Protein 2Z26 (pdb70)

Structure (mmCIF, N/CA/C/O backbone):
data_2Z26
#
_entry.id   2Z26
#
_cell.length_a   51.493
_cell.length_b   78.885
_cell.length_c   180.091
_cell.angle_alpha   90.00
_cell.angle_beta   90.00
_cell.angle_gamma   90.00
#
_symmetry.space_group_name_H-M   'P 21 21 21'
#
loop_
_entity.id
_entity.type
_entity.pdbx_description
1 polymer Dihydroorotase
2 non-polymer 'ZINC ION'
3 non-polymer '(4S)-2,6-DIOXOHEXAHYDROPYRIMIDINE-4-CARBOXYLIC ACID'
4 non-polymer 'MALONATE ION'
5 non-polymer N-CARBAMOYL-L-ASPARTATE
6 water water
#
loop_
_atom_site.group_PDB
_atom_site.id
_atom_site.type_symbol
_atom_site.label_atom_id
_atom_site.label_alt_id
_atom_site.label_comp_id
_atom_site.label_asym_id
_atom_site.label_entity_id
_atom_site.label_seq_id
_atom_site.pdbx_PDB_ins_code
_atom_site.Cartn_x
_atom_site.Cartn_y
_atom_site.Cartn_z
_atom_site.occupancy
_atom_site.B_iso_or_equiv
_atom_site.auth_seq_id
_atom_site.auth_comp_id
_atom_site.auth_asym_id
_atom_site.auth_atom_id
_atom_site.pdbx_PDB_model_num
ATOM 1 N N . PRO A 1 3 ? 12.608 30.331 109.263 1.00 50.82 3 PRO A N 1
ATOM 2 C CA . PRO A 1 3 ? 12.858 31.522 108.452 1.00 48.99 3 PRO A CA 1
ATOM 3 C C . PRO A 1 3 ? 13.601 31.206 107.154 1.00 46.96 3 PRO A C 1
ATOM 4 O O . PRO A 1 3 ? 14.434 30.296 107.127 1.00 43.87 3 PRO A O 1
ATOM 8 N N . SER A 1 4 ? 13.297 31.953 106.095 1.00 45.24 4 SER A N 1
ATOM 9 C CA . SER A 1 4 ? 13.943 31.750 104.798 1.00 43.47 4 SER A CA 1
ATOM 10 C C . SER A 1 4 ? 15.439 32.013 104.894 1.00 39.65 4 SER A C 1
ATOM 11 O O . SER A 1 4 ? 15.874 32.945 105.574 1.00 41.22 4 SER A O 1
ATOM 14 N N . GLN A 1 5 ? 16.221 31.180 104.213 1.00 36.21 5 GLN A N 1
ATOM 15 C CA . GLN A 1 5 ? 17.678 31.259 104.281 1.00 33.70 5 GLN A CA 1
ATOM 16 C C . GLN A 1 5 ? 18.188 32.554 103.643 1.00 33.86 5 GLN A C 1
ATOM 17 O O . GLN A 1 5 ? 17.668 33.008 102.623 1.00 32.95 5 GLN A O 1
ATOM 23 N N . VAL A 1 6 ? 19.205 33.137 104.269 1.00 32.12 6 VAL A N 1
ATOM 24 C CA . VAL A 1 6 ? 19.755 34.416 103.840 1.00 31.76 6 VAL A CA 1
ATOM 25 C C . VAL A 1 6 ? 21.204 34.233 103.440 1.00 32.94 6 VAL A C 1
ATOM 26 O O . VAL A 1 6 ? 21.970 33.544 104.115 1.00 34.50 6 VAL A O 1
ATOM 30 N N . LEU A 1 7 ? 21.574 34.857 102.325 1.00 32.00 7 LEU A N 1
ATOM 31 C CA . LEU A 1 7 ? 22.932 34.831 101.860 1.00 34.31 7 LEU A CA 1
ATOM 32 C C . LEU A 1 7 ? 23.418 36.282 101.796 1.00 32.08 7 LEU A C 1
ATOM 33 O O . LEU A 1 7 ? 22.931 37.062 100.990 1.00 33.04 7 LEU A O 1
ATOM 38 N N . LYS A 1 8 ? 24.364 36.631 102.657 1.00 26.82 8 LYS A N 1
ATOM 39 C CA . LYS A 1 8 ? 24.919 37.973 102.722 1.00 26.00 8 LYS A CA 1
ATOM 40 C C . LYS A 1 8 ? 26.264 37.911 102.031 1.00 25.68 8 LYS A C 1
ATOM 41 O O . LYS A 1 8 ? 27.053 37.002 102.294 1.00 28.89 8 LYS A O 1
ATOM 47 N N . ILE A 1 9 ? 26.518 38.838 101.117 1.00 20.98 9 ILE A N 1
ATOM 48 C CA . ILE A 1 9 ? 27.801 38.921 100.455 1.00 21.59 9 ILE A CA 1
ATOM 49 C C . ILE A 1 9 ? 28.259 40.370 100.384 1.00 19.18 9 ILE A C 1
ATOM 50 O O . ILE A 1 9 ? 27.450 41.302 100.375 1.00 19.57 9 ILE A O 1
ATOM 55 N N . ARG A 1 10 ? 29.565 40.562 100.276 1.00 18.68 10 ARG A N 1
ATOM 56 C CA . ARG A 1 10 ? 30.089 41.860 99.863 1.00 18.79 10 ARG A CA 1
ATOM 57 C C . ARG A 1 10 ? 29.422 42.242 98.545 1.00 17.48 10 ARG A C 1
ATOM 58 O O . ARG A 1 10 ? 29.143 41.392 97.690 1.00 18.10 10 ARG A O 1
ATOM 66 N N . ARG A 1 11 ? 29.141 43.521 98.377 1.00 18.17 11 ARG A N 1
ATOM 67 C CA . ARG A 1 11 ? 28.438 43.969 97.196 1.00 17.33 11 ARG A CA 1
ATOM 68 C C . ARG A 1 11 ? 29.201 43.525 95.953 1.00 16.06 11 ARG A C 1
ATOM 69 O O . ARG A 1 11 ? 30.414 43.713 95.861 1.00 16.88 11 ARG A O 1
ATOM 77 N N . PRO A 1 12 ? 28.501 42.918 94.988 1.00 15.50 12 PRO A N 1
ATOM 78 C CA . PRO A 1 12 ? 29.155 42.379 93.811 1.00 14.92 12 PRO A CA 1
ATOM 79 C C . PRO A 1 12 ? 29.486 43.438 92.763 1.00 14.81 12 PRO A C 1
ATOM 80 O O . PRO A 1 12 ? 29.135 44.597 92.917 1.00 14.87 12 PRO A O 1
ATOM 84 N N . ASP A 1 13 ? 30.214 43.017 91.731 1.00 13.30 13 ASP A N 1
ATOM 85 C CA . ASP A 1 13 ? 30.459 43.837 90.552 1.00 13.25 13 ASP A CA 1
ATOM 86 C C . ASP A 1 13 ? 30.185 42.949 89.340 1.00 12.12 13 ASP A C 1
ATOM 87 O O . ASP A 1 13 ? 30.215 41.728 89.454 1.00 13.26 13 ASP A O 1
ATOM 92 N N . ASP A 1 14 ? 29.922 43.572 88.190 1.00 12.41 14 ASP A N 1
ATOM 93 C CA . ASP A 1 14 ? 29.644 42.852 86.954 1.00 11.82 14 ASP A CA 1
ATOM 94 C C . ASP A 1 14 ? 30.756 43.126 85.963 1.00 11.70 14 ASP A C 1
ATOM 95 O O . ASP A 1 14 ? 30.846 44.226 85.413 1.00 12.27 14 ASP A O 1
ATOM 100 N N . TRP A 1 15 ? 31.615 42.134 85.734 1.00 11.45 15 TRP A N 1
ATOM 101 C CA . TRP A 1 15 ? 32.804 42.326 84.922 1.00 12.10 15 TRP A CA 1
ATOM 102 C C . TRP A 1 15 ? 32.564 42.145 83.424 1.00 11.02 15 TRP A C 1
ATOM 103 O O . TRP A 1 15 ? 33.513 42.115 82.658 1.00 12.09 15 TRP A O 1
ATOM 114 N N . HIS A 1 16 ? 31.302 42.112 82.992 1.00 11.22 16 HIS A N 1
ATOM 115 C CA . HIS A 1 16 ? 31.006 42.105 81.550 1.00 10.64 16 HIS A CA 1
ATOM 116 C C . HIS A 1 16 ? 29.552 42.525 81.310 1.00 10.70 16 HIS A C 1
ATOM 117 O O . HIS A 1 16 ? 28.645 41.712 81.458 1.00 11.37 16 HIS A O 1
ATOM 124 N N . LEU A 1 17 ? 29.325 43.770 80.867 1.00 10.51 17 LEU A N 1
ATOM 125 C CA . LEU A 1 17 ? 27.977 44.283 80.757 1.00 10.88 17 LEU A CA 1
ATOM 126 C C . LEU A 1 17 ? 27.776 45.109 79.507 1.00 10.37 17 LEU A C 1
ATOM 127 O O . LEU A 1 17 ? 28.653 45.885 79.121 1.00 11.44 17 LEU A O 1
ATOM 132 N N . HIS A 1 18 ? 26.600 44.983 78.912 1.00 10.23 18 HIS A N 1
ATOM 133 C CA . HIS A 1 18 ? 26.159 45.861 77.833 1.00 10.42 18 HIS A CA 1
ATOM 134 C C . HIS A 1 18 ? 25.033 46.746 78.322 1.00 10.54 18 HIS A C 1
ATOM 135 O O . HIS A 1 18 ? 23.986 46.266 78.711 1.00 11.78 18 HIS A O 1
ATOM 142 N N . LEU A 1 19 ? 25.265 48.061 78.290 1.00 11.59 19 LEU A N 1
ATOM 143 C CA . LEU A 1 19 ? 24.279 49.028 78.718 1.00 11.57 19 LEU A CA 1
ATOM 144 C C . LEU A 1 19 ? 23.568 49.755 77.575 1.00 12.64 19 LEU A C 1
ATOM 145 O O . LEU A 1 19 ? 22.621 50.506 77.808 1.00 14.20 19 LEU A O 1
ATOM 150 N N . ARG A 1 20 ? 24.015 49.558 76.336 1.00 11.54 20 ARG A N 1
ATOM 151 C CA . ARG A 1 20 ? 23.424 50.203 75.193 1.00 11.72 20 ARG A CA 1
ATOM 152 C C . ARG A 1 20 ? 23.503 51.731 75.325 1.00 13.59 20 ARG A C 1
ATOM 153 O O . ARG A 1 20 ? 24.418 52.257 75.972 1.00 14.52 20 ARG A O 1
ATOM 161 N N . ASP A 1 21 ? 22.577 52.451 74.722 1.00 13.61 21 ASP A N 1
ATOM 162 C CA . ASP A 1 21 ? 22.661 53.915 74.758 1.00 14.67 21 ASP A CA 1
ATOM 163 C C . ASP A 1 21 ? 21.240 54.467 74.659 1.00 14.78 21 ASP A C 1
ATOM 164 O O . ASP A 1 21 ? 20.268 53.716 74.554 1.00 15.56 21 ASP A O 1
ATOM 169 N N . GLY A 1 22 ? 21.113 55.786 74.734 1.00 15.32 22 GLY A N 1
ATOM 170 C CA . GLY A 1 22 ? 19.804 56.413 74.553 1.00 16.25 22 GLY A CA 1
ATOM 171 C C . GLY A 1 22 ? 18.752 55.926 75.528 1.00 15.96 22 GLY A C 1
ATOM 172 O O . GLY A 1 22 ? 19.012 55.775 76.723 1.00 16.62 22 GLY A O 1
ATOM 173 N N . ASP A 1 23 ? 17.537 55.714 75.029 1.00 17.49 23 ASP A N 1
ATOM 174 C CA . ASP A 1 23 ? 16.417 55.329 75.884 1.00 18.64 23 ASP A CA 1
ATOM 175 C C . ASP A 1 23 ? 16.612 53.935 76.478 1.00 16.10 23 ASP A C 1
ATOM 176 O O . ASP A 1 23 ? 16.237 53.684 77.616 1.00 16.49 23 ASP A O 1
ATOM 181 N N . MET A 1 24 ? 17.197 53.011 75.724 1.00 15.58 24 MET A N 1
ATOM 182 C CA A MET A 1 24 ? 17.404 51.677 76.265 0.50 14.60 24 MET A CA 1
ATOM 183 C CA B MET A 1 24 ? 17.440 51.657 76.231 0.50 13.86 24 MET A CA 1
ATOM 184 C C . MET A 1 24 ? 18.358 51.707 77.455 1.00 14.06 24 MET A C 1
ATOM 185 O O . MET A 1 24 ? 18.118 51.035 78.451 1.00 14.06 24 MET A O 1
ATOM 194 N N . LEU A 1 25 ? 19.425 52.496 77.364 1.00 14.68 25 LEU A N 1
ATOM 195 C CA . LEU A 1 25 ? 20.324 52.707 78.504 1.00 13.30 25 LEU A CA 1
ATOM 196 C C . LEU A 1 25 ? 19.555 53.190 79.727 1.00 13.92 25 LEU A C 1
ATOM 197 O O . LEU A 1 25 ? 19.761 52.686 80.838 1.00 14.40 25 LEU A O 1
ATOM 202 N N . LYS A 1 26 ? 18.663 54.156 79.536 1.00 14.56 26 LYS A N 1
ATOM 203 C CA . LYS A 1 26 ? 17.905 54.679 80.671 1.00 14.87 26 LYS A CA 1
ATOM 204 C C . LYS A 1 26 ? 17.066 53.574 81.332 1.00 14.27 26 LYS A C 1
ATOM 205 O O . LYS A 1 26 ? 16.932 53.518 82.558 1.00 16.24 26 LYS A O 1
ATOM 211 N N . THR A 1 27 ? 16.500 52.694 80.520 1.00 15.03 27 THR A N 1
ATOM 212 C CA . THR A 1 27 ? 15.709 51.583 81.041 1.00 16.07 27 THR A CA 1
ATOM 213 C C . THR A 1 27 ? 16.565 50.545 81.775 1.00 13.31 27 THR A C 1
ATOM 214 O O . THR A 1 27 ? 16.163 50.048 82.842 1.00 14.93 27 THR A O 1
ATOM 218 N N . VAL A 1 28 ? 17.729 50.200 81.232 1.00 13.32 28 VAL A N 1
ATOM 219 C CA . VAL A 1 28 ? 18.446 49.039 81.759 1.00 13.50 28 VAL A CA 1
ATOM 220 C C . VAL A 1 28 ? 19.446 49.359 82.855 1.00 13.53 28 VAL A C 1
ATOM 221 O O . VAL A 1 28 ? 19.705 48.493 83.685 1.00 13.93 28 VAL A O 1
ATOM 225 N N . VAL A 1 29 ? 19.967 50.585 82.902 1.00 13.79 29 VAL A N 1
ATOM 226 C CA . VAL A 1 29 ? 20.976 50.887 83.930 1.00 15.26 29 VAL A CA 1
ATOM 227 C C . VAL A 1 29 ? 20.514 50.566 85.362 1.00 14.21 29 VAL A C 1
ATOM 228 O O . VAL A 1 29 ? 21.278 50.000 86.144 1.00 14.30 29 VAL A O 1
ATOM 232 N N . PRO A 1 30 ? 19.268 50.929 85.736 1.00 14.21 30 PRO A N 1
ATOM 233 C CA . PRO A 1 30 ? 18.840 50.690 87.131 1.00 15.11 30 PRO A CA 1
ATOM 234 C C . PRO A 1 30 ? 18.932 49.250 87.606 1.00 15.19 30 PRO A C 1
ATOM 235 O O . PRO A 1 30 ? 19.160 49.004 88.799 1.00 16.03 30 PRO A O 1
ATOM 239 N N . TYR A 1 31 ? 18.779 48.301 86.686 1.00 14.92 31 TYR A N 1
ATOM 240 C CA . TYR A 1 31 ? 18.851 46.890 87.042 1.00 15.51 31 TYR A CA 1
ATOM 241 C C . TYR A 1 31 ? 20.269 46.511 87.484 1.00 16.02 31 TYR A C 1
ATOM 242 O O . TYR A 1 31 ? 20.464 45.601 88.277 1.00 18.71 31 TYR A O 1
ATOM 251 N N . THR A 1 32 ? 21.257 47.186 86.924 1.00 13.40 32 THR A N 1
ATOM 252 C CA . THR A 1 32 ? 22.638 47.014 87.326 1.00 13.76 32 THR A CA 1
ATOM 253 C C . THR A 1 32 ? 22.972 47.866 88.552 1.00 13.64 32 THR A C 1
ATOM 254 O O . THR A 1 32 ? 23.551 47.361 89.531 1.00 14.84 32 THR A O 1
ATOM 258 N N . SER A 1 33 ? 22.619 49.144 88.507 1.00 13.78 33 SER A N 1
ATOM 259 C CA . SER A 1 33 ? 23.119 50.068 89.524 1.00 14.92 33 SER A CA 1
ATOM 260 C C . SER A 1 33 ? 22.530 49.816 90.903 1.00 15.62 33 SER A C 1
ATOM 261 O O . SER A 1 33 ? 23.137 50.177 91.903 1.00 17.41 33 SER A O 1
ATOM 264 N N . GLU A 1 34 ? 21.359 49.182 90.962 1.00 16.63 34 GLU A N 1
ATOM 265 C CA . GLU A 1 34 ? 20.755 48.894 92.266 1.00 18.45 34 GLU A CA 1
ATOM 266 C C . GLU A 1 34 ? 21.534 47.825 93.048 1.00 19.81 34 GLU A C 1
ATOM 267 O O . GLU A 1 34 ? 21.455 47.757 94.282 1.00 25.97 34 GLU A O 1
ATOM 273 N N . ILE A 1 35 ? 22.301 47.000 92.335 1.00 17.51 35 ILE A N 1
ATOM 274 C CA . ILE A 1 35 ? 22.901 45.802 92.891 1.00 18.03 35 ILE A CA 1
ATOM 275 C C . ILE A 1 35 ? 24.435 45.840 92.902 1.00 16.14 35 ILE A C 1
ATOM 276 O O . ILE A 1 35 ? 25.074 45.461 93.895 1.00 18.79 35 ILE A O 1
ATOM 281 N N . TYR A 1 36 ? 25.028 46.239 91.777 1.00 14.56 36 TYR A N 1
ATOM 282 C CA . TYR A 1 36 ? 26.454 46.104 91.570 1.00 14.55 36 TYR A CA 1
ATOM 283 C C . TYR A 1 36 ? 27.168 47.418 91.855 1.00 13.71 36 TYR A C 1
ATOM 284 O O . TYR A 1 36 ? 26.679 48.496 91.500 1.00 16.95 36 TYR A O 1
ATOM 293 N N . GLY A 1 37 ? 28.346 47.339 92.467 1.00 14.02 37 GLY A N 1
ATOM 294 C CA . GLY A 1 37 ? 29.119 48.551 92.751 1.00 14.19 37 GLY A CA 1
ATOM 295 C C . GLY A 1 37 ? 29.784 49.134 91.510 1.00 13.91 37 GLY A C 1
ATOM 296 O O . GLY A 1 37 ? 29.821 50.369 91.330 1.00 14.52 37 GLY A O 1
ATOM 297 N N . ARG A 1 38 ? 30.310 48.246 90.667 1.00 13.19 38 ARG A N 1
ATOM 298 C CA . ARG A 1 38 ? 31.003 48.629 89.441 1.00 13.22 38 ARG A CA 1
ATOM 299 C C . ARG A 1 38 ? 30.595 47.652 88.360 1.00 12.07 38 ARG A C 1
ATOM 300 O O . ARG A 1 38 ? 30.155 46.539 88.654 1.00 13.16 38 ARG A O 1
ATOM 308 N N . ALA A 1 39 ? 30.746 48.055 87.101 1.00 12.21 39 ALA A N 1
ATOM 309 C CA . ALA A 1 39 ? 30.615 47.122 85.990 1.00 11.57 39 ALA A CA 1
ATOM 310 C C . ALA A 1 39 ? 31.571 47.523 84.888 1.00 11.61 39 ALA A C 1
ATOM 311 O O . ALA A 1 39 ? 31.762 48.720 84.631 1.00 12.59 39 ALA A O 1
ATOM 313 N N . ILE A 1 40 ? 32.081 46.512 84.182 1.00 11.32 40 ILE A N 1
ATOM 314 C CA . ILE A 1 40 ? 32.818 46.706 82.941 1.00 11.22 40 ILE A CA 1
ATOM 315 C C . ILE A 1 40 ? 31.803 46.913 81.839 1.00 11.38 40 ILE A C 1
ATOM 316 O O . ILE A 1 40 ? 31.019 46.023 81.537 1.00 12.02 40 ILE A O 1
ATOM 321 N N . VAL A 1 41 ? 31.801 48.119 81.269 1.00 11.13 41 VAL A N 1
ATOM 322 C CA . VAL A 1 41 ? 30.828 48.522 80.284 1.00 11.16 41 VAL A CA 1
ATOM 323 C C . VAL A 1 41 ? 31.434 48.350 78.895 1.00 11.41 41 VAL A C 1
ATOM 324 O O . VAL A 1 41 ? 32.403 49.022 78.522 1.00 11.98 41 VAL A O 1
ATOM 328 N N . MET A 1 42 ? 30.882 47.422 78.128 1.00 10.69 42 MET A N 1
ATOM 329 C CA . MET A 1 42 ? 31.441 47.071 76.836 1.00 10.97 42 MET A CA 1
ATOM 330 C C . MET A 1 42 ? 31.228 48.181 75.813 1.00 11.44 42 MET A C 1
ATOM 331 O O . MET A 1 42 ? 30.363 49.030 75.977 1.00 11.95 42 MET A O 1
ATOM 336 N N . PRO A 1 43 ? 32.051 48.194 74.759 1.00 10.76 43 PRO A N 1
ATOM 337 C CA . PRO A 1 43 ? 32.128 49.355 73.884 1.00 10.98 43 PRO A CA 1
ATOM 338 C C . PRO A 1 43 ? 31.453 49.231 72.529 1.00 11.69 43 PRO A C 1
ATOM 339 O O . PRO A 1 43 ? 31.642 50.107 71.662 1.00 12.41 43 PRO A O 1
ATOM 343 N N . ASN A 1 44 ? 30.641 48.194 72.355 1.00 11.49 44 ASN A N 1
ATOM 344 C CA . ASN A 1 44 ? 30.040 47.870 71.070 1.00 12.53 44 ASN A CA 1
ATOM 345 C C . ASN A 1 44 ? 28.760 48.649 70.769 1.00 12.58 44 ASN A C 1
ATOM 346 O O . ASN A 1 44 ? 27.743 48.073 70.403 1.00 13.21 44 ASN A O 1
ATOM 351 N N . LEU A 1 45 ? 28.839 49.960 70.909 1.00 12.60 45 LEU A N 1
ATOM 352 C CA . LEU A 1 45 ? 27.805 50.877 70.446 1.00 13.61 45 LEU A CA 1
ATOM 353 C C . LEU A 1 45 ? 27.885 51.022 68.935 1.00 13.49 45 LEU A C 1
ATOM 354 O O . LEU A 1 45 ? 28.824 50.525 68.299 1.00 14.05 45 LEU A O 1
ATOM 359 N N . ALA A 1 46 ? 26.891 51.692 68.374 1.00 15.08 46 ALA A N 1
ATOM 360 C CA . ALA A 1 46 ? 26.835 51.980 66.939 1.00 15.75 46 ALA A CA 1
ATOM 361 C C . ALA A 1 46 ? 26.832 53.504 66.748 1.00 17.40 46 ALA A C 1
ATOM 362 O O . ALA A 1 46 ? 25.782 54.132 66.862 1.00 20.47 46 ALA A O 1
ATOM 364 N N . PRO A 1 47 ? 28.001 54.121 66.480 1.00 18.12 47 PRO A N 1
ATOM 365 C CA . PRO A 1 47 ? 29.318 53.530 66.280 1.00 16.91 47 PRO A CA 1
ATOM 366 C C . PRO A 1 47 ? 30.061 53.208 67.588 1.00 15.85 47 PRO A C 1
ATOM 367 O O . PRO A 1 47 ? 29.697 53.697 68.650 1.00 16.44 47 PRO A O 1
ATOM 371 N N . PRO A 1 48 ? 31.068 52.348 67.499 1.00 14.80 48 PRO A N 1
ATOM 372 C CA . PRO A 1 48 ? 31.693 51.884 68.723 1.00 13.66 48 PRO A CA 1
ATOM 373 C C . PRO A 1 48 ? 32.516 52.933 69.447 1.00 14.14 48 PRO A C 1
ATOM 374 O O . PRO A 1 48 ? 32.920 53.942 68.862 1.00 14.96 48 PRO A O 1
ATOM 378 N N . VAL A 1 49 ? 32.759 52.677 70.724 1.00 13.76 49 VAL A N 1
ATOM 379 C CA . VAL A 1 49 ? 33.584 53.553 71.546 1.00 14.15 49 VAL A CA 1
ATOM 380 C C . VAL A 1 49 ? 35.054 53.246 71.285 1.00 14.09 49 VAL A C 1
ATOM 381 O O . VAL A 1 49 ? 35.563 52.218 71.725 1.00 13.95 49 VAL A O 1
ATOM 385 N N . THR A 1 50 ? 35.725 54.124 70.533 1.00 14.91 50 THR A N 1
ATOM 386 C CA . THR A 1 50 ? 37.099 53.887 70.086 1.00 15.86 50 THR A CA 1
ATOM 387 C C . THR A 1 50 ? 38.009 55.086 70.382 1.00 16.91 50 THR A C 1
ATOM 388 O O . THR A 1 50 ? 39.148 55.129 69.911 1.00 19.12 50 THR A O 1
ATOM 392 N N . THR A 1 51 ? 37.515 56.040 71.167 1.00 16.91 51 THR A N 1
ATOM 393 C CA . THR A 1 51 ? 38.264 57.243 71.514 1.00 18.36 51 THR A CA 1
ATOM 394 C C . THR A 1 51 ? 38.006 57.627 72.967 1.00 17.52 51 THR A C 1
ATOM 395 O O . THR A 1 51 ? 36.953 57.295 73.544 1.00 17.65 51 THR A O 1
ATOM 399 N N . VAL A 1 52 ? 38.960 58.345 73.554 1.00 18.92 52 VAL A N 1
ATOM 400 C CA . VAL A 1 52 ? 38.795 58.823 74.922 1.00 17.93 52 VAL A CA 1
ATOM 401 C C . VAL A 1 52 ? 37.564 59.726 75.040 1.00 19.19 52 VAL A C 1
ATOM 402 O O . VAL A 1 52 ? 36.773 59.575 75.963 1.00 18.85 52 VAL A O 1
ATOM 406 N N . GLU A 1 53 ? 37.396 60.651 74.093 1.00 19.97 53 GLU A N 1
ATOM 407 C CA . GLU A 1 53 ? 36.270 61.587 74.146 1.00 20.16 53 GLU A CA 1
ATOM 408 C C . GLU A 1 53 ? 34.932 60.860 74.126 1.00 19.25 53 GLU A C 1
ATOM 409 O O . GLU A 1 53 ? 34.033 61.210 74.872 1.00 20.16 53 GLU A O 1
ATOM 415 N N . ALA A 1 54 ? 34.808 59.836 73.285 1.00 18.82 54 ALA A N 1
ATOM 416 C CA . ALA A 1 54 ? 33.549 59.082 73.223 1.00 18.45 54 ALA A CA 1
ATOM 417 C C . ALA A 1 54 ? 33.277 58.330 74.527 1.00 15.86 54 ALA A C 1
ATOM 418 O O . ALA A 1 54 ? 32.131 58.235 74.959 1.00 16.80 54 ALA A O 1
ATOM 420 N N . ALA A 1 55 ? 34.328 57.801 75.142 1.00 16.36 55 ALA A N 1
ATOM 421 C CA . ALA A 1 55 ? 34.191 57.069 76.404 1.00 15.96 55 ALA A CA 1
ATOM 422 C C . ALA A 1 55 ? 33.793 57.974 77.547 1.00 16.72 55 ALA A C 1
ATOM 423 O O . ALA A 1 55 ? 32.970 57.608 78.376 1.00 15.92 55 ALA A O 1
ATOM 425 N N . VAL A 1 56 ? 34.365 59.172 77.586 1.00 17.28 56 VAL A N 1
ATOM 426 C CA . VAL A 1 56 ? 34.010 60.145 78.603 1.00 18.48 56 VAL A CA 1
ATOM 427 C C . VAL A 1 56 ? 32.549 60.543 78.470 1.00 17.98 56 VAL A C 1
ATOM 428 O O . VAL A 1 56 ? 31.832 60.602 79.456 1.00 18.34 56 VAL A O 1
ATOM 432 N N . ALA A 1 57 ? 32.111 60.824 77.250 1.00 17.66 57 ALA A N 1
ATOM 433 C CA . ALA A 1 57 ? 30.713 61.219 77.027 1.00 17.24 57 ALA A CA 1
ATOM 434 C C . ALA A 1 57 ? 29.751 60.074 77.371 1.00 16.65 57 ALA A C 1
ATOM 435 O O . ALA A 1 57 ? 28.716 60.306 77.974 1.00 18.27 57 ALA A O 1
ATOM 437 N N . TYR A 1 58 ? 30.090 58.850 76.972 1.00 15.51 58 TYR A N 1
ATOM 438 C CA . TYR A 1 58 ? 29.242 57.696 77.265 1.00 15.40 58 TYR A CA 1
ATOM 439 C C . TYR A 1 58 ? 29.164 57.460 78.771 1.00 15.03 58 TYR A C 1
ATOM 440 O O . TYR A 1 58 ? 28.091 57.219 79.315 1.00 15.61 58 TYR A O 1
ATOM 449 N N . ARG A 1 59 ? 30.305 57.536 79.446 1.00 15.56 59 ARG A N 1
ATOM 450 C CA . ARG A 1 59 ? 30.324 57.425 80.901 1.00 15.73 59 ARG A CA 1
ATOM 451 C C . ARG A 1 59 ? 29.363 58.405 81.551 1.00 16.88 59 ARG A C 1
ATOM 452 O O . ARG A 1 59 ? 28.621 58.039 82.462 1.00 16.87 59 ARG A O 1
ATOM 460 N N . GLN A 1 60 ? 29.341 59.638 81.064 1.00 16.77 60 GLN A N 1
ATOM 461 C CA . GLN A 1 60 ? 28.418 60.621 81.633 1.00 17.95 60 GLN A CA 1
ATOM 462 C C . GLN A 1 60 ? 26.953 60.306 81.330 1.00 17.60 60 GLN A C 1
ATOM 463 O O . GLN A 1 60 ? 26.104 60.476 82.195 1.00 18.31 60 GLN A O 1
ATOM 469 N N . ARG A 1 61 ? 26.643 59.815 80.126 1.00 16.89 61 ARG A N 1
ATOM 470 C CA . ARG A 1 61 ? 25.273 59.378 79.862 1.00 17.07 61 ARG A CA 1
ATOM 471 C C . ARG A 1 61 ? 24.853 58.259 80.804 1.00 15.24 61 ARG A C 1
ATOM 472 O O . ARG A 1 61 ? 23.700 58.226 81.247 1.00 15.71 61 ARG A O 1
ATOM 480 N N . ILE A 1 62 ? 25.768 57.337 81.098 1.00 14.86 62 ILE A N 1
ATOM 481 C CA . ILE A 1 62 ? 25.448 56.263 82.031 1.00 15.06 62 ILE A CA 1
ATOM 482 C C . ILE A 1 62 ? 25.180 56.856 83.418 1.00 15.80 62 ILE A C 1
ATOM 483 O O . ILE A 1 62 ? 24.165 56.552 84.050 1.00 16.15 62 ILE A O 1
ATOM 488 N N . LEU A 1 63 ? 26.068 57.724 83.893 1.00 16.81 63 LEU A N 1
ATOM 489 C CA . LEU A 1 63 ? 25.879 58.334 85.215 1.00 17.48 63 LEU A CA 1
ATOM 490 C C . LEU A 1 63 ? 24.574 59.128 85.316 1.00 18.28 63 LEU A C 1
ATOM 491 O O . LEU A 1 63 ? 23.898 59.076 86.346 1.00 18.80 63 LEU A O 1
ATOM 496 N N . ASP A 1 64 ? 24.194 59.811 84.233 1.00 18.81 64 ASP A N 1
ATOM 497 C CA . ASP A 1 64 ? 22.908 60.527 84.182 1.00 19.42 64 ASP A CA 1
ATOM 498 C C . ASP A 1 64 ? 21.720 59.617 84.437 1.00 18.95 64 ASP A C 1
ATOM 499 O O . ASP A 1 64 ? 20.685 60.058 84.951 1.00 21.93 64 ASP A O 1
ATOM 504 N N . ALA A 1 65 ? 21.828 58.362 83.999 1.00 17.94 65 ALA A N 1
ATOM 505 C CA . ALA A 1 65 ? 20.723 57.411 84.087 1.00 18.78 65 ALA A CA 1
ATOM 506 C C . ALA A 1 65 ? 20.699 56.614 85.390 1.00 16.72 65 ALA A C 1
ATOM 507 O O . ALA A 1 65 ? 19.799 55.805 85.599 1.00 18.91 65 ALA A O 1
ATOM 509 N N . VAL A 1 66 ? 21.679 56.814 86.269 1.00 15.83 66 VAL A N 1
ATOM 510 C CA . VAL A 1 66 ? 21.708 56.062 87.530 1.00 16.26 66 VAL A CA 1
ATOM 511 C C . VAL A 1 66 ? 20.715 56.718 88.520 1.00 17.94 66 VAL A C 1
ATOM 512 O O . VAL A 1 66 ? 20.797 57.921 88.780 1.00 18.33 66 VAL A O 1
ATOM 516 N N . PRO A 1 67 ? 19.756 55.941 89.054 1.00 16.99 67 PRO A N 1
ATOM 517 C CA . PRO A 1 67 ? 18.821 56.483 90.040 1.00 18.49 67 PRO A CA 1
ATOM 518 C C . PRO A 1 67 ? 19.499 57.098 91.235 1.00 18.66 67 PRO A C 1
ATOM 519 O O . PRO A 1 67 ? 20.543 56.636 91.670 1.00 18.78 67 PRO A O 1
ATOM 523 N N . ALA A 1 68 ? 18.864 58.126 91.789 1.00 19.60 68 ALA A N 1
ATOM 524 C CA . ALA A 1 68 ? 19.389 58.812 92.961 1.00 20.97 68 ALA A CA 1
ATOM 525 C C . ALA A 1 68 ? 19.652 57.823 94.076 1.00 21.07 68 ALA A C 1
ATOM 526 O O . ALA A 1 68 ? 18.782 57.042 94.434 1.00 24.41 68 ALA A O 1
ATOM 528 N N . GLY A 1 69 ? 20.867 57.848 94.612 1.00 23.12 69 GLY A N 1
ATOM 529 C CA . GLY A 1 69 ? 21.202 57.046 95.777 1.00 25.08 69 GLY A CA 1
ATOM 530 C C . GLY A 1 69 ? 21.971 55.786 95.466 1.00 23.54 69 GLY A C 1
ATOM 531 O O . GLY A 1 69 ? 22.582 55.223 96.353 1.00 27.59 69 GLY A O 1
ATOM 532 N N . HIS A 1 70 ? 21.952 55.346 94.215 1.00 20.32 70 HIS A N 1
ATOM 533 C CA . HIS A 1 70 ? 22.701 54.144 93.845 1.00 19.42 70 HIS A CA 1
ATOM 534 C C . HIS A 1 70 ? 24.175 54.503 93.740 1.00 20.96 70 HIS A C 1
ATOM 535 O O . HIS A 1 70 ? 24.538 55.474 93.077 1.00 24.92 70 HIS A O 1
ATOM 542 N N . ASP A 1 71 ? 25.026 53.710 94.369 1.00 22.20 71 ASP A N 1
ATOM 543 C CA . ASP A 1 71 ? 26.462 53.942 94.298 1.00 24.57 71 ASP A CA 1
ATOM 544 C C . ASP A 1 71 ? 27.004 53.003 93.236 1.00 24.60 71 ASP A C 1
ATOM 545 O O . ASP A 1 71 ? 27.330 51.847 93.520 1.00 25.90 71 ASP A O 1
ATOM 550 N N . PHE A 1 72 ? 27.052 53.505 92.012 1.00 18.80 72 PHE A N 1
ATOM 551 C CA . PHE A 1 72 ? 27.443 52.692 90.852 1.00 16.70 72 PHE A CA 1
ATOM 552 C C . PHE A 1 72 ? 28.487 53.428 90.025 1.00 16.06 72 PHE A C 1
ATOM 553 O O . PHE A 1 72 ? 28.288 54.597 89.675 1.00 19.44 72 PHE A O 1
ATOM 561 N N . THR A 1 73 ? 29.580 52.737 89.689 1.00 15.32 73 THR A N 1
ATOM 562 C CA . THR A 1 73 ? 30.631 53.314 88.865 1.00 16.25 73 THR A CA 1
ATOM 563 C C . THR A 1 73 ? 30.840 52.473 87.609 1.00 14.43 73 THR A C 1
ATOM 564 O O . THR A 1 73 ? 31.228 51.303 87.721 1.00 14.82 73 THR A O 1
ATOM 568 N N . PRO A 1 74 ? 30.579 53.047 86.419 1.00 14.42 74 PRO A N 1
ATOM 569 C CA . PRO A 1 74 ? 30.883 52.318 85.192 1.00 13.59 74 PRO A CA 1
ATOM 570 C C . PRO A 1 74 ? 32.386 52.373 84.897 1.00 14.32 74 PRO A C 1
ATOM 571 O O . PRO A 1 74 ? 32.993 53.436 84.985 1.00 16.46 74 PRO A O 1
ATOM 575 N N . LEU A 1 75 ? 32.961 51.224 84.571 1.00 12.84 75 LEU A N 1
ATOM 576 C CA . LEU A 1 75 ? 34.356 51.106 84.180 1.00 12.78 75 LEU A CA 1
ATOM 577 C C . LEU A 1 75 ? 34.368 50.924 82.652 1.00 12.44 75 LEU A C 1
ATOM 578 O O . LEU A 1 75 ? 33.806 49.976 82.113 1.00 14.17 75 LEU A O 1
ATOM 583 N N . MET A 1 76 ? 34.935 51.890 81.953 1.00 12.52 76 MET A N 1
ATOM 584 C CA . MET A 1 76 ? 34.800 51.973 80.490 1.00 12.81 76 MET A CA 1
ATOM 585 C C . MET A 1 76 ? 35.851 51.147 79.780 1.00 12.61 76 MET A C 1
ATOM 586 O O . MET A 1 76 ? 36.919 50.845 80.317 1.00 13.47 76 MET A O 1
ATOM 591 N N . THR A 1 77 ? 35.514 50.778 78.549 1.00 12.45 77 THR A N 1
ATOM 592 C CA . THR A 1 77 ? 36.395 50.023 77.705 1.00 12.63 77 THR A CA 1
ATOM 593 C C . THR A 1 77 ? 36.511 50.657 76.331 1.00 13.20 77 THR A C 1
ATOM 594 O O . THR A 1 77 ? 35.638 51.405 75.900 1.00 13.40 77 THR A O 1
ATOM 598 N N . CYS A 1 78 ? 37.610 50.344 75.659 1.00 12.59 78 CYS A N 1
ATOM 599 C CA . CYS A 1 78 ? 37.835 50.733 74.270 1.00 12.90 78 CYS A CA 1
ATOM 600 C C . CYS A 1 78 ? 37.634 49.531 73.363 1.00 12.12 78 CYS A C 1
ATOM 601 O O . CYS A 1 78 ? 38.135 48.455 73.667 1.00 13.75 78 CYS A O 1
ATOM 604 N N . TYR A 1 79 ? 36.929 49.736 72.246 1.00 12.34 79 TYR A N 1
ATOM 605 C CA . TYR A 1 79 ? 36.770 48.713 71.222 1.00 12.72 79 TYR A CA 1
ATOM 606 C C . TYR A 1 79 ? 38.034 48.702 70.387 1.00 12.66 79 TYR A C 1
ATOM 607 O O . TYR A 1 79 ? 38.367 49.711 69.781 1.00 13.97 79 TYR A O 1
ATOM 616 N N . LEU A 1 80 ? 38.735 47.573 70.320 1.00 12.83 80 LEU A N 1
ATOM 617 C CA . LEU A 1 80 ? 39.931 47.513 69.484 1.00 13.07 80 LEU A CA 1
ATOM 618 C C . LEU A 1 80 ? 39.555 47.450 67.999 1.00 14.10 80 LEU A C 1
ATOM 619 O O . LEU A 1 80 ? 38.668 46.686 67.597 1.00 13.77 80 LEU A O 1
ATOM 624 N N . THR A 1 81 ? 40.229 48.269 67.182 1.00 14.02 81 THR A N 1
ATOM 625 C CA . THR A 1 81 ? 39.999 48.299 65.737 1.00 14.11 81 THR A CA 1
ATOM 626 C C . THR A 1 81 ? 41.350 48.398 65.036 1.00 15.46 81 THR A C 1
ATOM 627 O O . THR A 1 81 ? 42.357 48.778 65.651 1.00 15.68 81 THR A O 1
ATOM 631 N N . ASP A 1 82 ? 41.392 48.115 63.738 1.00 15.06 82 ASP A N 1
ATOM 632 C CA . ASP A 1 82 ? 42.650 48.253 62.998 1.00 15.87 82 ASP A CA 1
ATOM 633 C C . ASP A 1 82 ? 43.203 49.682 63.047 1.00 16.61 82 ASP A C 1
ATOM 634 O O . ASP A 1 82 ? 44.418 49.863 63.062 1.00 18.88 82 ASP A O 1
ATOM 639 N N . SER A 1 83 ? 42.325 50.683 63.002 1.00 16.72 83 SER A N 1
ATOM 640 C CA . SER A 1 83 ? 42.740 52.089 62.889 1.00 18.60 83 SER A CA 1
ATOM 641 C C . SER A 1 83 ? 43.040 52.761 64.224 1.00 18.52 83 SER A C 1
ATOM 642 O O . SER A 1 83 ? 43.550 53.875 64.247 1.00 20.92 83 SER A O 1
ATOM 645 N N . LEU A 1 84 ? 42.729 52.102 65.339 1.00 18.09 84 LEU A N 1
ATOM 646 C CA . LEU A 1 84 ? 42.965 52.683 66.646 1.00 17.69 84 LEU A CA 1
ATOM 647 C C . LEU A 1 84 ? 44.443 53.017 66.843 1.00 18.64 84 LEU A C 1
ATOM 648 O O . LEU A 1 84 ? 45.312 52.167 66.672 1.00 18.98 84 LEU A O 1
ATOM 653 N N . ASP A 1 85 ? 44.702 54.245 67.280 1.00 19.73 85 ASP A N 1
ATOM 654 C CA . ASP A 1 85 ? 46.050 54.717 67.558 1.00 21.10 85 ASP A CA 1
ATOM 655 C C . ASP A 1 85 ? 46.469 54.214 68.952 1.00 20.30 85 ASP A C 1
ATOM 656 O O . ASP A 1 85 ? 45.793 54.497 69.941 1.00 20.50 85 ASP A O 1
ATOM 661 N N . PRO A 1 86 ? 47.582 53.464 69.043 1.00 20.07 86 PRO A N 1
ATOM 662 C CA . PRO A 1 86 ? 48.034 53.029 70.366 1.00 20.85 86 PRO A CA 1
ATOM 663 C C . PRO A 1 86 ? 48.187 54.183 71.375 1.00 20.10 86 PRO A C 1
ATOM 664 O O . PRO A 1 86 ? 47.961 53.994 72.573 1.00 21.47 86 PRO A O 1
ATOM 668 N N . ASN A 1 87 ? 48.569 55.365 70.894 1.00 22.02 87 ASN A N 1
ATOM 669 C CA . ASN A 1 87 ? 48.660 56.537 71.775 1.00 22.47 87 ASN A CA 1
ATOM 670 C C . ASN A 1 87 ? 47.324 56.962 72.365 1.00 22.62 87 ASN A C 1
ATOM 671 O O . ASN A 1 87 ? 47.273 57.460 73.489 1.00 22.78 87 ASN A O 1
ATOM 676 N N . GLU A 1 88 ? 46.249 56.788 71.600 1.00 22.45 88 GLU A N 1
ATOM 677 C CA . GLU A 1 88 ? 44.910 57.120 72.057 1.00 21.35 88 GLU A CA 1
ATOM 678 C C . GLU A 1 88 ? 44.504 56.155 73.188 1.00 19.63 88 GLU A C 1
ATOM 679 O O . GLU A 1 88 ? 43.969 56.578 74.224 1.00 20.23 88 GLU A O 1
ATOM 685 N N . LEU A 1 89 ? 44.757 54.861 72.978 1.00 18.20 89 LEU A N 1
ATOM 686 C CA . LEU A 1 89 ? 44.442 53.838 73.972 1.00 16.91 89 LEU A CA 1
ATOM 687 C C . LEU A 1 89 ? 45.240 54.095 75.263 1.00 18.59 89 LEU A C 1
ATOM 688 O O . LEU A 1 89 ? 44.690 54.074 76.371 1.00 18.48 89 LEU A O 1
ATOM 693 N N . GLU A 1 90 ? 46.535 54.373 75.125 1.00 19.12 90 GLU A N 1
ATOM 694 C CA . GLU A 1 90 ? 47.380 54.585 76.291 1.00 18.72 90 GLU A CA 1
ATOM 695 C C . GLU A 1 90 ? 46.943 55.826 77.063 1.00 19.56 90 GLU A C 1
ATOM 696 O O . GLU A 1 90 ? 46.887 55.802 78.292 1.00 21.33 90 GLU A O 1
ATOM 702 N N . ARG A 1 91 ? 46.637 56.908 76.357 1.00 19.78 91 ARG A N 1
ATOM 703 C CA . ARG A 1 91 ? 46.162 58.122 77.025 1.00 19.69 91 ARG A CA 1
ATOM 704 C C . ARG A 1 91 ? 44.907 57.837 77.825 1.00 19.82 91 ARG A C 1
ATOM 705 O O . ARG A 1 91 ? 44.790 58.241 78.989 1.00 19.66 91 ARG A O 1
ATOM 713 N N . GLY A 1 92 ? 43.964 57.128 77.216 1.00 18.27 92 GLY A N 1
ATOM 714 C CA . GLY A 1 92 ? 42.753 56.800 77.942 1.00 18.24 92 GLY A CA 1
ATOM 715 C C . GLY A 1 92 ? 42.988 55.947 79.182 1.00 16.48 92 GLY A C 1
ATOM 716 O O . GLY A 1 92 ? 42.307 56.104 80.193 1.00 17.31 92 GLY A O 1
ATOM 717 N N . PHE A 1 93 ? 43.911 55.002 79.086 1.00 16.19 93 PHE A N 1
ATOM 718 C CA . PHE A 1 93 ? 44.282 54.171 80.233 1.00 16.30 93 PHE A CA 1
ATOM 719 C C . PHE A 1 93 ? 44.926 55.036 81.309 1.00 19.22 93 PHE A C 1
ATOM 720 O O . PHE A 1 93 ? 44.565 54.952 82.483 1.00 18.47 93 PHE A O 1
ATOM 728 N N . ASN A 1 94 ? 45.861 55.892 80.900 1.00 18.32 94 ASN A N 1
ATOM 729 C CA . ASN A 1 94 ? 46.595 56.740 81.867 1.00 20.80 94 ASN A CA 1
ATOM 730 C C . ASN A 1 94 ? 45.662 57.702 82.592 1.00 21.94 94 ASN A C 1
ATOM 731 O O . ASN A 1 94 ? 45.860 57.994 83.786 1.00 21.91 94 ASN A O 1
ATOM 736 N N . GLU A 1 95 ? 44.640 58.187 81.899 1.00 19.27 95 GLU A N 1
ATOM 737 C CA . GLU A 1 95 ? 43.680 59.121 82.471 1.00 19.37 95 GLU A CA 1
ATOM 738 C C . GLU A 1 95 ? 42.558 58.467 83.268 1.00 19.49 95 GLU A C 1
ATOM 739 O O . GLU A 1 95 ? 41.677 59.160 83.768 1.00 22.51 95 GLU A O 1
ATOM 745 N N . GLY A 1 96 ? 42.562 57.139 83.355 1.00 18.65 96 GLY A N 1
ATOM 746 C CA . GLY A 1 96 ? 41.549 56.423 84.117 1.00 19.29 96 GLY A CA 1
ATOM 747 C C . GLY A 1 96 ? 40.227 56.321 83.398 1.00 19.25 96 GLY A C 1
ATOM 748 O O . GLY A 1 96 ? 39.209 55.974 84.004 1.00 24.06 96 GLY A O 1
ATOM 749 N N . VAL A 1 97 ? 40.223 56.651 82.115 1.00 17.18 97 VAL A N 1
ATOM 750 C CA . VAL A 1 97 ? 39.009 56.574 81.320 1.00 17.19 97 VAL A CA 1
ATOM 751 C C . VAL A 1 97 ? 38.755 55.121 80.885 1.00 16.01 97 VAL A C 1
ATOM 752 O O . VAL A 1 97 ? 37.667 54.575 81.106 1.00 16.87 97 VAL A O 1
ATOM 756 N N . PHE A 1 98 ? 39.758 54.509 80.263 1.00 15.43 98 PHE A N 1
ATOM 757 C CA . PHE A 1 98 ? 39.662 53.098 79.866 1.00 14.97 98 PHE A CA 1
ATOM 758 C C . PHE A 1 98 ? 40.249 52.204 80.965 1.00 14.43 98 PHE A C 1
ATOM 759 O O . PHE A 1 98 ? 41.443 52.278 81.242 1.00 18.05 98 PHE A O 1
ATOM 767 N N . THR A 1 99 ? 39.420 51.315 81.516 1.00 13.37 99 THR A N 1
ATOM 768 C CA . THR A 1 99 ? 39.873 50.288 82.445 1.00 13.96 99 THR A CA 1
ATOM 769 C C . THR A 1 99 ? 40.481 49.104 81.681 1.00 14.21 99 THR A C 1
ATOM 770 O O . THR A 1 99 ? 41.393 48.442 82.171 1.00 15.22 99 THR A O 1
ATOM 774 N N . ALA A 1 100 ? 39.995 48.850 80.464 1.00 13.14 100 ALA A N 1
ATOM 775 C CA . ALA A 1 100 ? 40.455 47.709 79.678 1.00 12.68 100 ALA A CA 1
ATOM 776 C C . ALA A 1 100 ? 40.116 47.969 78.227 1.00 12.34 100 ALA A C 1
ATOM 777 O O . ALA A 1 100 ? 39.419 48.939 77.917 1.00 13.17 100 ALA A O 1
ATOM 779 N N . ALA A 1 101 ? 40.598 47.106 77.338 1.00 12.47 101 ALA A N 1
ATOM 780 C CA . ALA A 1 101 ? 40.195 47.164 75.936 1.00 12.82 101 ALA A CA 1
ATOM 781 C C . ALA A 1 101 ? 39.630 45.820 75.555 1.00 12.61 101 ALA A C 1
ATOM 782 O O . ALA A 1 101 ? 40.046 44.796 76.098 1.00 13.20 101 ALA A O 1
ATOM 796 N N . LEU A 1 103 ? 38.595 43.025 72.588 1.00 12.39 103 LEU A N 1
ATOM 797 C CA . LEU A 1 103 ? 38.849 42.465 71.261 1.00 12.86 103 LEU A CA 1
ATOM 798 C C . LEU A 1 103 ? 37.711 41.548 70.847 1.00 12.86 103 LEU A C 1
ATOM 799 O O . LEU A 1 103 ? 37.499 40.505 71.461 1.00 13.06 103 LEU A O 1
ATOM 804 N N . TYR A 1 104 ? 36.959 41.979 69.835 1.00 13.02 104 TYR A N 1
ATOM 805 C CA . TYR A 1 104 ? 35.921 41.158 69.217 1.00 12.79 104 TYR A CA 1
ATOM 806 C C . TYR A 1 104 ? 36.536 40.303 68.092 1.00 14.10 104 TYR A C 1
ATOM 807 O O . TYR A 1 104 ? 37.650 40.555 67.648 1.00 15.38 104 TYR A O 1
ATOM 816 N N . PRO A 1 105 ? 35.828 39.244 67.646 1.00 13.98 105 PRO A N 1
ATOM 817 C CA . PRO A 1 105 ? 36.375 38.373 66.597 1.00 15.60 105 PRO A CA 1
ATOM 818 C C . PRO A 1 105 ? 36.871 39.144 65.367 1.00 15.86 105 PRO A C 1
ATOM 819 O O . PRO A 1 105 ? 36.276 40.145 64.957 1.00 15.69 105 PRO A O 1
ATOM 823 N N . ALA A 1 106 ? 37.967 38.660 64.791 1.00 15.37 106 ALA A N 1
ATOM 824 C CA . ALA A 1 106 ? 38.549 39.273 63.629 1.00 16.19 106 ALA A CA 1
ATOM 825 C C . ALA A 1 106 ? 37.767 38.865 62.393 1.00 16.67 106 ALA A C 1
ATOM 826 O O . ALA A 1 106 ? 37.206 37.779 62.328 1.00 18.52 106 ALA A O 1
ATOM 828 N N . ASN A 1 107 ? 37.769 39.742 61.401 1.00 17.09 107 ASN A N 1
ATOM 829 C CA . ASN A 1 107 ? 37.154 39.459 60.126 1.00 18.48 107 ASN A CA 1
ATOM 830 C C . ASN A 1 107 ? 37.840 40.315 59.068 1.00 17.62 107 ASN A C 1
ATOM 831 O O . ASN A 1 107 ? 37.883 41.528 59.187 1.00 17.74 107 ASN A O 1
ATOM 836 N N . ALA A 1 108 ? 38.301 39.682 57.987 1.00 19.88 108 ALA A N 1
ATOM 837 C CA . ALA A 1 108 ? 39.056 40.379 56.951 1.00 20.57 108 ALA A CA 1
ATOM 838 C C . ALA A 1 108 ? 38.263 41.512 56.299 1.00 21.13 108 ALA A C 1
ATOM 839 O O . ALA A 1 108 ? 38.861 42.458 55.764 1.00 22.26 108 ALA A O 1
ATOM 841 N N . THR A 1 109 ? 36.932 41.421 56.344 1.00 20.88 109 THR A N 1
ATOM 842 C CA . THR A 1 109 ? 36.063 42.427 55.742 1.00 21.81 109 THR A CA 1
ATOM 843 C C . THR A 1 109 ? 35.679 43.553 56.694 1.00 20.68 109 THR A C 1
ATOM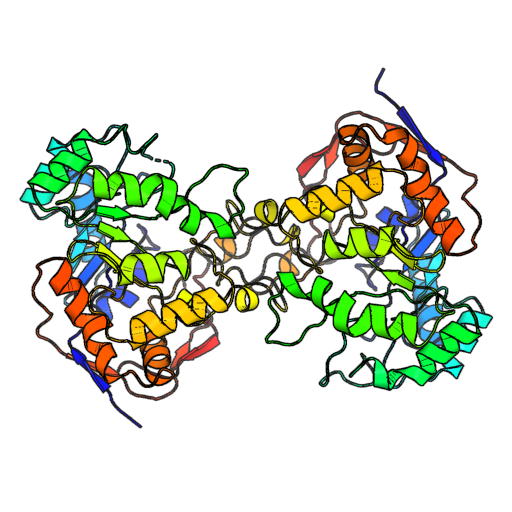 844 O O . THR A 1 109 ? 34.932 44.441 56.305 1.00 22.48 109 THR A O 1
ATOM 848 N N . ALA A 1 110 ? 36.190 43.547 57.928 1.00 19.36 110 ALA A N 1
ATOM 849 C CA . ALA A 1 110 ? 35.843 44.595 58.876 1.00 17.37 110 ALA A CA 1
ATOM 850 C C . ALA A 1 110 ? 36.285 45.964 58.388 1.00 17.64 110 ALA A C 1
ATOM 851 O O . ALA A 1 110 ? 37.390 46.118 57.882 1.00 18.88 110 ALA A O 1
ATOM 853 N N . ASN A 1 111 ? 35.443 46.977 58.585 1.00 16.69 111 ASN A N 1
ATOM 854 C CA . ASN A 1 111 ? 35.855 48.348 58.384 1.00 16.52 111 ASN A CA 1
ATOM 855 C C . ASN A 1 111 ? 36.869 48.687 59.462 1.00 14.86 111 ASN A C 1
ATOM 856 O O . ASN A 1 111 ? 36.662 48.383 60.644 1.00 15.98 111 ASN A O 1
ATOM 861 N N . SER A 1 112 ? 37.956 49.347 59.077 1.00 14.95 112 SER A N 1
ATOM 862 C CA . SER A 1 112 ? 39.026 49.640 60.031 1.00 16.67 112 SER A CA 1
ATOM 863 C C . SER A 1 112 ? 38.574 50.540 61.176 1.00 17.76 112 SER A C 1
ATOM 864 O O . SER A 1 112 ? 39.247 50.584 62.209 1.00 21.57 112 SER A O 1
ATOM 867 N N . SER A 1 113 ? 37.457 51.248 60.979 1.00 17.82 113 SER A N 1
ATOM 868 C CA . SER A 1 113 ? 36.846 52.117 62.000 1.00 19.72 113 SER A CA 1
ATOM 869 C C . SER A 1 113 ? 35.998 51.352 63.019 1.00 18.54 113 SER A C 1
ATOM 870 O O . SER A 1 113 ? 35.651 51.895 64.062 1.00 20.91 113 SER A O 1
ATOM 873 N N . HIS A 1 114 ? 35.657 50.108 62.706 1.00 16.78 114 HIS A N 1
ATOM 874 C CA . HIS A 1 114 ? 34.657 49.351 63.458 1.00 16.49 114 HIS A CA 1
ATOM 875 C C . HIS A 1 114 ? 35.169 48.018 63.994 1.00 15.94 114 HIS A C 1
ATOM 876 O O . HIS A 1 114 ? 34.516 47.410 64.813 1.00 16.92 114 HIS A O 1
ATOM 883 N N . GLY A 1 115 ? 36.316 47.540 63.529 1.00 15.31 115 GLY A N 1
ATOM 884 C CA . GLY A 1 115 ? 36.777 46.232 63.955 1.00 15.07 115 GLY A CA 1
ATOM 885 C C . GLY A 1 115 ? 38.177 45.884 63.494 1.00 14.21 115 GLY A C 1
ATOM 886 O O . GLY A 1 115 ? 38.881 46.713 62.920 1.00 15.24 115 GLY A O 1
ATOM 887 N N . VAL A 1 116 ? 38.559 44.643 63.772 1.00 14.69 116 VAL A N 1
ATOM 888 C CA . VAL A 1 116 ? 39.893 44.121 63.510 1.00 15.00 116 VAL A CA 1
ATOM 889 C C . VAL A 1 116 ? 39.860 43.125 62.366 1.00 16.50 116 VAL A C 1
ATOM 890 O O . VAL A 1 116 ? 39.037 42.223 62.350 1.00 16.57 116 VAL A O 1
ATOM 894 N N . THR A 1 117 ? 40.800 43.267 61.431 1.00 15.29 117 THR A N 1
ATOM 895 C CA . THR A 1 117 ? 40.833 42.371 60.271 1.00 16.29 117 THR A CA 1
ATOM 896 C C . THR A 1 117 ? 41.532 41.052 60.591 1.00 17.83 117 THR A C 1
ATOM 897 O O . THR A 1 117 ? 41.128 39.987 60.117 1.00 20.22 117 THR A O 1
ATOM 901 N N . SER A 1 118 ? 42.608 41.154 61.355 1.00 17.96 118 SER A N 1
ATOM 902 C CA . SER A 1 118 ? 43.355 40.014 61.848 1.00 18.65 118 SER A CA 1
ATOM 903 C C . SER A 1 118 ? 44.089 40.463 63.120 1.00 17.39 118 SER A C 1
ATOM 904 O O . SER A 1 118 ? 44.473 41.631 63.272 1.00 19.03 118 SER A O 1
ATOM 907 N N . VAL A 1 119 ? 44.325 39.540 64.032 1.00 19.49 119 VAL A N 1
ATOM 908 C CA . VAL A 1 119 ? 45.017 39.915 65.249 1.00 20.25 119 VAL A CA 1
ATOM 909 C C . VAL A 1 119 ? 46.461 40.364 64.969 1.00 20.94 119 VAL A C 1
ATOM 910 O O . VAL A 1 119 ? 46.971 41.294 65.593 1.00 21.30 119 VAL A O 1
ATOM 914 N N . ASP A 1 120 ? 47.132 39.746 64.003 1.00 20.28 120 ASP A N 1
ATOM 915 C CA . ASP A 1 120 ? 48.472 40.197 63.678 1.00 20.00 120 ASP A CA 1
ATOM 916 C C . ASP A 1 120 ? 48.491 41.691 63.330 1.00 20.14 120 ASP A C 1
ATOM 917 O O . ASP A 1 120 ? 49.440 42.389 63.666 1.00 22.24 120 ASP A O 1
ATOM 922 N N . ALA A 1 121 ? 47.429 42.183 62.686 1.00 19.85 121 ALA A N 1
ATOM 923 C CA . ALA A 1 121 ? 47.378 43.552 62.225 1.00 19.85 121 ALA A CA 1
ATOM 924 C C . ALA A 1 121 ? 47.309 44.585 63.346 1.00 20.45 121 ALA A C 1
ATOM 925 O O . ALA A 1 121 ? 47.597 45.757 63.119 1.00 21.40 121 ALA A O 1
ATOM 927 N N . ILE A 1 122 ? 46.914 44.164 64.548 1.00 20.14 122 ILE A N 1
ATOM 928 C CA . ILE A 1 122 ? 46.832 45.088 65.680 1.00 18.77 122 ILE A CA 1
ATOM 929 C C . ILE A 1 122 ? 47.877 44.831 66.757 1.00 18.16 122 ILE A C 1
ATOM 930 O O . ILE A 1 122 ? 47.739 45.208 67.916 1.00 18.97 122 ILE A O 1
ATOM 935 N N . MET A 1 123 ? 48.964 44.197 66.364 1.00 20.29 123 MET A N 1
ATOM 936 C CA . MET A 1 123 ? 50.041 43.949 67.311 1.00 21.13 123 MET A CA 1
ATOM 937 C C . MET A 1 123 ? 50.618 45.222 67.921 1.00 19.32 123 MET A C 1
ATOM 938 O O . MET A 1 123 ? 50.931 45.235 69.116 1.00 23.80 123 MET A O 1
ATOM 943 N N . PRO A 1 124 ? 50.701 46.322 67.152 1.00 22.56 124 PRO A N 1
ATOM 944 C CA . PRO A 1 124 ? 51.167 47.538 67.818 1.00 22.28 124 PRO A CA 1
ATOM 945 C C . PRO A 1 124 ? 50.311 47.942 69.038 1.00 21.86 124 PRO A C 1
ATOM 946 O O . PRO A 1 124 ? 50.855 48.273 70.098 1.00 22.26 124 PRO A O 1
ATOM 950 N N . VAL A 1 125 ? 48.990 47.881 68.930 1.00 19.85 125 VAL A N 1
ATOM 951 C CA . VAL A 1 125 ? 48.171 48.249 70.092 1.00 19.12 125 VAL A CA 1
ATOM 952 C C . VAL A 1 125 ? 48.283 47.209 71.215 1.00 17.62 125 VAL A C 1
ATOM 953 O O . VAL A 1 125 ? 48.331 47.555 72.391 1.00 17.93 125 VAL A O 1
ATOM 957 N N . LEU A 1 126 ? 48.353 45.931 70.856 1.00 17.53 126 LEU A N 1
ATOM 958 C CA . LEU A 1 126 ? 48.459 44.870 71.841 1.00 16.29 126 LEU A CA 1
ATOM 959 C C . LEU A 1 126 ? 49.791 44.958 72.611 1.00 16.89 126 LEU A C 1
ATOM 960 O O . LEU A 1 126 ? 49.833 44.768 73.839 1.00 18.00 126 LEU A O 1
ATOM 965 N N . GLU A 1 127 ? 50.873 45.230 71.895 1.00 19.43 127 GLU A N 1
ATOM 966 C CA . GLU A 1 127 ? 52.164 45.453 72.532 1.00 18.61 127 GLU A CA 1
ATOM 967 C C . GLU A 1 127 ? 52.101 46.622 73.517 1.00 17.88 127 GLU A C 1
ATOM 968 O O . GLU A 1 127 ? 52.721 46.585 74.608 1.00 21.61 127 GLU A O 1
ATOM 974 N N . ARG A 1 128 ? 51.386 47.674 73.134 1.00 18.96 128 ARG A N 1
ATOM 975 C CA . ARG A 1 128 ? 51.228 48.826 74.014 1.00 17.70 128 ARG A CA 1
ATOM 976 C C . ARG A 1 128 ? 50.477 48.450 75.291 1.00 17.45 128 ARG A C 1
ATOM 977 O O . ARG A 1 128 ? 50.876 48.849 76.386 1.00 18.91 128 ARG A O 1
ATOM 985 N N . MET A 1 129 ? 49.395 47.687 75.151 1.00 16.85 129 MET A N 1
ATOM 986 C CA . MET A 1 129 ? 48.666 47.206 76.330 1.00 16.66 129 MET A CA 1
ATOM 987 C C . MET A 1 129 ? 49.559 46.383 77.248 1.00 15.95 129 MET A C 1
ATOM 988 O O . MET A 1 129 ? 49.540 46.537 78.471 1.00 17.03 129 MET A O 1
ATOM 993 N N . GLU A 1 130 ? 50.348 45.494 76.663 1.00 17.12 130 GLU A N 1
ATOM 994 C CA . GLU A 1 130 ? 51.277 44.704 77.439 1.00 16.71 130 GLU A CA 1
ATOM 995 C C . GLU A 1 130 ? 52.260 45.593 78.211 1.00 19.34 130 GLU A C 1
ATOM 996 O O . GLU A 1 130 ? 52.496 45.388 79.399 1.00 20.01 130 GLU A O 1
ATOM 1002 N N . LYS A 1 131 ? 52.831 46.568 77.516 1.00 19.11 131 LYS A N 1
ATOM 1003 C CA . LYS A 1 131 ? 53.838 47.447 78.109 1.00 20.17 131 LYS A CA 1
ATOM 1004 C C . LYS A 1 131 ? 53.292 48.195 79.328 1.00 20.79 131 LYS A C 1
ATOM 1005 O O . LYS A 1 131 ? 53.983 48.314 80.357 1.00 23.35 131 LYS A O 1
ATOM 1011 N N . ILE A 1 132 ? 52.048 48.676 79.215 1.00 20.79 132 ILE A N 1
ATOM 1012 C CA . ILE A 1 132 ? 51.462 49.551 80.229 1.00 18.92 132 ILE A CA 1
ATOM 1013 C C . ILE A 1 132 ? 50.626 48.842 81.300 1.00 19.58 132 ILE A C 1
ATOM 1014 O O . ILE A 1 132 ? 50.237 49.455 82.294 1.00 20.93 132 ILE A O 1
ATOM 1019 N N . GLY A 1 133 ? 50.438 47.538 81.145 1.00 18.01 133 GLY A N 1
ATOM 1020 C CA . GLY A 1 133 ? 49.681 46.756 82.106 1.00 18.28 133 GLY A CA 1
ATOM 1021 C C . GLY A 1 133 ? 48.170 46.852 81.983 1.00 16.09 133 GLY A C 1
ATOM 1022 O O . GLY A 1 133 ? 47.461 46.650 82.963 1.00 19.03 133 GLY A O 1
ATOM 1023 N N . MET A 1 134 ? 47.679 47.137 80.782 1.00 15.50 134 MET A N 1
ATOM 1024 C CA . MET A 1 134 ? 46.240 47.267 80.548 1.00 14.82 134 MET A CA 1
ATOM 1025 C C . MET A 1 134 ? 45.676 45.902 80.157 1.00 14.39 134 MET A C 1
ATOM 1026 O O . MET A 1 134 ? 46.184 45.280 79.234 1.00 15.56 134 MET A O 1
ATOM 1031 N N . PRO A 1 135 ? 44.636 45.429 80.870 1.00 13.76 135 PRO A N 1
ATOM 1032 C CA . PRO A 1 135 ? 44.090 44.128 80.553 1.00 14.28 135 PRO A CA 1
ATOM 1033 C C . PRO A 1 135 ? 43.332 44.095 79.242 1.00 12.95 135 PRO A C 1
ATOM 1034 O O . PRO A 1 135 ? 42.637 45.057 78.883 1.00 13.91 135 PRO A O 1
ATOM 1038 N N . LEU A 1 136 ? 43.481 42.972 78.558 1.00 13.13 136 LEU A N 1
ATOM 1039 C CA . LEU A 1 136 ? 42.761 42.704 77.316 1.00 13.11 136 LEU A CA 1
ATOM 1040 C C . LEU A 1 136 ? 41.597 41.760 77.601 1.00 12.85 136 LEU A C 1
ATOM 1041 O O . LEU A 1 136 ? 41.801 40.680 78.141 1.00 13.11 136 LEU A O 1
ATOM 1046 N N . LEU A 1 137 ? 40.391 42.166 77.208 1.00 11.81 137 LEU A N 1
ATOM 1047 C CA . LEU A 1 137 ? 39.188 41.348 77.345 1.00 11.95 137 LEU A CA 1
ATOM 1048 C C . LEU A 1 137 ? 38.920 40.783 75.960 1.00 11.27 137 LEU A C 1
ATOM 1049 O O . LEU A 1 137 ? 38.872 41.510 74.981 1.00 12.25 137 LEU A O 1
ATOM 1054 N N . VAL A 1 138 ? 38.769 39.462 75.873 1.00 11.87 138 VAL A N 1
ATOM 1055 C CA A VAL A 1 138 ? 38.659 38.761 74.612 0.50 11.54 138 VAL A CA 1
ATOM 1056 C CA B VAL A 1 138 ? 38.584 38.843 74.562 0.50 12.90 138 VAL A CA 1
ATOM 1057 C C . VAL A 1 138 ? 37.288 38.069 74.451 1.00 12.48 138 VAL A C 1
ATOM 1058 O O . VAL A 1 138 ? 36.937 37.256 75.306 1.00 13.18 138 VAL A O 1
ATOM 1065 N N . HIS A 1 139 ? 36.574 38.364 73.363 1.00 12.39 139 HIS A N 1
ATOM 1066 C CA . HIS A 1 139 ? 35.477 37.521 72.909 1.00 13.13 139 HIS A CA 1
ATOM 1067 C C . HIS A 1 139 ? 36.154 36.510 71.967 1.00 12.93 139 HIS A C 1
ATOM 1068 O O . HIS A 1 139 ? 36.423 36.788 70.802 1.00 13.67 139 HIS A O 1
ATOM 1075 N N . GLY A 1 140 ? 36.453 35.341 72.511 1.00 13.81 140 GLY A N 1
ATOM 1076 C CA . GLY A 1 140 ? 37.333 34.395 71.868 1.00 14.14 140 GLY A CA 1
ATOM 1077 C C . GLY A 1 140 ? 36.615 33.423 70.961 1.00 13.48 140 GLY A C 1
ATOM 1078 O O . GLY A 1 140 ? 36.391 32.270 71.332 1.00 14.10 140 GLY A O 1
ATOM 1079 N N . GLU A 1 141 ? 36.276 33.892 69.763 1.00 12.84 141 GLU A N 1
ATOM 1080 C CA . GLU A 1 141 ? 35.745 33.027 68.694 1.00 13.83 141 GLU A CA 1
ATOM 1081 C C . GLU A 1 141 ? 36.424 33.402 67.387 1.00 14.52 141 GLU A C 1
ATOM 1082 O O . GLU A 1 141 ? 36.726 34.577 67.163 1.00 15.89 141 GLU A O 1
ATOM 1088 N N . VAL A 1 142 ? 36.641 32.409 66.527 1.00 14.95 142 VAL A N 1
ATOM 1089 C CA . VAL A 1 142 ? 37.055 32.630 65.139 1.00 16.09 142 VAL A CA 1
ATOM 1090 C C . VAL A 1 142 ? 35.818 32.485 64.295 1.00 17.91 142 VAL A C 1
ATOM 1091 O O . VAL A 1 142 ? 35.097 31.506 64.447 1.00 25.55 142 VAL A O 1
ATOM 1095 N N . THR A 1 143 ? 35.592 33.419 63.383 1.00 16.76 143 THR A N 1
ATOM 1096 C CA . THR A 1 143 ? 34.301 33.491 62.699 1.00 18.56 143 THR A CA 1
ATOM 1097 C C . THR A 1 143 ? 34.384 33.160 61.198 1.00 20.08 143 THR A C 1
ATOM 1098 O O . THR A 1 143 ? 33.525 33.532 60.400 1.00 21.51 143 THR A O 1
ATOM 1102 N N . HIS A 1 144 ? 35.374 32.371 60.815 1.00 20.10 144 HIS A N 1
ATOM 1103 C CA . HIS A 1 144 ? 35.456 31.932 59.416 1.00 21.17 144 HIS A CA 1
ATOM 1104 C C . HIS A 1 144 ? 34.264 31.088 59.034 1.00 20.03 144 HIS A C 1
ATOM 1105 O O . HIS A 1 144 ? 33.816 30.246 59.806 1.00 20.09 144 HIS A O 1
ATOM 1112 N N . ALA A 1 145 ? 33.793 31.282 57.809 1.00 21.73 145 ALA A N 1
ATOM 1113 C CA . ALA A 1 145 ? 32.539 30.677 57.363 1.00 22.14 145 ALA A CA 1
ATOM 1114 C C . ALA A 1 145 ? 32.565 29.153 57.414 1.00 23.25 145 ALA A C 1
ATOM 1115 O O . ALA A 1 145 ? 31.524 28.525 57.600 1.00 25.81 145 ALA A O 1
ATOM 1117 N N . ASP A 1 146 ? 33.740 28.555 57.231 1.00 22.31 146 ASP A N 1
ATOM 1118 C CA . ASP A 1 146 ? 33.883 27.093 57.224 1.00 25.20 146 ASP A CA 1
ATOM 1119 C C . ASP A 1 146 ? 34.104 26.460 58.599 1.00 23.34 146 ASP A C 1
ATOM 1120 O O . ASP A 1 146 ? 34.363 25.268 58.709 1.00 26.89 146 ASP A O 1
ATOM 1125 N N . ILE A 1 147 ? 33.999 27.245 59.663 1.00 18.69 147 ILE A N 1
ATOM 1126 C CA . ILE A 1 147 ? 34.067 26.684 60.999 1.00 18.88 147 ILE A CA 1
ATOM 1127 C C . ILE A 1 147 ? 32.665 26.594 61.589 1.00 15.74 147 ILE A C 1
ATOM 1128 O O . ILE A 1 147 ? 31.940 27.597 61.644 1.00 16.18 147 ILE A O 1
ATOM 1133 N N . ASP A 1 148 ? 32.292 25.403 62.046 1.00 15.61 148 ASP A N 1
ATOM 1134 C CA . ASP A 1 148 ? 30.993 25.187 62.649 1.00 14.86 148 ASP A CA 1
ATOM 1135 C C . ASP A 1 148 ? 30.869 26.078 63.887 1.00 15.12 148 ASP A C 1
ATOM 1136 O O . ASP A 1 148 ? 31.823 26.230 64.662 1.00 15.24 148 ASP A O 1
ATOM 1141 N N . ILE A 1 149 ? 29.688 26.654 64.079 1.00 14.16 149 ILE A N 1
ATOM 1142 C CA . ILE A 1 149 ? 29.507 27.636 65.143 1.00 13.87 149 ILE A CA 1
ATOM 1143 C C . ILE A 1 149 ? 29.857 27.078 66.521 1.00 13.94 149 ILE A C 1
ATOM 1144 O O . ILE A 1 149 ? 30.406 27.792 67.368 1.00 14.84 149 ILE A O 1
ATOM 1149 N N . PHE A 1 150 ? 29.575 25.802 66.756 1.00 13.57 150 PHE A N 1
ATOM 1150 C CA . PHE A 1 150 ? 29.870 25.190 68.052 1.00 14.02 150 PHE A CA 1
ATOM 1151 C C . PHE A 1 150 ? 31.365 24.976 68.306 1.00 14.28 150 PHE A C 1
ATOM 1152 O O . PHE A 1 150 ? 31.755 24.765 69.445 1.00 15.55 150 PHE A O 1
ATOM 1160 N N . ASP A 1 151 ? 32.175 25.052 67.241 1.00 14.27 151 ASP A N 1
ATOM 1161 C CA . ASP A 1 151 ? 33.620 24.865 67.317 1.00 15.07 151 ASP A CA 1
ATOM 1162 C C . ASP A 1 151 ? 34.421 26.168 67.416 1.00 15.22 151 ASP A C 1
ATOM 1163 O O . ASP A 1 151 ? 35.646 26.133 67.540 1.00 15.93 151 ASP A O 1
ATOM 1168 N N . ARG A 1 152 ? 33.749 27.312 67.331 1.00 14.25 152 ARG A N 1
ATOM 1169 C CA . ARG A 1 152 ? 34.465 28.564 67.100 1.00 14.30 152 ARG A CA 1
ATOM 1170 C C . ARG A 1 152 ? 35.283 29.018 68.306 1.00 14.28 152 ARG A C 1
ATOM 1171 O O . ARG A 1 152 ? 36.330 29.643 68.144 1.00 14.79 152 ARG A O 1
ATOM 1179 N N . GLU A 1 153 ? 34.821 28.698 69.518 1.00 13.12 153 GLU A N 1
ATOM 1180 C CA . GLU A 1 153 ? 35.560 29.021 70.732 1.00 13.76 153 GLU A CA 1
ATOM 1181 C C . GLU A 1 153 ? 36.821 28.164 70.847 1.00 15.42 153 GLU A C 1
ATOM 1182 O O . GLU A 1 153 ? 37.916 28.673 71.077 1.00 15.34 153 GLU A O 1
ATOM 1188 N N . ALA A 1 154 ? 36.678 26.852 70.673 1.00 15.49 154 ALA A N 1
ATOM 1189 C CA . ALA A 1 154 ? 37.839 25.956 70.757 1.00 16.35 154 ALA A CA 1
ATOM 1190 C C . ALA A 1 154 ? 38.882 26.322 69.701 1.00 17.49 154 ALA A C 1
ATOM 1191 O O . ALA A 1 154 ? 40.082 26.303 69.987 1.00 18.13 154 ALA A O 1
ATOM 1193 N N . ARG A 1 155 ? 38.441 26.670 68.507 1.00 16.12 155 ARG A N 1
ATOM 1194 C CA . ARG A 1 155 ? 39.357 27.052 67.469 1.00 16.66 155 ARG A CA 1
ATOM 1195 C C . ARG A 1 155 ? 40.128 28.317 67.812 1.00 15.96 155 ARG A C 1
ATOM 1196 O O . ARG A 1 155 ? 41.285 28.433 67.490 1.00 18.86 155 ARG A O 1
ATOM 1204 N N . PHE A 1 156 ? 39.471 29.264 68.468 1.00 15.38 156 PHE A N 1
ATOM 1205 C CA . PHE A 1 156 ? 40.143 30.484 68.886 1.00 15.27 156 PHE A CA 1
ATOM 1206 C C . PHE A 1 156 ? 41.283 30.215 69.860 1.00 15.04 156 PHE A C 1
ATOM 1207 O O . PHE A 1 156 ? 42.330 30.872 69.824 1.00 15.69 156 PHE A O 1
ATOM 1215 N N . ILE A 1 157 ? 41.083 29.256 70.757 1.00 15.41 157 ILE A N 1
ATOM 1216 C CA . ILE A 1 157 ? 42.119 28.945 71.742 1.00 16.68 157 ILE A CA 1
ATOM 1217 C C . ILE A 1 157 ? 43.405 28.560 71.017 1.00 18.37 157 ILE A C 1
ATOM 1218 O O . ILE A 1 157 ? 44.489 29.074 71.321 1.00 19.14 157 ILE A O 1
ATOM 1223 N N . GLU A 1 158 ? 43.274 27.674 70.037 1.00 20.56 158 GLU A N 1
ATOM 1224 C CA . GLU A 1 158 ? 44.419 27.156 69.299 1.00 21.27 158 GLU A CA 1
ATOM 1225 C C . GLU A 1 158 ? 45.069 28.168 68.352 1.00 21.83 158 GLU A C 1
ATOM 1226 O O . GLU A 1 158 ? 46.301 28.262 68.252 1.00 23.48 158 GLU A O 1
ATOM 1232 N N . SER A 1 159 ? 44.245 28.903 67.623 1.00 18.79 159 SER A N 1
ATOM 1233 C CA . SER A 1 159 ? 44.739 29.733 66.544 1.00 20.55 159 SER A CA 1
ATOM 1234 C C . SER A 1 159 ? 45.064 31.150 66.965 1.00 19.45 159 SER A C 1
ATOM 1235 O O . SER A 1 159 ? 45.820 31.822 66.276 1.00 20.85 159 SER A O 1
ATOM 1238 N N . VAL A 1 160 ? 44.491 31.620 68.075 1.00 17.62 160 VAL A N 1
ATOM 1239 C CA . VAL A 1 160 ? 44.700 33.005 68.477 1.00 17.22 160 VAL A CA 1
ATOM 1240 C C . VAL A 1 160 ? 45.197 33.124 69.898 1.00 16.92 160 VAL A C 1
ATOM 1241 O O . VAL A 1 160 ? 46.209 33.770 70.139 1.00 18.63 160 VAL A O 1
ATOM 1245 N N . MET A 1 161 ? 44.476 32.553 70.853 1.00 16.53 161 MET A N 1
ATOM 1246 C CA . MET A 1 161 ? 44.757 32.826 72.254 1.00 16.80 161 MET A CA 1
ATOM 1247 C C . MET A 1 161 ? 46.138 32.361 72.649 1.00 17.41 161 MET A C 1
ATOM 1248 O O . MET A 1 161 ? 46.934 33.134 73.203 1.00 18.69 161 MET A O 1
ATOM 1253 N N . GLU A 1 162 ? 46.448 31.099 72.383 1.00 17.76 162 GLU A N 1
ATOM 1254 C CA . GLU A 1 162 ? 47.743 30.580 72.798 1.00 18.68 162 GLU A CA 1
ATOM 1255 C C . GLU A 1 162 ? 48.907 31.263 72.068 1.00 19.56 162 GLU A C 1
ATOM 1256 O O . GLU A 1 162 ? 49.846 31.686 72.731 1.00 20.78 162 GLU A O 1
ATOM 1262 N N . PRO A 1 163 ? 48.855 31.400 70.731 1.00 19.04 163 PRO A N 1
ATOM 1263 C CA . PRO A 1 163 ? 49.930 32.172 70.091 1.00 20.09 163 PRO A CA 1
ATOM 1264 C C . PRO A 1 163 ? 50.087 33.612 70.587 1.00 19.11 163 PRO A C 1
ATOM 1265 O O . PRO A 1 163 ? 51.213 34.077 70.735 1.00 19.81 163 PRO A O 1
ATOM 1269 N N . LEU A 1 164 ? 48.993 34.308 70.880 1.00 19.25 164 LEU A N 1
ATOM 1270 C CA . LEU A 1 164 ? 49.072 35.692 71.362 1.00 17.66 164 LEU A CA 1
ATOM 1271 C C . LEU A 1 164 ? 49.781 35.750 72.712 1.00 20.21 164 LEU A C 1
ATOM 1272 O O . LEU A 1 164 ? 50.665 36.595 72.941 1.00 19.03 164 LEU A O 1
ATOM 1277 N N . ARG A 1 165 ? 49.411 34.840 73.605 1.00 16.47 165 ARG A N 1
ATOM 1278 C CA . ARG A 1 165 ? 49.973 34.833 74.946 1.00 19.83 165 ARG A CA 1
ATOM 1279 C C . ARG A 1 165 ? 51.420 34.378 74.955 1.00 20.64 165 ARG A C 1
ATOM 1280 O O . ARG A 1 165 ? 52.183 34.777 75.830 1.00 22.55 165 ARG A O 1
ATOM 1288 N N . GLN A 1 166 ? 51.792 33.533 73.986 1.00 20.61 166 GLN A N 1
ATOM 1289 C CA . GLN A 1 166 ? 53.220 33.226 73.749 1.00 21.21 166 GLN A CA 1
ATOM 1290 C C . GLN A 1 166 ? 54.036 34.393 73.163 1.00 21.89 166 GLN A C 1
ATOM 1291 O O . GLN A 1 166 ? 55.254 34.527 73.447 1.00 24.18 166 GLN A O 1
ATOM 1297 N N . ARG A 1 167 ? 53.400 35.216 72.346 1.00 20.88 167 ARG A N 1
ATOM 1298 C CA . ARG A 1 167 ? 54.052 36.356 71.703 1.00 21.19 167 ARG A CA 1
ATOM 1299 C C . ARG A 1 167 ? 54.281 37.515 72.679 1.00 20.78 167 ARG A C 1
ATOM 1300 O O . ARG A 1 167 ? 55.344 38.160 72.636 1.00 23.52 167 ARG A O 1
ATOM 1308 N N . LEU A 1 168 ? 53.280 37.756 73.533 1.00 19.22 168 LEU A N 1
ATOM 1309 C CA . LEU A 1 168 ? 53.249 38.833 74.501 1.00 18.83 168 LEU A CA 1
ATOM 1310 C C . LEU A 1 168 ? 53.090 38.229 75.892 1.00 18.83 168 LEU A C 1
ATOM 1311 O O . LEU A 1 168 ? 51.995 38.157 76.460 1.00 20.36 168 LEU A O 1
ATOM 1316 N N . THR A 1 169 ? 54.214 37.829 76.470 1.00 18.81 169 THR A N 1
ATOM 1317 C CA . THR A 1 169 ? 54.173 37.036 77.690 1.00 18.33 169 THR A CA 1
ATOM 1318 C C . THR A 1 169 ? 53.743 37.817 78.954 1.00 19.91 169 THR A C 1
ATOM 1319 O O . THR A 1 169 ? 53.455 37.213 79.985 1.00 20.20 169 THR A O 1
ATOM 1323 N N . ALA A 1 170 ? 53.693 39.142 78.890 1.00 18.51 170 ALA A N 1
ATOM 1324 C CA . ALA A 1 170 ? 53.265 39.928 80.041 1.00 18.36 170 ALA A CA 1
ATOM 1325 C C . ALA A 1 170 ? 51.833 40.420 79.926 1.00 18.34 170 ALA A C 1
ATOM 1326 O O . ALA A 1 170 ? 51.336 41.077 80.841 1.00 19.31 170 ALA A O 1
ATOM 1328 N N . LEU A 1 171 ? 51.168 40.128 78.805 1.00 17.16 171 LEU A N 1
ATOM 1329 C CA . LEU A 1 171 ? 49.808 40.604 78.572 1.00 17.45 171 LEU A CA 1
ATOM 1330 C C . LEU A 1 171 ? 48.824 39.925 79.524 1.00 18.19 171 LEU A C 1
ATOM 1331 O O . LEU A 1 171 ? 48.811 38.707 79.641 1.00 19.34 171 LEU A O 1
ATOM 1336 N N . LYS A 1 172 ? 47.972 40.718 80.167 1.00 17.89 172 LYS A N 1
ATOM 1337 C CA . LYS A 1 172 ? 46.905 40.183 81.013 1.00 15.56 172 LYS A CA 1
ATOM 1338 C C . LYS A 1 172 ? 45.626 40.070 80.211 1.00 15.40 172 LYS A C 1
ATOM 1339 O O . LYS A 1 172 ? 45.281 40.975 79.473 1.00 16.32 172 LYS A O 1
ATOM 1345 N N . VAL A 1 173 ? 44.974 38.920 80.297 1.00 14.67 173 VAL A N 1
ATOM 1346 C CA . VAL A 1 173 ? 43.847 38.609 79.438 1.00 13.85 173 VAL A CA 1
ATOM 1347 C C . VAL A 1 173 ? 42.698 38.050 80.252 1.00 14.24 173 VAL A C 1
ATOM 1348 O O . VAL A 1 173 ? 42.892 37.148 81.066 1.00 14.85 173 VAL A O 1
ATOM 1352 N N . VAL A 1 174 ? 41.483 38.546 80.004 1.00 12.41 174 VAL A N 1
ATOM 1353 C CA . VAL A 1 174 ? 40.260 37.905 80.484 1.00 12.48 174 VAL A CA 1
ATOM 1354 C C . VAL A 1 174 ? 39.596 37.244 79.274 1.00 12.13 174 VAL A C 1
ATOM 1355 O O . VAL A 1 174 ? 39.272 37.906 78.277 1.00 12.99 174 VAL A O 1
ATOM 1359 N N . PHE A 1 175 ? 39.452 35.931 79.359 1.00 12.36 175 PHE A N 1
ATOM 1360 C CA . PHE A 1 175 ? 38.709 35.156 78.379 1.00 12.91 175 PHE A CA 1
ATOM 1361 C C . PHE A 1 175 ? 37.240 35.312 78.762 1.00 12.21 175 PHE A C 1
ATOM 1362 O O . PHE A 1 175 ? 36.761 34.715 79.714 1.00 12.81 175 PHE A O 1
ATOM 1370 N N . GLU A 1 176 ? 36.534 36.179 78.049 1.00 11.73 176 GLU A N 1
ATOM 1371 C CA . GLU A 1 176 ? 35.184 36.520 78.422 1.00 11.25 176 GLU A CA 1
ATOM 1372 C C . GLU A 1 176 ? 34.251 35.372 78.149 1.00 11.72 176 GLU A C 1
ATOM 1373 O O . GLU A 1 176 ? 34.462 34.588 77.237 1.00 12.67 176 GLU A O 1
ATOM 1379 N N . HIS A 1 177 ? 33.184 35.339 78.932 1.00 11.48 177 HIS A N 1
ATOM 1380 C CA . HIS A 1 177 ? 32.058 34.433 78.762 1.00 11.72 177 HIS A CA 1
ATOM 1381 C C . HIS A 1 177 ? 32.449 33.089 78.157 1.00 12.28 177 HIS A C 1
ATOM 1382 O O . HIS A 1 177 ? 32.045 32.742 77.041 1.00 12.86 177 HIS A O 1
ATOM 1389 N N . ILE A 1 178 ? 33.221 32.315 78.909 1.00 12.43 178 ILE A N 1
ATOM 1390 C CA . ILE A 1 178 ? 33.626 31.028 78.388 1.00 12.81 178 ILE A CA 1
ATOM 1391 C C . ILE A 1 178 ? 32.451 30.054 78.399 1.00 12.18 178 ILE A C 1
ATOM 1392 O O . ILE A 1 178 ? 31.549 30.156 79.225 1.00 13.05 178 ILE A O 1
ATOM 1397 N N . THR A 1 179 ? 32.453 29.136 77.444 1.00 12.51 179 THR A N 1
ATOM 1398 C CA . THR A 1 179 ? 31.289 28.294 77.204 1.00 12.31 179 THR A CA 1
ATOM 1399 C C . THR A 1 179 ? 31.599 26.824 76.992 1.00 13.31 179 THR A C 1
ATOM 1400 O O . THR A 1 179 ? 30.673 26.025 76.823 1.00 14.45 179 THR A O 1
ATOM 1404 N N . THR A 1 180 ? 32.889 26.473 77.026 1.00 13.40 180 THR A N 1
ATOM 1405 C CA . THR A 1 180 ? 33.346 25.129 76.688 1.00 14.23 180 THR A CA 1
ATOM 1406 C C . THR A 1 180 ? 34.261 24.547 77.739 1.00 15.59 180 THR A C 1
ATOM 1407 O O . THR A 1 180 ? 34.938 25.270 78.476 1.00 16.11 180 THR A O 1
ATOM 1411 N N . LYS A 1 181 ? 34.309 23.221 77.773 1.00 15.77 181 LYS A N 1
ATOM 1412 C CA . LYS A 1 181 ? 35.316 22.522 78.559 1.00 16.42 181 LYS A CA 1
ATOM 1413 C C . LYS A 1 181 ? 36.716 22.894 78.085 1.00 16.63 181 LYS A C 1
ATOM 1414 O O . LYS A 1 181 ? 37.643 23.013 78.886 1.00 18.12 181 LYS A O 1
ATOM 1420 N N . ASP A 1 182 ? 36.864 23.082 76.780 1.00 16.24 182 ASP A N 1
ATOM 1421 C CA . ASP A 1 182 ? 38.141 23.498 76.216 1.00 17.47 182 ASP A CA 1
ATOM 1422 C C . ASP A 1 182 ? 38.666 24.761 76.910 1.00 17.51 182 ASP A C 1
ATOM 1423 O O . ASP A 1 182 ? 39.826 24.835 77.318 1.00 17.45 182 ASP A O 1
ATOM 1428 N N . ALA A 1 183 ? 37.793 25.751 77.040 1.00 15.92 183 ALA A N 1
ATOM 1429 C CA . ALA A 1 183 ? 38.168 27.025 77.645 1.0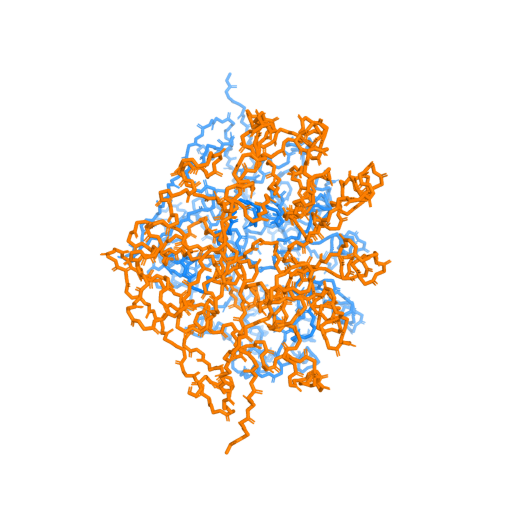0 16.16 183 ALA A CA 1
ATOM 1430 C C . ALA A 1 183 ? 38.325 26.903 79.136 1.00 17.35 183 ALA A C 1
ATOM 1431 O O . ALA A 1 183 ? 39.251 27.478 79.712 1.00 17.05 183 ALA A O 1
ATOM 1433 N N . ALA A 1 184 ? 37.452 26.126 79.774 1.00 15.97 184 ALA A N 1
ATOM 1434 C CA . ALA A 1 184 ? 37.540 25.930 81.220 1.00 17.27 184 ALA A CA 1
ATOM 1435 C C . ALA A 1 184 ? 38.890 25.323 81.596 1.00 17.34 184 ALA A C 1
ATOM 1436 O O . ALA A 1 184 ? 39.538 25.769 82.548 1.00 19.73 184 ALA A O 1
ATOM 1438 N N . ASP A 1 185 ? 39.296 24.285 80.870 1.00 17.18 185 ASP A N 1
ATOM 1439 C CA . ASP A 1 185 ? 40.571 23.616 81.120 1.00 17.79 185 ASP A CA 1
ATOM 1440 C C . ASP A 1 185 ? 41.751 24.555 80.815 1.00 18.06 185 ASP A C 1
ATOM 1441 O O . ASP A 1 185 ? 42.744 24.586 81.555 1.00 19.76 185 ASP A O 1
ATOM 1446 N N . TYR A 1 186 ? 41.675 25.290 79.713 1.00 17.82 186 TYR A N 1
ATOM 1447 C CA . TYR A 1 186 ? 42.729 26.222 79.327 1.00 18.09 186 TYR A CA 1
ATOM 1448 C C . TYR A 1 186 ? 42.929 27.270 80.410 1.00 17.52 186 TYR A C 1
ATOM 1449 O O . TYR A 1 186 ? 44.059 27.571 80.802 1.00 18.26 186 TYR A O 1
ATOM 1458 N N . VAL A 1 187 ? 41.829 27.820 80.912 1.00 17.03 187 VAL A N 1
ATOM 1459 C CA . VAL A 1 187 ? 41.907 28.830 81.944 1.00 16.94 187 VAL A CA 1
ATOM 1460 C C . VAL A 1 187 ? 42.403 28.227 83.266 1.00 18.63 187 VAL A C 1
ATOM 1461 O O . VAL A 1 187 ? 43.296 28.783 83.927 1.00 19.75 187 VAL A O 1
ATOM 1465 N N .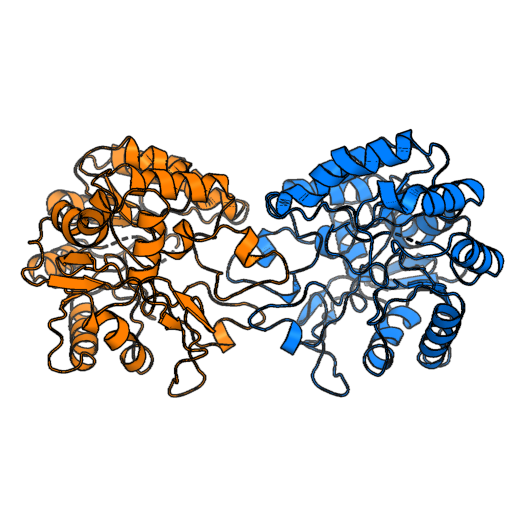 ARG A 1 188 ? 41.873 27.056 83.628 1.00 18.68 188 ARG A N 1
ATOM 1466 C CA . ARG A 1 188 ? 42.311 26.374 84.848 1.00 20.48 188 ARG A CA 1
ATOM 1467 C C . ARG A 1 188 ? 43.830 26.138 84.870 1.00 21.10 188 ARG A C 1
ATOM 1468 O O . ARG A 1 188 ? 44.457 26.242 85.937 1.00 23.82 188 ARG A O 1
ATOM 1476 N N . ASP A 1 189 ? 44.399 25.836 83.702 1.00 20.35 189 ASP A N 1
ATOM 1477 C CA . ASP A 1 189 ? 45.815 25.484 83.572 1.00 21.45 189 ASP A CA 1
ATOM 1478 C C . ASP A 1 189 ? 46.719 26.671 83.240 1.00 22.12 189 ASP A C 1
ATOM 1479 O O . ASP A 1 189 ? 47.928 26.500 83.059 1.00 26.04 189 ASP A O 1
ATOM 1484 N N . GLY A 1 190 ? 46.149 27.876 83.204 1.00 21.22 190 GLY A N 1
ATOM 1485 C CA . GLY A 1 190 ? 46.903 29.068 82.840 1.00 20.63 190 GLY A CA 1
ATOM 1486 C C . GLY A 1 190 ? 47.597 29.704 84.028 1.00 20.25 190 GLY A C 1
ATOM 1487 O O . GLY A 1 190 ? 47.564 29.196 85.155 1.00 23.39 190 GLY A O 1
ATOM 1488 N N . ASN A 1 191 ? 48.245 30.824 83.766 1.00 20.49 191 ASN A N 1
ATOM 1489 C CA . ASN A 1 191 ? 49.010 31.515 84.807 1.00 18.87 191 ASN A CA 1
ATOM 1490 C C . ASN A 1 191 ? 48.190 32.678 85.380 1.00 18.63 191 ASN A C 1
ATOM 1491 O O . ASN A 1 191 ? 47.018 32.869 85.044 1.00 19.68 191 ASN A O 1
ATOM 1496 N N . GLU A 1 192 ? 48.812 33.446 86.267 1.00 18.62 192 GLU A N 1
ATOM 1497 C CA A GLU A 1 192 ? 48.124 34.518 86.970 0.50 17.79 192 GLU A CA 1
ATOM 1498 C CA B GLU A 1 192 ? 48.161 34.526 86.991 0.50 18.31 192 GLU A CA 1
ATOM 1499 C C . GLU A 1 192 ? 47.729 35.690 86.078 1.00 18.13 192 GLU A C 1
ATOM 1500 O O . GLU A 1 192 ? 47.051 36.585 86.526 1.00 19.00 192 GLU A O 1
ATOM 1511 N N . ARG A 1 193 ? 48.174 35.667 84.829 1.00 17.90 193 ARG A N 1
ATOM 1512 C CA . ARG A 1 193 ? 47.808 36.687 83.852 1.00 17.49 193 ARG A CA 1
ATOM 1513 C C . ARG A 1 193 ? 46.581 36.316 83.009 1.00 16.74 193 ARG A C 1
ATOM 1514 O O . ARG A 1 193 ? 46.236 37.046 82.103 1.00 16.18 193 ARG A O 1
ATOM 1522 N N . LEU A 1 194 ? 45.948 35.179 83.316 1.00 16.30 194 LEU A N 1
ATOM 1523 C CA . LEU A 1 194 ? 44.781 34.708 82.563 1.00 14.86 194 LEU A CA 1
ATOM 1524 C C . LEU A 1 194 ? 43.595 34.476 83.479 1.00 14.84 194 LEU A C 1
ATOM 1525 O O . LEU A 1 194 ? 43.690 33.720 84.440 1.00 15.66 194 LEU A O 1
ATOM 1530 N N . ALA A 1 195 ? 42.455 35.089 83.158 1.00 14.37 195 ALA A N 1
ATOM 1531 C CA . ALA A 1 195 ? 41.231 34.908 83.920 1.00 13.94 195 ALA A CA 1
ATOM 1532 C C . ALA A 1 195 ? 40.077 34.679 82.937 1.00 13.78 195 ALA A C 1
ATOM 1533 O O . ALA A 1 195 ? 40.281 34.679 81.729 1.00 14.23 195 ALA A O 1
ATOM 1535 N N . ALA A 1 196 ? 38.874 34.478 83.475 1.00 13.61 196 ALA A N 1
ATOM 1536 C CA . ALA A 1 196 ? 37.668 34.294 82.687 1.00 12.84 196 ALA A CA 1
ATOM 1537 C C . ALA A 1 196 ? 36.446 34.816 83.411 1.00 12.25 196 ALA A C 1
ATOM 1538 O O . ALA A 1 196 ? 36.405 34.859 84.648 1.00 13.68 196 ALA A O 1
ATOM 1540 N N . THR A 1 197 ? 35.425 35.176 82.631 1.00 12.57 197 THR A N 1
ATOM 1541 C CA . THR A 1 197 ? 34.085 35.394 83.173 1.00 12.26 197 THR A CA 1
ATOM 1542 C C . THR A 1 197 ? 33.142 34.330 82.644 1.00 12.26 197 THR A C 1
ATOM 1543 O O . THR A 1 197 ? 33.401 33.734 81.599 1.00 12.79 197 THR A O 1
ATOM 1547 N N . ILE A 1 198 ? 32.067 34.084 83.399 1.00 12.94 198 ILE A N 1
ATOM 1548 C CA . ILE A 1 198 ? 31.024 33.122 82.996 1.00 12.57 198 ILE A CA 1
ATOM 1549 C C . ILE A 1 198 ? 29.667 33.747 83.282 1.00 12.75 198 ILE A C 1
ATOM 1550 O O . ILE A 1 198 ? 29.466 34.314 84.371 1.00 13.34 198 ILE A O 1
ATOM 1555 N N . THR A 1 199 ? 28.762 33.634 82.305 1.00 12.69 199 THR A N 1
ATOM 1556 C CA . THR A 1 199 ? 27.393 34.161 82.396 1.00 12.27 199 THR A CA 1
ATOM 1557 C C . THR A 1 199 ? 26.488 33.222 83.187 1.00 12.78 199 THR A C 1
ATOM 1558 O O . THR A 1 199 ? 26.806 32.046 83.365 1.00 13.37 199 THR A O 1
ATOM 1562 N N . PRO A 1 200 ? 25.329 33.710 83.641 1.00 12.25 200 PRO A N 1
ATOM 1563 C CA . PRO A 1 200 ? 24.398 32.772 84.282 1.00 13.05 200 PRO A CA 1
ATOM 1564 C C . PRO A 1 200 ? 23.795 31.754 83.310 1.00 13.87 200 PRO A C 1
ATOM 1565 O O . PRO A 1 200 ? 23.614 30.584 83.669 1.00 14.12 200 PRO A O 1
ATOM 1569 N N . GLN A 1 201 ? 23.514 32.150 82.075 1.00 12.83 201 GLN A N 1
ATOM 1570 C CA . GLN A 1 201 ? 22.894 31.222 81.144 1.00 13.37 201 GLN A CA 1
ATOM 1571 C C . GLN A 1 201 ? 23.791 30.052 80.786 1.00 13.42 201 GLN A C 1
ATOM 1572 O O . GLN A 1 201 ? 23.284 28.957 80.575 1.00 13.72 201 GLN A O 1
ATOM 1578 N N . HIS A 1 202 ? 25.102 30.275 80.692 1.00 12.72 202 HIS A N 1
ATOM 1579 C CA . HIS A 1 202 ? 26.001 29.175 80.310 1.00 12.81 202 HIS A CA 1
ATOM 1580 C C . HIS A 1 202 ? 26.237 28.218 81.485 1.00 13.64 202 HIS A C 1
ATOM 1581 O O . HIS A 1 202 ? 26.679 27.090 81.278 1.00 14.75 202 HIS A O 1
ATOM 1588 N N . LEU A 1 203 ? 25.939 28.651 82.701 1.00 13.76 203 LEU A N 1
ATOM 1589 C CA . LEU A 1 203 ? 25.946 27.740 83.841 1.00 14.21 203 LEU A CA 1
ATOM 1590 C C . LEU A 1 203 ? 24.614 26.980 83.990 1.00 15.77 203 LEU A C 1
ATOM 1591 O O . LEU A 1 203 ? 24.601 25.799 84.355 1.00 16.52 203 LEU A O 1
ATOM 1596 N N . MET A 1 204 ? 23.501 27.656 83.726 1.00 14.37 204 MET A N 1
ATOM 1597 C CA A MET A 1 204 ? 22.162 27.110 83.957 0.50 13.93 204 MET A CA 1
ATOM 1598 C CA B MET A 1 204 ? 22.189 27.073 83.966 0.50 15.79 204 MET A CA 1
ATOM 1599 C C . MET A 1 204 ? 21.657 26.191 82.861 1.00 14.73 204 MET A C 1
ATOM 1600 O O . MET A 1 204 ? 20.865 25.286 83.135 1.00 16.03 204 MET A O 1
ATOM 1609 N N . PHE A 1 205 ? 22.075 26.454 81.629 1.00 13.91 205 PHE A N 1
ATOM 1610 C CA . PHE A 1 205 ? 21.473 25.825 80.465 1.00 14.04 205 PHE A CA 1
ATOM 1611 C C . PHE A 1 205 ? 22.524 25.251 79.525 1.00 13.70 205 PHE A C 1
ATOM 1612 O O . PHE A 1 205 ? 23.707 25.575 79.628 1.00 14.17 205 PHE A O 1
ATOM 1620 N N . ASN A 1 206 ? 22.062 24.422 78.589 1.00 13.56 206 ASN A N 1
ATOM 1621 C CA . ASN A 1 206 ? 22.871 23.980 77.473 1.00 14.90 206 ASN A CA 1
ATOM 1622 C C . ASN A 1 206 ? 22.023 24.131 76.208 1.00 13.24 206 ASN A C 1
ATOM 1623 O O . ASN A 1 206 ? 20.872 24.571 76.260 1.00 14.07 206 ASN A O 1
ATOM 1628 N N . ARG A 1 207 ? 22.570 23.758 75.064 1.00 13.23 207 ARG A N 1
ATOM 1629 C CA . ARG A 1 207 ? 21.875 23.980 73.808 1.00 12.89 207 ARG A CA 1
ATOM 1630 C C . ARG A 1 207 ? 20.525 23.271 73.707 1.00 13.38 207 ARG A C 1
ATOM 1631 O O . ARG A 1 207 ? 19.655 23.720 72.978 1.00 13.57 207 ARG A O 1
ATOM 1639 N N . ASN A 1 208 ? 20.332 22.173 74.432 1.00 13.54 208 ASN A N 1
ATOM 1640 C CA . ASN A 1 208 ? 19.015 21.531 74.422 1.00 14.42 208 ASN A CA 1
ATOM 1641 C C . ASN A 1 208 ? 17.924 22.480 74.909 1.00 14.64 208 ASN A C 1
ATOM 1642 O O . ASN A 1 208 ? 16.792 22.453 74.418 1.00 14.98 208 ASN A O 1
ATOM 1647 N N . HIS A 1 209 ? 18.243 23.322 75.884 1.00 14.39 209 HIS A N 1
ATOM 1648 C CA . HIS A 1 209 ? 17.232 24.231 76.402 1.00 14.59 209 HIS A CA 1
ATOM 1649 C C . HIS A 1 209 ? 16.791 25.259 75.369 1.00 14.56 209 HIS A C 1
ATOM 1650 O O . HIS A 1 209 ? 15.692 25.786 75.443 1.00 15.90 209 HIS A O 1
ATOM 1657 N N . MET A 1 210 ? 17.678 25.561 74.435 1.00 13.30 210 MET A N 1
ATOM 1658 C CA . MET A 1 210 ? 17.406 26.509 73.369 1.00 14.43 210 MET A CA 1
ATOM 1659 C C . MET A 1 210 ? 16.673 25.902 72.182 1.00 13.53 210 MET A C 1
ATOM 1660 O O . MET A 1 210 ? 16.076 26.647 71.402 1.00 14.20 210 MET A O 1
ATOM 1665 N N . LEU A 1 211 ? 16.738 24.579 72.014 1.00 14.19 211 LEU A N 1
ATOM 1666 C CA . LEU A 1 211 ? 16.314 23.940 70.770 1.00 14.47 211 LEU A CA 1
ATOM 1667 C C . LEU A 1 211 ? 15.332 22.778 70.901 1.00 14.52 211 LEU A C 1
ATOM 1668 O O . LEU A 1 211 ? 14.710 22.420 69.912 1.00 16.99 211 LEU A O 1
ATOM 1673 N N . VAL A 1 212 ? 15.205 22.155 72.072 1.00 15.70 212 VAL A N 1
ATOM 1674 C CA . VAL A 1 212 ? 14.284 21.019 72.220 1.00 15.88 212 VAL A CA 1
ATOM 1675 C C . VAL A 1 212 ? 12.887 21.547 72.567 1.00 17.24 212 VAL A C 1
ATOM 1676 O O . VAL A 1 212 ? 12.719 22.296 73.530 1.00 18.13 212 VAL A O 1
ATOM 1680 N N . GLY A 1 213 ? 11.884 21.155 71.785 1.00 17.57 213 GLY A N 1
ATOM 1681 C CA . GLY A 1 213 ? 10.502 21.566 72.030 1.00 18.06 213 GLY A CA 1
ATOM 1682 C C . GLY A 1 213 ? 10.111 22.884 71.397 1.00 17.62 213 GLY A C 1
ATOM 1683 O O . GLY A 1 213 ? 8.982 23.302 71.500 1.00 21.77 213 GLY A O 1
ATOM 1684 N N . GLY A 1 214 ? 11.053 23.517 70.717 1.00 16.66 214 GLY A N 1
ATOM 1685 C CA . GLY A 1 214 ? 10.865 24.806 70.077 1.00 14.59 214 GLY A CA 1
ATOM 1686 C C . GLY A 1 214 ? 12.178 25.538 70.081 1.00 13.14 214 GLY A C 1
ATOM 1687 O O . GLY A 1 214 ? 13.078 25.173 70.831 1.00 17.24 214 GLY A O 1
ATOM 1688 N N . VAL A 1 215 ? 12.301 26.548 69.232 1.00 12.51 215 VAL A N 1
ATOM 1689 C CA . VAL A 1 215 ? 13.501 27.374 69.217 1.00 12.80 215 VAL A CA 1
ATOM 1690 C C . VAL A 1 215 ? 13.251 28.585 70.107 1.00 12.92 215 VAL A C 1
ATOM 1691 O O . VAL A 1 215 ? 12.252 29.269 69.973 1.00 13.38 215 VAL A O 1
ATOM 1695 N N . ARG A 1 216 ? 14.170 28.813 71.040 1.00 11.90 216 ARG A N 1
ATOM 1696 C CA . ARG A 1 216 ? 13.973 29.829 72.067 1.00 11.93 216 ARG A CA 1
ATOM 1697 C C . ARG A 1 216 ? 14.975 30.974 71.900 1.00 11.54 216 ARG A C 1
ATOM 1698 O O . ARG A 1 216 ? 16.089 30.922 72.423 1.00 12.20 216 ARG A O 1
ATOM 1706 N N . PRO A 1 217 ? 14.600 32.028 71.152 1.00 10.88 217 PRO A N 1
ATOM 1707 C CA . PRO A 1 217 ? 15.564 33.081 70.868 1.00 11.94 217 PRO A CA 1
ATOM 1708 C C . PRO A 1 217 ? 16.057 33.839 72.082 1.00 12.27 217 PRO A C 1
ATOM 1709 O O . PRO A 1 217 ? 17.141 34.420 72.033 1.00 12.12 217 PRO A O 1
ATOM 1713 N N . HIS A 1 218 ? 15.303 33.840 73.177 1.00 11.76 218 HIS A N 1
ATOM 1714 C CA . HIS A 1 218 ? 15.784 34.518 74.380 1.00 11.79 218 HIS A CA 1
ATOM 1715 C C . HIS A 1 218 ? 16.945 33.781 75.051 1.00 13.06 218 HIS A C 1
ATOM 1716 O O . HIS A 1 218 ? 17.629 34.362 75.895 1.00 14.55 218 HIS A O 1
ATOM 1723 N N . LEU A 1 219 ? 17.196 32.522 74.656 1.00 12.23 219 LEU A N 1
ATOM 1724 C CA . LEU A 1 219 ? 18.398 31.809 75.056 1.00 12.44 219 LEU A CA 1
ATOM 1725 C C . LEU A 1 219 ? 19.500 31.825 74.000 1.00 13.17 219 LEU A C 1
ATOM 1726 O O . LEU A 1 219 ? 20.580 31.266 74.212 1.00 15.84 219 LEU A O 1
ATOM 1731 N N . TYR A 1 220 ? 19.252 32.481 72.870 1.00 11.20 220 TYR A N 1
ATOM 1732 C CA . TYR A 1 220 ? 20.232 32.620 71.813 1.00 11.38 220 TYR A CA 1
ATOM 1733 C C . TYR A 1 220 ? 21.143 33.823 72.127 1.00 11.44 220 TYR A C 1
ATOM 1734 O O . TYR A 1 220 ? 20.684 34.965 72.291 1.00 12.06 220 TYR A O 1
ATOM 1743 N N . CYS A 1 221 ? 22.443 33.522 72.198 1.00 11.86 221 CYS A N 1
ATOM 1744 C CA . CYS A 1 221 ? 23.494 34.468 72.535 1.00 12.05 221 CYS A CA 1
ATOM 1745 C C . CYS A 1 221 ? 24.808 33.934 71.969 1.00 12.17 221 CYS A C 1
ATOM 1746 O O . CYS A 1 221 ? 24.870 32.774 71.543 1.00 13.53 221 CYS A O 1
ATOM 1749 N N . LEU A 1 222 ? 25.812 34.814 71.883 1.00 12.59 222 LEU A N 1
ATOM 1750 C CA . LEU A 1 222 ? 27.151 34.395 71.490 1.00 12.85 222 LEU A CA 1
ATOM 1751 C C . LEU A 1 222 ? 28.075 34.565 72.685 1.00 14.34 222 LEU A C 1
ATOM 1752 O O . LEU A 1 222 ? 27.980 35.567 73.394 1.00 17.82 222 LEU A O 1
ATOM 1757 N N . PRO A 1 223 ? 28.966 33.597 72.925 1.00 11.97 223 PRO A N 1
ATOM 1758 C CA . PRO A 1 223 ? 29.119 32.353 72.179 1.00 11.91 223 PRO A CA 1
ATOM 1759 C C . PRO A 1 223 ? 27.909 31.460 72.444 1.00 12.03 223 PRO A C 1
ATOM 1760 O O . PRO A 1 223 ? 27.341 31.484 73.519 1.00 13.36 223 PRO A O 1
ATOM 1764 N N . ILE A 1 224 ? 27.531 30.681 71.447 1.00 12.55 224 ILE A N 1
ATOM 1765 C CA . ILE A 1 224 ? 26.334 29.874 71.519 1.00 12.37 224 ILE A CA 1
ATOM 1766 C C . ILE A 1 224 ? 26.389 28.848 72.654 1.00 12.74 224 ILE A C 1
ATOM 1767 O O . ILE A 1 224 ? 27.454 28.306 72.978 1.00 13.49 224 ILE A O 1
ATOM 1772 N N . LEU A 1 225 ? 25.238 28.591 73.265 1.00 12.38 225 LEU A N 1
ATOM 1773 C CA . LEU A 1 225 ? 25.137 27.513 74.244 1.00 13.29 225 LEU A CA 1
ATOM 1774 C C . LEU A 1 225 ? 25.654 26.209 73.628 1.00 12.72 225 LEU A C 1
ATOM 1775 O O . LEU A 1 225 ? 25.339 25.886 72.479 1.00 13.57 225 LEU A O 1
ATOM 1780 N N . LYS A 1 226 ? 26.416 25.454 74.414 1.00 13.21 226 LYS A N 1
ATOM 1781 C CA . LYS A 1 226 ? 27.092 24.256 73.938 1.00 13.44 226 LYS A CA 1
ATOM 1782 C C . LYS A 1 226 ? 26.422 22.996 74.465 1.00 14.64 226 LYS A C 1
ATOM 1783 O O . LYS A 1 226 ? 25.408 23.057 75.164 1.00 14.55 226 LYS A O 1
ATOM 1789 N N . ARG A 1 227 ? 26.963 21.827 74.111 1.00 15.04 227 ARG A N 1
ATOM 1790 C CA . ARG A 1 227 ? 26.404 20.602 74.677 1.00 16.28 227 ARG A CA 1
ATOM 1791 C C . ARG A 1 227 ? 26.596 20.505 76.194 1.00 16.46 227 ARG A C 1
ATOM 1792 O O . ARG A 1 227 ? 27.442 21.209 76.805 1.00 17.36 227 ARG A O 1
ATOM 1800 N N . ASN A 1 228 ? 25.777 19.662 76.817 1.00 17.30 228 ASN A N 1
ATOM 1801 C CA . ASN A 1 228 ? 25.777 19.483 78.274 1.00 17.49 228 ASN A CA 1
ATOM 1802 C C . ASN A 1 228 ? 27.161 19.258 78.878 1.00 17.33 228 ASN A C 1
ATOM 1803 O O . ASN A 1 228 ? 27.438 19.752 79.959 1.00 17.97 228 ASN A O 1
ATOM 1808 N N . ILE A 1 229 ? 28.037 18.521 78.192 1.00 17.53 229 ILE A N 1
ATOM 1809 C CA . ILE A 1 229 ? 29.356 18.258 78.777 1.00 19.00 229 ILE A CA 1
ATOM 1810 C C . ILE A 1 229 ? 30.119 19.553 79.034 1.00 17.76 229 ILE A C 1
ATOM 1811 O O . ILE A 1 229 ? 30.896 19.663 79.987 1.00 18.67 229 ILE A O 1
ATOM 1816 N N . HIS A 1 230 ? 29.868 20.554 78.209 1.00 16.27 230 HIS A N 1
ATOM 1817 C CA . HIS A 1 230 ? 30.526 21.854 78.372 1.00 15.80 230 HIS A CA 1
ATOM 1818 C C . HIS A 1 230 ? 29.928 22.624 79.541 1.00 15.62 230 HIS A C 1
ATOM 1819 O O . HIS A 1 230 ? 30.653 23.138 80.398 1.00 16.80 230 HIS A O 1
ATOM 1826 N N . GLN A 1 231 ? 28.603 22.640 79.619 1.00 14.96 231 GLN A N 1
ATOM 1827 C CA . GLN A 1 231 ? 27.897 23.222 80.748 1.00 14.80 231 GLN A CA 1
ATOM 1828 C C . GLN A 1 231 ? 28.420 22.646 82.054 1.00 16.74 231 GLN A C 1
ATOM 1829 O O . GLN A 1 231 ? 28.706 23.385 83.003 1.00 16.41 231 GLN A O 1
ATOM 1835 N N . GLN A 1 232 ? 28.542 21.325 82.114 1.00 17.15 232 GLN A N 1
ATOM 1836 C CA . GLN A 1 232 ? 29.007 20.701 83.348 1.00 17.65 232 GLN A CA 1
ATOM 1837 C C . GLN A 1 232 ? 30.433 21.116 83.723 1.00 17.97 232 GLN A C 1
ATOM 1838 O O . GLN A 1 232 ? 30.726 21.324 84.909 1.00 19.46 232 GLN A O 1
ATOM 1844 N N . ALA A 1 233 ? 31.303 21.264 82.726 1.00 17.06 233 ALA A N 1
ATOM 1845 C CA . ALA A 1 233 ? 32.675 21.709 82.964 1.00 17.93 233 ALA A CA 1
ATOM 1846 C C . ALA A 1 233 ? 32.706 23.113 83.559 1.00 17.31 233 ALA A C 1
ATOM 1847 O O . ALA A 1 233 ? 33.504 23.402 84.447 1.00 18.41 233 ALA A O 1
ATOM 1849 N N . LEU A 1 234 ? 31.838 23.990 83.073 1.00 16.59 234 LEU A N 1
ATOM 1850 C CA . LEU A 1 234 ? 31.757 25.341 83.579 1.00 16.20 234 LEU A CA 1
ATOM 1851 C C . LEU A 1 234 ? 31.273 25.364 85.022 1.00 17.55 234 LEU A C 1
ATOM 1852 O O . LEU A 1 234 ? 31.824 26.098 85.856 1.00 17.57 234 LEU A O 1
ATOM 1857 N N . ARG A 1 235 ? 30.245 24.556 85.310 1.00 16.71 235 ARG A N 1
ATOM 1858 C CA . ARG A 1 235 ? 29.721 24.448 86.659 1.00 18.13 235 ARG A CA 1
ATOM 1859 C C . ARG A 1 235 ? 30.791 23.949 87.626 1.00 19.02 235 ARG A C 1
ATOM 1860 O O . ARG A 1 235 ? 30.930 24.450 88.753 1.00 19.67 235 ARG A O 1
ATOM 1868 N N . GLU A 1 236 ? 31.539 22.939 87.196 1.00 18.00 236 GLU A N 1
ATOM 1869 C CA . GLU A 1 236 ? 32.605 22.377 88.025 1.00 20.36 236 GLU A CA 1
ATOM 1870 C C . GLU A 1 236 ? 33.720 23.394 88.260 1.00 20.46 236 GLU A C 1
ATOM 1871 O O . GLU A 1 236 ? 34.288 23.477 89.350 1.00 21.57 236 GLU A O 1
ATOM 1877 N N . LEU A 1 237 ? 34.037 24.183 87.243 1.00 19.05 237 LEU A N 1
ATOM 1878 C CA . LEU A 1 237 ? 35.076 25.182 87.392 1.00 18.71 237 LEU A CA 1
ATOM 1879 C C . LEU A 1 237 ? 34.695 26.219 88.457 1.00 19.13 237 LEU A C 1
ATOM 1880 O O . LEU A 1 237 ? 35.500 26.521 89.340 1.00 21.00 237 LEU A O 1
ATOM 1885 N N . VAL A 1 238 ? 33.484 26.769 88.408 1.00 18.29 238 VAL A N 1
ATOM 1886 C CA . VAL A 1 238 ? 33.123 27.770 89.410 1.00 19.35 238 VAL A CA 1
ATOM 1887 C C . VAL A 1 238 ? 33.013 27.142 90.803 1.00 22.45 238 VAL A C 1
ATOM 1888 O O . VAL A 1 238 ? 33.413 27.762 91.792 1.00 24.22 238 VAL A O 1
ATOM 1892 N N . ALA A 1 239 ? 32.526 25.902 90.863 1.00 22.84 239 ALA A N 1
ATOM 1893 C CA . ALA A 1 239 ? 32.301 25.200 92.132 1.00 24.76 239 ALA A CA 1
ATOM 1894 C C . ALA A 1 239 ? 33.600 24.769 92.793 1.00 23.06 239 ALA A C 1
ATOM 1895 O O . ALA A 1 239 ? 33.623 24.515 94.006 1.00 27.11 239 ALA A O 1
ATOM 1897 N N . SER A 1 240 ? 34.676 24.692 92.015 1.00 23.93 240 SER A N 1
ATOM 1898 C CA . SER A 1 240 ? 35.983 24.270 92.530 1.00 24.83 240 SER A CA 1
ATOM 1899 C C . SER A 1 240 ? 36.648 25.288 93.452 1.00 24.64 240 SER A C 1
ATOM 1900 O O . SER A 1 240 ? 37.573 24.945 94.197 1.00 28.03 240 SER A O 1
ATOM 1903 N N . GLY A 1 241 ? 36.215 26.540 93.365 1.00 24.64 241 GLY A N 1
ATOM 1904 C CA . GLY A 1 241 ? 36.864 27.631 94.074 1.00 23.74 241 GLY A CA 1
ATOM 1905 C C . GLY A 1 241 ? 38.012 28.297 93.322 1.00 23.71 241 GLY A C 1
ATOM 1906 O O . GLY A 1 241 ? 38.651 29.197 93.856 1.00 23.25 241 GLY A O 1
ATOM 1907 N N . PHE A 1 242 ? 38.295 27.856 92.097 1.00 22.70 242 PHE A N 1
ATOM 1908 C CA . PHE A 1 242 ? 39.307 28.485 91.248 1.00 21.01 242 PHE A CA 1
ATOM 1909 C C . PHE A 1 242 ? 39.086 29.990 91.259 1.00 18.24 242 PHE A C 1
ATOM 1910 O O . PHE A 1 242 ? 37.969 30.454 91.029 1.00 20.98 242 PHE A O 1
ATOM 1918 N N . ASN A 1 243 ? 40.155 30.742 91.515 1.00 18.87 243 ASN A N 1
ATOM 1919 C CA . ASN A 1 243 ? 40.005 32.141 91.870 1.00 17.24 243 ASN A CA 1
ATOM 1920 C C . ASN A 1 243 ? 40.287 33.138 90.756 1.00 17.82 243 ASN A C 1
ATOM 1921 O O . ASN A 1 243 ? 40.258 34.343 90.994 1.00 18.15 243 ASN A O 1
ATOM 1926 N N . ARG A 1 244 ? 40.456 32.656 89.528 1.00 16.08 244 ARG A N 1
ATOM 1927 C CA . ARG A 1 244 ? 40.561 33.532 88.360 1.00 16.78 244 ARG A CA 1
ATOM 1928 C C . ARG A 1 244 ? 39.376 33.360 87.404 1.00 15.44 244 ARG A C 1
ATOM 1929 O O . ARG A 1 244 ? 39.485 33.593 86.209 1.00 17.20 244 ARG A O 1
ATOM 1937 N N . VAL A 1 245 ? 38.242 32.965 87.970 1.00 14.59 245 VAL A N 1
ATOM 1938 C CA A VAL A 1 245 ? 36.945 33.095 87.293 0.50 15.18 245 VAL A CA 1
ATOM 1939 C CA B VAL A 1 245 ? 36.954 33.085 87.285 0.50 14.36 245 VAL A CA 1
ATOM 1940 C C . VAL A 1 245 ? 36.051 33.991 88.131 1.00 13.96 245 VAL A C 1
ATOM 1941 O O . VAL A 1 245 ? 36.101 33.954 89.365 1.00 14.94 245 VAL A O 1
ATOM 1948 N N . PHE A 1 246 ? 35.257 34.821 87.469 1.00 13.20 246 PHE A N 1
ATOM 1949 C CA . PHE A 1 246 ? 34.453 35.785 88.183 1.00 13.92 246 PHE A CA 1
ATOM 1950 C C . PHE A 1 246 ? 33.207 36.182 87.397 1.00 12.12 246 PHE A C 1
ATOM 1951 O O . PHE A 1 246 ? 33.067 35.867 86.208 1.00 12.89 246 PHE A O 1
ATOM 1959 N N . LEU A 1 247 ? 32.296 36.846 88.103 1.00 12.66 247 LEU A N 1
ATOM 1960 C CA . LEU A 1 247 ? 30.984 37.207 87.598 1.00 12.36 247 LEU A CA 1
ATOM 1961 C C . LEU A 1 247 ? 31.101 38.185 86.419 1.00 12.96 247 LEU A C 1
ATOM 1962 O O . LEU A 1 247 ? 31.657 39.274 86.535 1.00 12.68 247 LEU A O 1
ATOM 1967 N N . GLY A 1 248 ? 30.520 37.798 85.289 1.00 11.69 248 GLY A N 1
ATOM 1968 C CA . GLY A 1 248 ? 30.342 38.680 84.148 1.00 12.06 248 GLY A CA 1
ATOM 1969 C C . GLY A 1 248 ? 29.062 38.253 83.487 1.00 11.39 248 GLY A C 1
ATOM 1970 O O . GLY A 1 248 ? 28.980 37.145 82.956 1.00 12.35 248 GLY A O 1
ATOM 1971 N N . THR A 1 249 ? 28.033 39.082 83.572 1.00 11.38 249 THR A N 1
ATOM 1972 C CA . THR A 1 249 ? 26.707 38.637 83.144 1.00 11.18 249 THR A CA 1
ATOM 1973 C C . THR A 1 249 ? 26.584 38.475 81.640 1.00 10.79 249 THR A C 1
ATOM 1974 O O . THR A 1 249 ? 25.818 37.641 81.152 1.00 11.19 249 THR A O 1
ATOM 1978 N N . ASP A 1 250 ? 27.309 39.320 80.896 1.00 10.61 250 ASP A N 1
ATOM 1979 C CA . ASP A 1 250 ? 27.045 39.574 79.495 1.00 10.85 250 ASP A CA 1
ATOM 1980 C C . ASP A 1 250 ? 25.575 39.928 79.273 1.00 10.96 250 ASP A C 1
ATOM 1981 O O . ASP A 1 250 ? 25.010 39.601 78.235 1.00 11.84 250 ASP A O 1
ATOM 1986 N N . SER A 1 251 ? 24.968 40.672 80.211 1.00 10.86 251 SER A N 1
ATOM 1987 C CA . SER A 1 251 ? 23.623 41.141 79.983 1.00 10.42 251 SER A CA 1
ATOM 1988 C C . SER A 1 251 ? 23.638 41.971 78.705 1.00 10.45 251 SER A C 1
ATOM 1989 O O . SER A 1 251 ? 24.409 42.915 78.598 1.00 11.72 251 SER A O 1
ATOM 1992 N N . ALA A 1 252 ? 22.778 41.606 77.752 1.00 10.74 252 ALA A N 1
ATOM 1993 C CA . ALA A 1 252 ? 22.884 42.076 76.376 1.00 11.10 252 ALA A CA 1
ATOM 1994 C C . ALA A 1 252 ? 21.467 42.270 75.823 1.00 11.72 252 ALA A C 1
ATOM 1995 O O . ALA A 1 252 ? 20.931 41.428 75.112 1.00 13.01 252 ALA A O 1
ATOM 1997 N N . PRO A 1 253 ? 20.820 43.389 76.200 1.00 11.36 253 PRO A N 1
ATOM 1998 C CA . PRO A 1 253 ? 19.402 43.577 75.914 1.00 12.02 253 PRO A CA 1
ATOM 1999 C C . PRO A 1 253 ? 19.108 43.948 74.473 1.00 11.26 253 PRO A C 1
ATOM 2000 O O . PRO A 1 253 ? 19.810 44.752 73.866 1.00 12.05 253 PRO A O 1
ATOM 2004 N N . HIS A 1 254 ? 18.032 43.358 73.963 1.00 12.25 254 HIS A N 1
ATOM 2005 C CA . HIS A 1 254 ? 17.445 43.704 72.699 1.00 11.13 254 HIS A CA 1
ATOM 2006 C C . HIS A 1 254 ? 15.938 43.743 72.869 1.00 12.15 254 HIS A C 1
ATOM 2007 O O . HIS A 1 254 ? 15.364 42.939 73.585 1.00 13.24 254 HIS A O 1
ATOM 2014 N N . ALA A 1 255 ? 15.295 44.653 72.155 1.00 12.31 255 ALA A N 1
ATOM 2015 C CA . ALA A 1 255 ? 13.841 44.716 72.158 1.00 12.63 255 ALA A CA 1
ATOM 2016 C C . ALA A 1 255 ? 13.228 43.388 71.716 1.00 12.45 255 ALA A C 1
ATOM 2017 O O . ALA A 1 255 ? 13.781 42.690 70.871 1.00 12.80 255 ALA A O 1
ATOM 2019 N N . ARG A 1 256 ? 12.050 43.095 72.251 1.00 12.87 256 ARG A N 1
ATOM 2020 C CA . ARG A 1 256 ? 11.352 41.850 71.977 1.00 12.67 256 ARG A CA 1
ATOM 2021 C C . ARG A 1 256 ? 11.211 41.608 70.477 1.00 12.30 256 ARG A C 1
ATOM 2022 O O . ARG A 1 256 ? 11.422 40.495 70.004 1.00 13.08 256 ARG A O 1
ATOM 2030 N N . HIS A 1 257 ? 10.846 42.641 69.722 1.00 13.08 257 HIS A N 1
ATOM 2031 C CA . HIS A 1 257 ? 10.671 42.458 68.282 1.00 14.35 257 HIS A CA 1
ATOM 2032 C C . HIS A 1 257 ? 11.947 42.137 67.518 1.00 14.13 257 HIS A C 1
ATOM 2033 O O . HIS A 1 257 ? 11.887 41.580 66.443 1.00 16.87 257 HIS A O 1
ATOM 2040 N N . ARG A 1 258 ? 13.094 42.464 68.105 1.00 13.19 258 ARG A N 1
ATOM 2041 C CA . ARG A 1 258 ? 14.394 42.153 67.536 1.00 13.39 258 ARG A CA 1
ATOM 2042 C C . ARG A 1 258 ? 14.884 40.757 67.919 1.00 13.24 258 ARG A C 1
ATOM 2043 O O . ARG A 1 258 ? 15.739 40.217 67.260 1.00 16.25 258 ARG A O 1
ATOM 2051 N N . LYS A 1 259 ? 14.365 40.223 69.004 1.00 12.81 259 LYS A N 1
ATOM 2052 C CA . LYS A 1 259 ? 14.614 38.856 69.430 1.00 12.80 259 LYS A CA 1
ATOM 2053 C C . LYS A 1 259 ? 13.727 37.838 68.739 1.00 14.56 259 LYS A C 1
ATOM 2054 O O . LYS A 1 259 ? 14.207 36.773 68.332 1.00 15.39 259 LYS A O 1
ATOM 2060 N N . GLU A 1 260 ? 12.438 38.159 68.652 1.00 14.44 260 GLU A N 1
ATOM 2061 C CA . GLU A 1 260 ? 11.392 37.281 68.128 1.00 15.65 260 GLU A CA 1
ATOM 2062 C C . GLU A 1 260 ? 11.079 37.714 66.709 1.00 17.34 260 GLU A C 1
ATOM 2063 O O . GLU A 1 260 ? 10.056 38.321 66.441 1.00 23.67 260 GLU A O 1
ATOM 2069 N N . SER A 1 261 ? 12.021 37.480 65.822 1.00 18.14 261 SER A N 1
ATOM 2070 C CA . SER A 1 261 ? 11.983 37.898 64.415 1.00 16.05 261 SER A CA 1
ATOM 2071 C C . SER A 1 261 ? 12.518 36.784 63.535 1.00 15.69 261 SER A C 1
ATOM 2072 O O . SER A 1 261 ? 12.892 35.723 64.025 1.00 15.48 261 SER A O 1
ATOM 2075 N N . SER A 1 262 ? 12.529 37.031 62.233 1.00 13.90 262 SER A N 1
ATOM 2076 C CA . SER A 1 262 ? 13.111 36.095 61.285 1.00 13.44 262 SER A CA 1
ATOM 2077 C C . SER A 1 262 ? 14.626 35.939 61.421 1.00 13.07 262 SER A C 1
ATOM 2078 O O . SER A 1 262 ? 15.201 34.997 60.882 1.00 14.17 262 SER A O 1
ATOM 2081 N N . CYS A 1 263 ? 15.277 36.874 62.113 1.00 14.01 263 CYS A N 1
ATOM 2082 C CA . CYS A 1 263 ? 16.725 36.791 62.346 1.00 14.11 263 CYS A CA 1
ATOM 2083 C C . CYS A 1 263 ? 17.000 37.406 63.698 1.00 13.73 263 CYS A C 1
ATOM 2084 O O . CYS A 1 263 ? 17.238 38.609 63.814 1.00 17.35 263 CYS A O 1
ATOM 2087 N N . GLY A 1 264 ? 16.796 36.609 64.734 1.00 12.99 264 GLY A N 1
ATOM 2088 C CA . GLY A 1 264 ? 16.824 37.109 66.082 1.00 12.80 264 GLY A CA 1
ATOM 2089 C C . GLY A 1 264 ? 18.224 37.486 66.521 1.00 12.77 264 GLY A C 1
ATOM 2090 O O . GLY A 1 264 ? 19.199 36.768 66.266 1.00 14.80 264 GLY A O 1
ATOM 2091 N N . CYS A 1 265 ? 18.322 38.623 67.195 1.00 12.59 265 CYS A N 1
ATOM 2092 C CA . CYS A 1 265 ? 19.581 39.090 67.713 1.00 12.52 265 CYS A CA 1
ATOM 2093 C C . CYS A 1 265 ? 20.068 38.244 68.873 1.00 11.53 265 CYS A C 1
ATOM 2094 O O . CYS A 1 265 ? 19.278 37.722 69.659 1.00 13.30 265 CYS A O 1
ATOM 2097 N N . ALA A 1 266 ? 21.390 38.142 68.989 1.00 11.59 266 ALA A N 1
ATOM 2098 C CA . ALA A 1 266 ? 22.044 37.400 70.057 1.00 11.51 266 ALA A CA 1
ATOM 2099 C C . ALA A 1 266 ? 22.158 38.235 71.321 1.00 11.52 266 ALA A C 1
ATOM 2100 O O . ALA A 1 266 ? 22.629 39.376 71.292 1.00 12.61 266 ALA A O 1
ATOM 2102 N N . GLY A 1 267 ? 21.742 37.657 72.437 1.00 11.63 267 GLY A N 1
ATOM 2103 C CA . GLY A 1 267 ? 21.977 38.254 73.740 1.00 12.30 267 GLY A CA 1
ATOM 2104 C C . GLY A 1 267 ? 20.833 38.030 74.714 1.00 11.85 267 GLY A C 1
ATOM 2105 O O . GLY A 1 267 ? 19.675 38.130 74.339 1.00 13.49 267 GLY A O 1
ATOM 2106 N N . CYS A 1 268 ? 21.183 37.795 75.977 1.00 13.09 268 CYS A N 1
ATOM 2107 C CA . CYS A 1 268 ? 20.226 37.585 77.047 1.00 13.48 268 CYS A CA 1
ATOM 2108 C C . CYS A 1 268 ? 20.192 38.812 77.963 1.00 12.18 268 CYS A C 1
ATOM 2109 O O . CYS A 1 268 ? 21.252 39.235 78.421 1.00 13.04 268 CYS A O 1
ATOM 2112 N N . PHE A 1 269 ? 19.002 39.340 78.243 1.00 13.57 269 PHE A N 1
ATOM 2113 C CA . PHE A 1 269 ? 18.878 40.462 79.186 1.00 12.72 269 PHE A CA 1
ATOM 2114 C C . PHE A 1 269 ? 18.751 39.896 80.591 1.00 12.49 269 PHE A C 1
ATOM 2115 O O . PHE A 1 269 ? 17.650 39.682 81.123 1.00 13.54 269 PHE A O 1
ATOM 2123 N N . ASN A 1 270 ? 19.896 39.609 81.178 1.00 12.55 270 ASN A N 1
ATOM 2124 C CA . ASN A 1 270 ? 19.928 38.889 82.439 1.00 13.46 270 ASN A CA 1
ATOM 2125 C C . ASN A 1 270 ? 20.302 39.732 83.656 1.00 12.43 270 ASN A C 1
ATOM 2126 O O . ASN A 1 270 ? 20.278 39.231 84.766 1.00 13.99 270 ASN A O 1
ATOM 2131 N N . ALA A 1 271 ? 20.533 41.037 83.481 1.00 12.77 271 ALA A N 1
ATOM 2132 C CA . ALA A 1 271 ? 20.844 41.855 84.643 1.00 13.42 271 ALA A CA 1
ATOM 2133 C C . ALA A 1 271 ? 19.776 41.746 85.759 1.00 14.44 271 ALA A C 1
ATOM 2134 O O . ALA A 1 271 ? 20.136 41.701 86.937 1.00 16.46 271 ALA A O 1
ATOM 2136 N N . PRO A 1 272 ? 18.466 41.686 85.425 1.00 15.04 272 PRO A N 1
ATOM 2137 C CA . PRO A 1 272 ? 17.473 41.600 86.514 1.00 16.47 272 PRO A CA 1
ATOM 2138 C C . PRO A 1 272 ? 17.549 40.354 87.384 1.00 16.09 272 PRO A C 1
ATOM 2139 O O . PRO A 1 272 ? 17.115 40.391 88.539 1.00 21.22 272 PRO A O 1
ATOM 2143 N N . THR A 1 273 ? 18.049 39.249 86.832 1.00 14.56 273 THR A N 1
ATOM 2144 C CA . THR A 1 273 ? 17.941 37.929 87.456 1.00 15.79 273 THR A CA 1
ATOM 2145 C C . THR A 1 273 ? 19.269 37.199 87.612 1.00 15.54 273 THR A C 1
ATOM 2146 O O . THR A 1 273 ? 19.308 36.099 88.152 1.00 17.49 273 THR A O 1
ATOM 2150 N N . ALA A 1 274 ? 20.371 37.799 87.173 1.00 14.76 274 ALA A N 1
ATOM 2151 C CA . ALA A 1 274 ? 21.650 37.087 87.162 1.00 13.92 274 ALA A CA 1
ATOM 2152 C C . ALA A 1 274 ? 22.143 36.675 88.534 1.00 15.73 274 ALA A C 1
ATOM 2153 O O . ALA A 1 274 ? 22.580 35.550 88.731 1.00 15.62 274 ALA A O 1
ATOM 2155 N N . LEU A 1 275 ? 22.113 37.584 89.494 1.00 15.09 275 LEU A N 1
ATOM 2156 C CA . LEU A 1 275 ? 22.765 37.292 90.762 1.00 15.17 275 LEU A CA 1
ATOM 2157 C C . LEU A 1 275 ? 22.109 36.120 91.488 1.00 16.71 275 LEU A C 1
ATOM 2158 O O . LEU A 1 275 ? 22.802 35.234 91.998 1.00 16.42 275 LEU A O 1
ATOM 2163 N N . GLY A 1 276 ? 20.782 36.118 91.536 1.00 16.21 276 GLY A N 1
ATOM 2164 C CA . GLY A 1 276 ? 20.046 34.981 92.104 1.00 17.54 276 GLY A CA 1
ATOM 2165 C C . GLY A 1 276 ? 20.269 33.684 91.338 1.00 18.35 276 GLY A C 1
ATOM 2166 O O . GLY A 1 276 ? 20.245 32.583 91.907 1.00 18.63 276 GLY A O 1
ATOM 2167 N N . SER A 1 277 ? 20.459 33.807 90.029 1.00 16.98 277 SER A N 1
ATOM 2168 C CA . SER A 1 277 ? 20.746 32.645 89.213 1.00 16.15 277 SER A CA 1
ATOM 2169 C C . SER A 1 277 ? 22.086 32.033 89.555 1.00 16.31 277 SER A C 1
ATOM 2170 O O . SER A 1 277 ? 22.207 30.817 89.694 1.00 16.76 277 SER A O 1
ATOM 2173 N N . TYR A 1 278 ? 23.104 32.865 89.713 1.00 16.83 278 TYR A N 1
ATOM 2174 C CA . TYR A 1 278 ? 24.391 32.372 90.159 1.00 15.21 278 TYR A CA 1
ATOM 2175 C C . TYR A 1 278 ? 24.282 31.704 91.543 1.00 17.74 278 TYR A C 1
ATOM 2176 O O . TYR A 1 278 ? 24.876 30.680 91.761 1.00 17.16 278 TYR A O 1
ATOM 2185 N N . ALA A 1 279 ? 23.514 32.301 92.448 1.00 17.71 279 ALA A N 1
ATOM 2186 C CA . ALA A 1 279 ? 23.331 31.707 93.773 1.00 17.75 279 ALA A CA 1
ATOM 2187 C C . ALA A 1 279 ? 22.737 30.301 93.646 1.00 19.73 279 ALA A C 1
ATOM 2188 O O . ALA A 1 279 ? 23.188 29.350 94.311 1.00 20.43 279 ALA A O 1
ATOM 2190 N N . THR A 1 280 ? 21.724 30.170 92.789 1.00 18.80 280 THR A N 1
ATOM 2191 C CA . THR A 1 280 ? 21.093 28.862 92.534 1.00 18.70 280 THR A CA 1
ATOM 2192 C C . THR A 1 280 ? 22.123 27.828 92.066 1.00 20.46 280 THR A C 1
ATOM 2193 O O . THR A 1 280 ? 22.173 26.695 92.565 1.00 20.91 280 THR A O 1
ATOM 2197 N N . VAL A 1 281 ? 22.948 28.210 91.102 1.00 18.87 281 VAL A N 1
ATOM 2198 C CA . VAL A 1 281 ? 23.980 27.308 90.606 1.00 18.99 281 VAL A CA 1
ATOM 2199 C C . VAL A 1 281 ? 24.974 26.911 91.701 1.00 18.92 281 VAL A C 1
ATOM 2200 O O . VAL A 1 281 ? 25.251 25.723 91.891 1.00 20.75 281 VAL A O 1
ATOM 2204 N N . PHE A 1 282 ? 25.505 27.885 92.435 1.00 18.86 282 PHE A N 1
ATOM 2205 C CA . PHE A 1 282 ? 26.476 27.556 93.482 1.00 19.01 282 PHE A CA 1
ATOM 2206 C C . PHE A 1 282 ? 25.845 26.653 94.562 1.00 19.71 282 PHE A C 1
ATOM 2207 O O . PHE A 1 282 ? 26.481 25.717 95.041 1.00 21.34 282 PHE A O 1
ATOM 2215 N N . GLU A 1 283 ? 24.585 26.908 94.907 1.00 19.64 283 GLU A N 1
ATOM 2216 C CA . GLU A 1 283 ? 23.864 26.044 95.851 1.00 20.98 283 GLU A CA 1
ATOM 2217 C C . GLU A 1 283 ? 23.699 24.608 95.329 1.00 23.24 283 GLU A C 1
ATOM 2218 O O . GLU A 1 283 ? 23.926 23.638 96.067 1.00 25.78 283 GLU A O 1
ATOM 2224 N N . GLU A 1 284 ? 23.300 24.467 94.069 1.00 22.17 284 GLU A N 1
ATOM 2225 C CA . GLU A 1 284 ? 23.120 23.137 93.469 1.00 22.93 284 GLU A CA 1
ATOM 2226 C C . GLU A 1 284 ? 24.430 22.372 93.402 1.00 21.51 284 GLU A C 1
ATOM 2227 O O . GLU A 1 284 ? 24.433 21.133 93.487 1.00 26.93 284 GLU A O 1
ATOM 2233 N N . MET A 1 285 ? 25.540 23.103 93.258 1.00 22.32 285 MET A N 1
ATOM 2234 C CA . MET A 1 285 ? 26.878 22.503 93.198 1.00 21.22 285 MET A CA 1
ATOM 2235 C C . MET A 1 285 ? 27.498 22.327 94.589 1.00 22.97 285 MET A C 1
ATOM 2236 O O . MET A 1 285 ? 28.660 21.942 94.702 1.00 24.17 285 MET A O 1
ATOM 2241 N N . ASN A 1 286 ? 26.721 22.603 95.634 1.00 23.76 286 ASN A N 1
ATOM 2242 C CA . ASN A 1 286 ? 27.197 22.503 97.015 1.00 23.66 286 ASN A CA 1
ATOM 2243 C C . ASN A 1 286 ? 28.477 23.305 97.220 1.00 25.43 286 ASN A C 1
ATOM 2244 O O . ASN A 1 286 ? 29.433 22.851 97.848 1.00 27.45 286 ASN A O 1
ATOM 2249 N N . ALA A 1 287 ? 28.472 24.527 96.697 1.00 23.32 287 ALA A N 1
ATOM 2250 C CA . ALA A 1 287 ? 29.674 25.351 96.636 1.00 24.18 287 ALA A CA 1
ATOM 2251 C C . ALA A 1 287 ? 29.427 26.807 97.036 1.00 22.43 287 ALA A C 1
ATOM 2252 O O . ALA A 1 287 ? 30.133 27.720 96.578 1.00 23.95 287 ALA A O 1
ATOM 2254 N N . LEU A 1 288 ? 28.429 27.041 97.880 1.00 25.60 288 LEU A N 1
ATOM 2255 C CA . LEU A 1 288 ? 28.150 28.403 98.340 1.00 23.88 288 LEU A CA 1
ATOM 2256 C C . LEU A 1 288 ? 29.323 29.067 99.062 1.00 25.50 288 LEU A C 1
ATOM 2257 O O . LEU A 1 288 ? 29.425 30.293 99.061 1.00 26.15 288 LEU A O 1
ATOM 2262 N N . GLN A 1 289 ? 30.242 28.277 99.614 1.00 24.90 289 GLN A N 1
ATOM 2263 C CA . GLN A 1 289 ? 31.450 28.852 100.210 1.00 25.47 289 GLN A CA 1
ATOM 2264 C C . GLN A 1 289 ? 32.345 29.581 99.185 1.00 27.67 289 GLN A C 1
ATOM 2265 O O . GLN A 1 289 ? 33.214 30.364 99.569 1.00 28.09 289 GLN A O 1
ATOM 2271 N N . HIS A 1 290 ? 32.113 29.350 97.892 1.00 22.56 290 HIS A N 1
ATOM 2272 C CA . HIS A 1 290 ? 32.879 30.030 96.838 1.00 22.36 290 HIS A CA 1
ATOM 2273 C C . HIS A 1 290 ? 32.100 31.134 96.120 1.00 18.50 290 HIS A C 1
ATOM 2274 O O . HIS A 1 290 ? 32.638 31.806 95.236 1.00 19.56 290 HIS A O 1
ATOM 2281 N N . PHE A 1 291 ? 30.851 31.331 96.514 1.00 19.90 291 PHE A N 1
ATOM 2282 C CA . PHE A 1 291 ? 29.955 32.266 95.823 1.00 20.36 291 PHE A CA 1
ATOM 2283 C C . PHE A 1 291 ? 30.380 33.724 95.985 1.00 16.92 291 PHE A C 1
ATOM 2284 O O . PHE A 1 291 ? 30.472 34.463 95.010 1.00 17.80 291 PHE A O 1
ATOM 2292 N N . GLU A 1 292 ? 30.681 34.145 97.206 1.00 18.45 292 GLU A N 1
ATOM 2293 C CA . GLU A 1 292 ? 31.094 35.526 97.406 1.00 17.30 292 GLU A CA 1
ATOM 2294 C C . GLU A 1 292 ? 32.349 35.869 96.620 1.00 18.25 292 GLU A C 1
ATOM 2295 O O . GLU A 1 292 ? 32.434 36.931 96.019 1.00 17.68 292 GLU A O 1
ATOM 2301 N N . ALA A 1 293 ? 33.329 34.978 96.609 1.00 17.11 293 ALA A N 1
ATOM 2302 C CA . ALA A 1 293 ? 34.572 35.270 95.905 1.00 18.06 293 ALA A CA 1
ATOM 2303 C C . ALA A 1 293 ? 34.335 35.460 94.413 1.00 16.68 293 ALA A C 1
ATOM 2304 O O . ALA A 1 293 ? 34.886 36.368 93.801 1.00 16.14 293 ALA A O 1
ATOM 2306 N N . PHE A 1 294 ? 33.498 34.612 93.842 1.00 15.89 294 PHE A N 1
ATOM 2307 C CA . PHE A 1 294 ? 33.135 34.731 92.428 1.00 15.20 294 PHE A CA 1
ATOM 2308 C C . PHE A 1 294 ? 32.483 36.093 92.139 1.00 14.49 294 PHE A C 1
ATOM 2309 O O . PHE A 1 294 ? 32.805 36.751 91.143 1.00 13.97 294 PHE A O 1
ATOM 2317 N N . CYS A 1 295 ? 31.567 36.500 93.010 1.00 14.85 295 CYS A N 1
ATOM 2318 C CA . CYS A 1 295 ? 30.765 37.709 92.776 1.00 15.34 295 CYS A CA 1
ATOM 2319 C C . CYS A 1 295 ? 31.486 39.012 93.118 1.00 15.34 295 CYS A C 1
ATOM 2320 O O . CYS A 1 295 ? 31.217 40.041 92.505 1.00 14.62 295 CYS A O 1
ATOM 2323 N N . SER A 1 296 ? 32.407 38.966 94.089 1.00 15.64 296 SER A N 1
ATOM 2324 C CA . SER A 1 296 ? 32.824 40.175 94.791 1.00 14.24 296 SER A CA 1
ATOM 2325 C C . SER A 1 296 ? 34.320 40.308 95.099 1.00 15.45 296 SER A C 1
ATOM 2326 O O . SER A 1 296 ? 34.732 41.350 95.615 1.00 16.66 296 SER A O 1
ATOM 2329 N N . VAL A 1 297 ? 35.125 39.272 94.836 1.00 15.28 297 VAL A N 1
ATOM 2330 C CA . VAL A 1 297 ? 36.545 39.285 95.218 1.00 15.59 297 VAL A CA 1
ATOM 2331 C C . VAL A 1 297 ? 37.514 38.975 94.075 1.00 15.42 297 VAL A C 1
ATOM 2332 O O . VAL A 1 297 ? 38.522 39.668 93.892 1.00 16.63 297 VAL A O 1
ATOM 2336 N N . ASN A 1 298 ? 37.222 37.939 93.301 1.00 15.79 298 ASN A N 1
ATOM 2337 C CA . ASN A 1 298 ? 38.148 37.466 92.275 1.00 15.94 298 ASN A CA 1
ATOM 2338 C C . ASN A 1 298 ? 38.369 38.499 91.167 1.00 14.54 298 ASN A C 1
ATOM 2339 O O . ASN A 1 298 ? 39.495 38.677 90.697 1.00 15.51 298 ASN A O 1
ATOM 2344 N N . GLY A 1 299 ? 37.305 39.184 90.735 1.00 14.67 299 GLY A N 1
ATOM 2345 C CA . GLY A 1 299 ? 37.436 40.208 89.706 1.00 14.92 299 GLY A CA 1
ATOM 2346 C C . GLY A 1 299 ? 38.290 41.370 90.177 1.00 13.82 299 GLY A C 1
ATOM 2347 O O . GLY A 1 299 ? 39.260 41.745 89.505 1.00 14.72 299 GLY A O 1
ATOM 2348 N N . PRO A 1 300 ? 37.934 41.954 91.326 1.00 14.75 300 PRO A N 1
ATOM 2349 C CA . PRO A 1 300 ? 38.789 43.004 91.876 1.00 15.19 300 PRO A CA 1
ATOM 2350 C C . PRO A 1 300 ? 40.261 42.590 91.999 1.00 15.59 300 PRO A C 1
ATOM 2351 O O . PRO A 1 300 ? 41.167 43.360 91.655 1.00 16.36 300 PRO A O 1
ATOM 2355 N N . GLN A 1 301 ? 40.534 41.389 92.472 1.00 15.98 301 GLN A N 1
ATOM 2356 C CA . GLN A 1 301 ? 41.918 40.922 92.532 1.00 17.22 301 GLN A CA 1
ATOM 2357 C C . GLN A 1 301 ? 42.609 40.925 91.182 1.00 17.82 301 GLN A C 1
ATOM 2358 O O . GLN A 1 301 ? 43.731 41.374 91.067 1.00 18.73 301 GLN A O 1
ATOM 2369 N N . PHE A 1 302 ? 41.938 40.408 90.153 1.00 16.60 302 PHE A N 1
ATOM 2370 C CA . PHE A 1 302 ? 42.573 40.336 88.849 1.00 16.53 302 PHE A CA 1
ATOM 2371 C C . PHE A 1 302 ? 42.825 41.733 88.264 1.00 16.47 302 PHE A C 1
ATOM 2372 O O . PHE A 1 302 ? 43.856 41.987 87.640 1.00 17.91 302 PHE A O 1
ATOM 2380 N N . TYR A 1 303 ? 41.871 42.629 88.451 1.00 14.99 303 TYR A N 1
ATOM 2381 C CA . TYR A 1 303 ? 41.984 43.972 87.916 1.00 15.62 303 TYR A CA 1
ATOM 2382 C C . TYR A 1 303 ? 42.814 44.909 88.790 1.00 18.06 303 TYR A C 1
ATOM 2383 O O . TYR A 1 303 ? 43.105 46.020 88.372 1.00 18.83 303 TYR A O 1
ATOM 2392 N N . GLY A 1 304 ? 43.176 44.480 89.997 1.00 16.95 304 GLY A N 1
ATOM 2393 C CA . GLY A 1 304 ? 43.952 45.329 90.904 1.00 18.24 304 GLY A CA 1
ATOM 2394 C C . GLY A 1 304 ? 43.134 46.455 91.505 1.00 18.30 304 GLY A C 1
ATOM 2395 O O . GLY A 1 304 ? 43.652 47.554 91.727 1.00 21.52 304 GLY A O 1
ATOM 2396 N N . LEU A 1 305 ? 41.864 46.180 91.777 1.00 17.43 305 LEU A N 1
ATOM 2397 C CA . LEU A 1 305 ? 40.948 47.154 92.342 1.00 17.79 305 LEU A CA 1
ATOM 2398 C C . LEU A 1 305 ? 40.470 46.697 93.713 1.00 17.32 305 LEU A C 1
ATOM 2399 O O . LEU A 1 305 ? 40.453 45.506 94.005 1.00 18.37 305 LEU A O 1
ATOM 2404 N N . PRO A 1 306 ? 40.039 47.646 94.556 1.00 17.51 306 PRO A N 1
ATOM 2405 C CA . PRO A 1 306 ? 39.598 47.235 95.884 1.00 18.15 306 PRO A CA 1
ATOM 2406 C C . PRO A 1 306 ? 38.288 46.438 95.875 1.00 18.48 306 PRO A C 1
ATOM 2407 O O . PRO A 1 306 ? 37.472 46.570 94.983 1.00 19.83 306 PRO A O 1
ATOM 2411 N N . VAL A 1 307 ? 38.113 45.594 96.872 1.00 18.46 307 VAL A N 1
ATOM 2412 C CA . VAL A 1 307 ? 36.877 44.876 97.102 1.00 19.34 307 VAL A CA 1
ATOM 2413 C C . VAL A 1 307 ? 35.891 45.849 97.726 1.00 20.03 307 VAL A C 1
ATOM 2414 O O . VAL A 1 307 ? 36.274 46.670 98.571 1.00 23.88 307 VAL A O 1
ATOM 2418 N N . ASN A 1 308 ? 34.625 45.763 97.342 1.00 19.39 308 ASN A N 1
ATOM 2419 C CA . ASN A 1 308 ? 33.585 46.617 97.898 1.00 19.01 308 ASN A CA 1
ATOM 2420 C C . ASN A 1 308 ? 33.449 46.402 99.399 1.00 20.92 308 ASN A C 1
ATOM 2421 O O . ASN A 1 308 ? 33.606 45.296 99.898 1.00 22.17 308 ASN A O 1
ATOM 2426 N N . ASP A 1 309 ? 33.131 47.477 100.106 1.00 23.31 309 ASP A N 1
ATOM 2427 C CA . ASP A 1 309 ? 33.039 47.425 101.563 1.00 24.74 309 ASP A CA 1
ATOM 2428 C C . ASP A 1 309 ? 31.628 47.475 102.120 1.00 24.53 309 ASP A C 1
ATOM 2429 O O . ASP A 1 309 ? 31.467 47.573 103.349 1.00 27.22 309 ASP A O 1
ATOM 2434 N N . THR A 1 310 ? 30.615 47.452 101.258 1.00 21.09 310 THR A N 1
ATOM 2435 C CA . THR A 1 310 ? 29.229 47.307 101.657 1.00 19.50 310 THR A CA 1
ATOM 2436 C C . THR A 1 310 ? 28.758 45.903 101.296 1.00 20.06 310 THR A C 1
ATOM 2437 O O . THR A 1 310 ? 29.463 45.172 100.612 1.00 20.32 310 THR A O 1
ATOM 2441 N N . PHE A 1 311 ? 27.568 45.547 101.775 1.00 20.95 311 PHE A N 1
ATOM 2442 C CA . PHE A 1 311 ? 27.032 44.196 101.666 1.00 20.27 311 PHE A CA 1
ATOM 2443 C C . PHE A 1 311 ? 25.636 44.244 101.088 1.00 20.81 311 PHE A C 1
ATOM 2444 O O . PHE A 1 311 ? 24.951 45.258 101.198 1.00 27.04 311 PHE A O 1
ATOM 2452 N N . ILE A 1 312 ? 25.228 43.133 100.486 1.00 20.18 312 ILE A N 1
A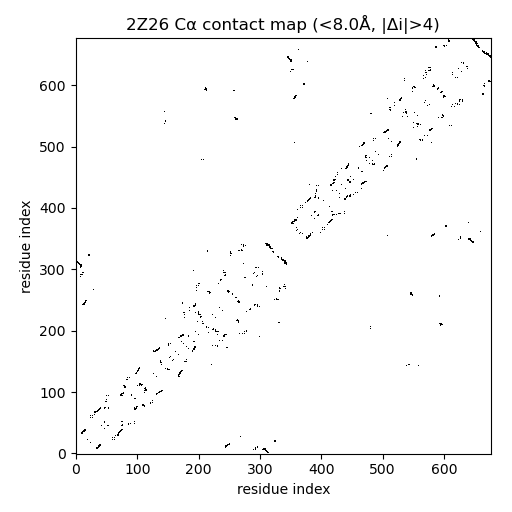TOM 2453 C CA . ILE A 1 312 ? 23.844 42.922 100.103 1.00 21.31 312 ILE A CA 1
ATOM 2454 C C . ILE A 1 312 ? 23.407 41.540 100.555 1.00 22.18 312 ILE A C 1
ATOM 2455 O O . ILE A 1 312 ? 24.241 40.706 100.888 1.00 22.96 312 ILE A O 1
ATOM 2460 N N . GLU A 1 313 ? 22.100 41.321 100.584 1.00 20.40 313 GLU A N 1
ATOM 2461 C CA . GLU A 1 313 ? 21.534 40.057 101.021 1.00 21.90 313 GLU A CA 1
ATOM 2462 C C . GLU A 1 313 ? 20.621 39.480 99.958 1.00 24.30 313 GLU A C 1
ATOM 2463 O O . GLU A 1 313 ? 19.799 40.197 99.383 1.00 27.11 313 GLU A O 1
ATOM 2469 N N . LEU A 1 314 ? 20.775 38.186 99.699 1.00 26.57 314 LEU A N 1
ATOM 2470 C CA . LEU A 1 314 ? 19.790 37.437 98.936 1.00 26.74 314 LEU A CA 1
ATOM 2471 C C . LEU A 1 314 ? 19.021 36.578 99.912 1.00 27.35 314 LEU A C 1
ATOM 2472 O O . LEU A 1 314 ? 19.561 36.125 100.934 1.00 31.48 314 LEU A O 1
ATOM 2477 N N . VAL A 1 315 ? 17.755 36.378 99.593 1.00 28.34 315 VAL A N 1
ATOM 2478 C CA . VAL A 1 315 ? 16.859 35.611 100.437 1.00 28.65 315 VAL A CA 1
ATOM 2479 C C . VAL A 1 315 ? 16.402 34.410 99.615 1.00 29.61 315 VAL A C 1
ATOM 2480 O O . VAL A 1 315 ? 16.077 34.563 98.430 1.00 32.50 315 VAL A O 1
ATOM 2484 N N . ARG A 1 316 ? 16.436 33.224 100.216 1.00 29.63 316 ARG A N 1
ATOM 2485 C CA . ARG A 1 316 ? 15.900 32.043 99.566 1.00 30.83 316 ARG A CA 1
ATOM 2486 C C . ARG A 1 316 ? 14.407 31.966 99.748 1.00 32.11 316 ARG A C 1
ATOM 2487 O O . ARG A 1 316 ? 13.910 31.167 100.517 1.00 33.80 316 ARG A O 1
ATOM 2495 N N . GLU A 1 317 ? 13.701 32.832 99.044 1.00 33.69 317 GLU A N 1
ATOM 2496 C CA . GLU A 1 317 ? 12.246 32.916 99.085 1.00 37.44 317 GLU A CA 1
ATOM 2497 C C . GLU A 1 317 ? 11.760 33.094 97.656 1.00 36.74 317 GLU A C 1
ATOM 2498 O O . GLU A 1 317 ? 12.287 33.937 96.922 1.00 38.90 317 GLU A O 1
ATOM 2500 N N . GLU A 1 318 ? 10.761 32.312 97.264 1.00 34.50 318 GLU A N 1
ATOM 2501 C CA . GLU A 1 318 ? 10.340 32.258 95.862 1.00 33.66 318 GLU A CA 1
ATOM 2502 C C . GLU A 1 318 ? 9.691 33.551 95.392 1.00 34.19 318 GLU A C 1
ATOM 2503 O O . GLU A 1 318 ? 8.899 34.168 96.108 1.00 36.17 318 GLU A O 1
ATOM 2509 N N . GLN A 1 319 ? 10.069 33.963 94.189 1.00 30.24 319 GLN A N 1
ATOM 2510 C CA . GLN A 1 319 ? 9.505 35.129 93.541 1.00 29.31 319 GLN A CA 1
ATOM 2511 C C . GLN A 1 319 ? 9.324 34.868 92.046 1.00 27.45 319 GLN A C 1
ATOM 2512 O O . GLN A 1 319 ? 10.022 34.056 91.473 1.00 26.89 319 GLN A O 1
ATOM 2518 N N . GLN A 1 320 ? 8.359 35.551 91.442 1.00 27.58 320 GLN A N 1
ATOM 2519 C CA . GLN A 1 320 ? 8.113 35.434 90.008 1.00 25.28 320 GLN A CA 1
ATOM 2520 C C . GLN A 1 320 ? 8.810 36.571 89.277 1.00 24.61 320 GLN A C 1
ATOM 2521 O O . GLN A 1 320 ? 8.701 37.740 89.651 1.00 28.44 320 GLN A O 1
ATOM 2527 N N . VAL A 1 321 ? 9.529 36.216 88.227 1.00 19.73 321 VAL A N 1
ATOM 2528 C CA . VAL A 1 321 ? 10.164 37.201 87.352 1.00 17.35 321 VAL A CA 1
ATOM 2529 C C . VAL A 1 321 ? 9.104 37.823 86.432 1.00 17.01 321 VAL A C 1
ATOM 2530 O O . VAL A 1 321 ? 8.213 37.141 85.948 1.00 17.90 321 VAL A O 1
ATOM 2534 N N . ALA A 1 322 ? 9.208 39.121 86.200 1.00 17.19 322 ALA A N 1
ATOM 2535 C CA . ALA A 1 322 ? 8.326 39.806 85.263 1.00 16.71 322 ALA A CA 1
ATOM 2536 C C . ALA A 1 322 ? 8.315 39.118 83.907 1.00 15.82 322 ALA A C 1
ATOM 2537 O O . ALA A 1 322 ? 9.328 38.587 83.467 1.00 15.32 322 ALA A O 1
ATOM 2539 N N . GLU A 1 323 ? 7.177 39.147 83.233 1.00 14.84 323 GLU A N 1
ATOM 2540 C CA . GLU A 1 323 ? 7.101 38.642 81.870 1.00 14.91 323 GLU A CA 1
ATOM 2541 C C . GLU A 1 323 ? 7.811 39.538 80.879 1.00 14.48 323 GLU A C 1
ATOM 2542 O O . GLU A 1 323 ? 8.346 39.080 79.871 1.00 15.52 323 GLU A O 1
ATOM 2548 N N . SER A 1 324 ? 7.823 40.829 81.163 1.00 15.25 324 SER A N 1
ATOM 2549 C CA . SER A 1 324 ? 8.460 41.802 80.294 1.00 15.39 324 SER A CA 1
ATOM 2550 C C . SER A 1 324 ? 8.614 43.107 81.043 1.00 14.95 324 SER A C 1
ATOM 2551 O O . SER A 1 324 ? 8.002 43.313 82.094 1.00 16.72 324 SER A O 1
ATOM 2554 N N . ILE A 1 325 ? 9.464 43.949 80.484 1.00 14.58 325 ILE A N 1
ATOM 2555 C CA . ILE A 1 325 ? 9.823 45.238 81.035 1.00 15.35 325 ILE A CA 1
ATOM 2556 C C . ILE A 1 325 ? 9.685 46.284 79.943 1.00 16.14 325 ILE A C 1
ATOM 2557 O O . ILE A 1 325 ? 10.308 46.193 78.904 1.00 19.61 325 ILE A O 1
ATOM 2562 N N . ALA A 1 326 ? 8.873 47.302 80.183 1.00 16.30 326 ALA A N 1
ATOM 2563 C CA . ALA A 1 326 ? 8.532 48.265 79.160 1.00 16.77 326 ALA A CA 1
ATOM 2564 C C . ALA A 1 326 ? 9.724 49.112 78.754 1.00 16.33 326 ALA A C 1
ATOM 2565 O O . ALA A 1 326 ? 10.496 49.554 79.596 1.00 18.42 326 ALA A O 1
ATOM 2567 N N . LEU A 1 327 ? 9.848 49.343 77.450 1.00 17.38 327 LEU A N 1
ATOM 2568 C CA . LEU A 1 327 ? 10.733 50.344 76.879 1.00 18.27 327 LEU A CA 1
ATOM 2569 C C . LEU A 1 327 ? 9.878 51.506 76.405 1.00 21.28 327 LEU A C 1
ATOM 2570 O O . LEU A 1 327 ? 8.656 51.432 76.390 1.00 23.02 327 LEU A O 1
ATOM 2575 N N . THR A 1 328 ? 10.526 52.591 76.003 1.00 21.76 328 THR A N 1
ATOM 2576 C CA . THR A 1 328 ? 9.813 53.705 75.398 1.00 23.85 328 THR A CA 1
ATOM 2577 C C . THR A 1 328 ? 9.004 53.199 74.196 1.00 24.84 328 THR A C 1
ATOM 2578 O O . THR A 1 328 ? 7.820 53.518 74.057 1.00 31.63 328 THR A O 1
ATOM 2582 N N . ASP A 1 329 ? 9.652 52.403 73.349 1.00 27.74 329 ASP A N 1
ATOM 2583 C CA . ASP A 1 329 ? 8.982 51.659 72.296 1.00 29.43 329 ASP A CA 1
ATOM 2584 C C . ASP A 1 329 ? 9.306 50.177 72.467 1.00 23.65 329 ASP A C 1
ATOM 2585 O O . ASP A 1 329 ? 10.472 49.814 72.667 1.00 27.30 329 ASP A O 1
ATOM 2590 N N . ASP A 1 330 ? 8.295 49.331 72.327 1.00 25.79 330 ASP A N 1
ATOM 2591 C CA . ASP A 1 330 ? 8.418 47.891 72.548 1.00 21.10 330 ASP A CA 1
ATOM 2592 C C . ASP A 1 330 ? 8.748 47.600 73.999 1.00 20.48 330 ASP A C 1
ATOM 2593 O O . ASP A 1 330 ? 8.553 48.407 74.893 1.00 18.86 330 ASP A O 1
ATOM 2598 N N . THR A 1 331 ? 9.269 46.411 74.195 1.00 18.43 331 THR A N 1
ATOM 2599 C CA A THR A 1 331 ? 9.444 45.851 75.506 0.50 18.24 331 THR A CA 1
ATOM 2600 C CA B THR A 1 331 ? 9.448 45.867 75.502 0.50 16.07 331 THR A CA 1
ATOM 2601 C C . THR A 1 331 ? 10.674 44.947 75.490 1.00 14.95 331 THR A C 1
ATOM 2602 O O . THR A 1 331 ? 11.137 44.523 74.453 1.00 15.80 331 THR A O 1
ATOM 2609 N N . LEU A 1 332 ? 11.187 44.707 76.685 1.00 14.49 332 LEU A N 1
ATOM 2610 C CA A LEU A 1 332 ? 12.329 43.813 76.904 0.50 13.76 332 LEU A CA 1
ATOM 2611 C CA B LEU A 1 332 ? 12.309 43.867 76.911 0.50 14.47 332 LEU A CA 1
ATOM 2612 C C . LEU A 1 332 ? 11.831 42.609 77.650 1.00 13.58 332 LEU A C 1
ATOM 2613 O O . LEU A 1 332 ? 11.083 42.723 78.590 1.00 17.19 332 LEU A O 1
ATOM 2622 N N . VAL A 1 333 ? 12.292 41.440 77.244 1.00 13.32 333 VAL A N 1
ATOM 2623 C CA . VAL A 1 333 ? 11.949 40.185 77.897 1.00 14.10 333 VAL A CA 1
ATOM 2624 C C . VAL A 1 333 ? 13.156 39.750 78.727 1.00 14.23 333 VAL A C 1
ATOM 2625 O O . VAL A 1 333 ? 14.207 39.445 78.168 1.00 15.98 333 VAL A O 1
ATOM 2629 N N . PRO A 1 334 ? 13.055 39.762 80.061 1.00 13.55 334 PRO A N 1
ATOM 2630 C CA . PRO A 1 334 ? 14.215 39.398 80.870 1.00 14.90 334 PRO A CA 1
ATOM 2631 C C . PRO A 1 334 ? 14.516 37.898 80.852 1.00 14.05 334 PRO A C 1
ATOM 2632 O O . PRO A 1 334 ? 13.636 37.071 80.584 1.00 15.10 334 PRO A O 1
ATOM 2636 N N . PHE A 1 335 ? 15.760 37.574 81.157 1.00 14.82 335 PHE A N 1
ATOM 2637 C CA . PHE A 1 335 ? 16.179 36.198 81.434 1.00 15.56 335 PHE A CA 1
ATOM 2638 C C . PHE A 1 335 ? 15.278 35.605 82.513 1.00 15.63 335 PHE A C 1
ATOM 2639 O O . PHE A 1 335 ? 15.099 36.214 83.567 1.00 17.05 335 PHE A O 1
ATOM 2647 N N . LEU A 1 336 ? 14.732 34.419 82.221 1.00 14.90 336 LEU A N 1
ATOM 2648 C CA . LEU A 1 336 ? 13.824 33.676 83.107 1.00 16.03 336 LEU A CA 1
ATOM 2649 C C . LEU A 1 336 ? 12.461 34.348 83.255 1.00 14.58 336 LEU A C 1
ATOM 2650 O O . LEU A 1 336 ? 11.768 34.159 84.250 1.00 16.75 336 LEU A O 1
ATOM 2655 N N . ALA A 1 337 ? 12.064 35.105 82.238 1.00 14.83 337 ALA A N 1
ATOM 2656 C CA . ALA A 1 337 ? 10.785 35.817 82.281 1.00 15.02 337 ALA A CA 1
ATOM 2657 C C . ALA A 1 337 ? 9.651 34.882 82.665 1.00 15.21 337 ALA A C 1
ATOM 2658 O O . ALA A 1 337 ? 9.514 33.816 82.097 1.00 15.32 337 ALA A O 1
ATOM 2660 N N . GLY A 1 338 ? 8.833 35.319 83.614 1.00 15.80 338 GLY A N 1
ATOM 2661 C CA . GLY A 1 338 ? 7.658 34.579 84.034 1.00 16.23 338 GLY A CA 1
ATOM 2662 C C . GLY A 1 338 ? 7.919 33.379 84.926 1.00 19.19 338 GLY A C 1
ATOM 2663 O O . GLY A 1 338 ? 6.972 32.730 85.362 1.00 22.24 338 GLY A O 1
ATOM 2664 N N . GLU A 1 339 ? 9.181 33.082 85.210 1.00 17.80 339 GLU A N 1
ATOM 2665 C CA . GLU A 1 339 ? 9.521 31.919 85.993 1.00 18.81 339 GLU A CA 1
ATOM 2666 C C . GLU A 1 339 ? 9.534 32.243 87.472 1.00 20.42 339 GLU A C 1
ATOM 2667 O O . GLU A 1 339 ? 9.704 33.393 87.882 1.00 20.07 339 GLU A O 1
ATOM 2673 N N . THR A 1 340 ? 9.354 31.200 88.271 1.00 23.86 340 THR A N 1
ATOM 2674 C CA . THR A 1 340 ? 9.565 31.293 89.695 1.00 24.78 340 THR A CA 1
ATOM 2675 C C . THR A 1 340 ? 11.025 30.977 89.956 1.00 25.43 340 THR A C 1
ATOM 2676 O O . THR A 1 340 ? 11.539 29.957 89.489 1.00 31.44 340 THR A O 1
ATOM 2680 N N . VAL A 1 341 ? 11.689 31.870 90.680 1.00 24.37 341 VAL A N 1
ATOM 2681 C CA . VAL A 1 341 ? 13.109 31.707 90.997 1.00 22.64 341 VAL A CA 1
ATOM 2682 C C . VAL A 1 341 ? 13.305 31.566 92.493 1.00 25.22 341 VAL A C 1
ATOM 2683 O O . VAL A 1 341 ? 12.486 32.038 93.286 1.00 25.50 341 VAL A O 1
ATOM 2687 N N . ARG A 1 342 ? 14.409 30.920 92.846 1.00 24.92 342 ARG A N 1
ATOM 2688 C CA . ARG A 1 342 ? 14.670 30.440 94.209 1.00 26.71 342 ARG A CA 1
ATOM 2689 C C . ARG A 1 342 ? 15.281 31.505 95.115 1.00 26.74 342 ARG A C 1
ATOM 2690 O O . ARG A 1 342 ? 14.979 31.544 96.310 1.00 27.41 342 ARG A O 1
ATOM 2698 N N . TRP A 1 343 ? 16.166 32.328 94.558 1.00 24.95 343 TRP A N 1
ATOM 2699 C CA . TRP A 1 343 ? 16.890 33.349 95.289 1.00 24.18 343 TRP A CA 1
ATOM 2700 C C . TRP A 1 343 ? 16.608 34.711 94.667 1.00 24.67 343 TRP A C 1
ATOM 2701 O O . TRP A 1 343 ? 16.638 34.849 93.444 1.00 26.96 343 TRP A O 1
ATOM 2712 N N . SER A 1 344 ? 16.352 35.706 95.505 1.00 29.21 344 SER A N 1
ATOM 2713 C CA . SER A 1 344 ? 16.239 37.086 95.060 1.00 29.99 344 SER A CA 1
ATOM 2714 C C . SER A 1 344 ? 16.909 38.013 96.066 1.00 29.30 344 SER A C 1
ATOM 2715 O O . SER A 1 344 ? 17.175 37.636 97.212 1.00 29.95 344 SER A O 1
ATOM 2718 N N . VAL A 1 345 ? 17.178 39.231 95.623 1.00 28.71 345 VAL A N 1
ATOM 2719 C CA . VAL A 1 345 ? 17.790 40.235 96.478 1.00 27.91 345 VAL A CA 1
ATOM 2720 C C . VAL A 1 345 ? 16.758 40.829 97.420 1.00 31.16 345 VAL A C 1
ATOM 2721 O O . VAL A 1 345 ? 15.646 41.167 97.003 1.00 36.52 345 VAL A O 1
ATO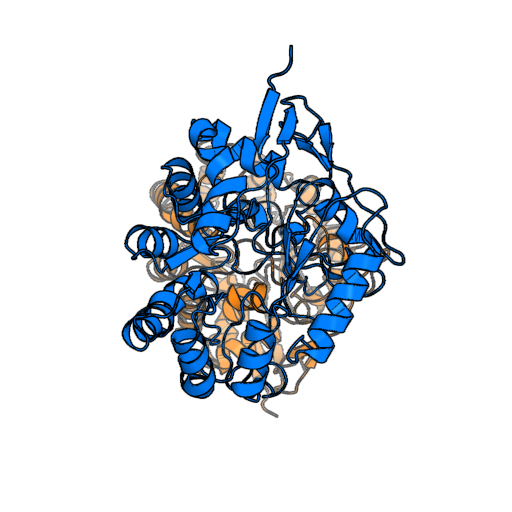M 2725 N N . LYS A 1 346 ? 17.125 40.921 98.686 1.00 29.87 346 LYS A N 1
ATOM 2726 C CA . LYS A 1 346 ? 16.271 41.520 99.684 1.00 33.81 346 LYS A CA 1
ATOM 2727 C C . LYS A 1 346 ? 16.227 43.016 99.497 1.00 38.48 346 LYS A C 1
ATOM 2728 O O . LYS A 1 346 ? 17.245 43.675 99.605 1.00 42.77 346 LYS A O 1
ATOM 2734 N N . SER B 1 4 ? 18.443 29.940 28.117 1.00 48.75 4 SER B N 1
ATOM 2735 C CA . SER B 1 4 ? 18.629 29.287 29.448 1.00 47.22 4 SER B CA 1
ATOM 2736 C C . SER B 1 4 ? 18.391 27.782 29.353 1.00 43.21 4 SER B C 1
ATOM 2737 O O . SER B 1 4 ? 17.515 27.331 28.611 1.00 41.72 4 SER B O 1
ATOM 2740 N N . GLN B 1 5 ? 19.170 27.014 30.111 1.00 36.83 5 GLN B N 1
ATOM 2741 C CA . GLN B 1 5 ? 19.041 25.559 30.129 1.00 35.69 5 GLN B CA 1
ATOM 2742 C C . GLN B 1 5 ? 17.642 25.150 30.596 1.00 33.92 5 GLN B C 1
ATOM 2743 O O . GLN B 1 5 ? 17.101 25.723 31.546 1.00 31.88 5 GLN B O 1
ATOM 2749 N N . VAL B 1 6 ? 17.060 24.181 29.894 1.00 32.22 6 VAL B N 1
ATOM 2750 C CA . VAL B 1 6 ? 15.766 23.591 30.246 1.00 31.15 6 VAL B CA 1
ATOM 2751 C C . VAL B 1 6 ? 15.938 22.108 30.543 1.00 30.11 6 VAL B C 1
ATOM 2752 O O . VAL B 1 6 ? 16.589 21.384 29.788 1.00 32.90 6 VAL B O 1
ATOM 2756 N N . LEU B 1 7 ? 15.337 21.672 31.647 1.00 26.92 7 LEU B N 1
ATOM 2757 C CA . LEU B 1 7 ? 15.368 20.283 32.080 1.00 27.76 7 LEU B CA 1
ATOM 2758 C C . LEU B 1 7 ? 13.936 19.766 32.074 1.00 27.97 7 LEU B C 1
ATOM 2759 O O . LEU B 1 7 ? 13.099 20.301 32.798 1.00 28.95 7 LEU B O 1
ATOM 2764 N N . LYS B 1 8 ? 13.651 18.754 31.248 1.00 23.95 8 LYS B N 1
ATOM 2765 C CA . LYS B 1 8 ? 12.318 18.142 31.205 1.00 25.51 8 LYS B CA 1
ATOM 2766 C C . LYS B 1 8 ? 12.367 16.854 32.012 1.00 23.25 8 LYS B C 1
ATOM 2767 O O . LYS B 1 8 ? 13.198 15.988 31.763 1.00 25.35 8 LYS B O 1
ATOM 2773 N N . ILE B 1 9 ? 11.486 16.745 32.996 1.00 20.37 9 ILE B N 1
ATOM 2774 C CA . ILE B 1 9 ? 11.393 15.543 33.817 1.00 18.87 9 ILE B CA 1
ATOM 2775 C C . ILE B 1 9 ? 9.978 15.006 33.878 1.00 16.98 9 ILE B C 1
ATOM 2776 O O . ILE B 1 9 ? 8.992 15.742 33.730 1.00 18.55 9 ILE B O 1
ATOM 2781 N N . ARG B 1 10 ? 9.879 13.718 34.160 1.00 16.21 10 ARG B N 1
ATOM 2782 C CA . ARG B 1 10 ? 8.611 13.146 34.549 1.00 15.79 10 ARG B CA 1
ATOM 2783 C C . ARG B 1 10 ? 8.054 13.927 35.746 1.00 16.54 10 ARG B C 1
ATOM 2784 O O . ARG B 1 10 ? 8.798 14.337 36.653 1.00 16.78 10 ARG B O 1
ATOM 2792 N N . ARG B 1 11 ? 6.739 14.129 35.766 1.00 16.49 11 ARG B N 1
ATOM 2793 C CA . ARG B 1 11 ? 6.108 14.872 36.855 1.00 16.29 11 ARG B CA 1
ATOM 2794 C C . ARG B 1 11 ? 6.469 14.219 38.181 1.00 15.81 11 ARG B C 1
ATOM 2795 O O . ARG B 1 11 ? 6.361 13.012 38.311 1.00 16.23 11 ARG B O 1
ATOM 2803 N N . PRO B 1 12 ? 6.909 15.032 39.160 1.00 15.81 12 PRO B N 1
ATOM 2804 C CA . PRO B 1 12 ? 7.343 14.491 40.441 1.00 15.76 12 PRO B CA 1
ATOM 2805 C C . PRO B 1 12 ? 6.191 14.145 41.385 1.00 14.67 12 PRO B C 1
ATOM 2806 O O . PRO B 1 12 ? 5.025 14.421 41.101 1.00 16.28 12 PRO B O 1
ATOM 2810 N N . ASP B 1 13 ? 6.542 13.529 42.509 1.00 15.24 13 ASP B N 1
ATOM 2811 C CA . ASP B 1 13 ? 5.630 13.328 43.617 1.00 14.46 13 ASP B CA 1
ATOM 2812 C C . ASP B 1 13 ? 6.366 13.751 44.871 1.00 15.41 13 ASP B C 1
ATOM 2813 O O . ASP B 1 13 ? 7.599 13.814 44.871 1.00 14.93 13 ASP B O 1
ATOM 2818 N N . ASP B 1 14 ? 5.619 14.030 45.935 1.00 15.11 14 ASP B N 1
ATOM 2819 C CA . ASP B 1 14 ? 6.207 14.449 47.224 1.00 13.88 14 ASP B CA 1
ATOM 2820 C C . ASP B 1 14 ? 5.898 13.382 48.259 1.00 13.90 14 ASP B C 1
ATOM 2821 O O . ASP B 1 14 ? 4.753 13.263 48.715 1.00 14.79 14 ASP B O 1
ATOM 2826 N N . TRP B 1 15 ? 6.923 12.613 48.645 1.00 13.44 15 TRP B N 1
ATOM 2827 C CA . TRP B 1 15 ? 6.716 11.466 49.525 1.00 14.74 15 TRP B CA 1
ATOM 2828 C C . TRP B 1 15 ? 6.724 11.810 51.015 1.00 13.28 15 TRP B C 1
ATOM 2829 O O . TRP B 1 15 ? 6.754 10.921 51.847 1.00 14.80 15 TRP B O 1
ATOM 2840 N N . HIS B 1 16 ? 6.633 13.104 51.350 1.00 13.54 16 HIS B N 1
ATOM 2841 C CA . HIS B 1 16 ? 6.488 13.502 52.771 1.00 12.56 16 HIS B CA 1
ATOM 2842 C C . HIS B 1 16 ? 5.993 14.950 52.861 1.00 13.29 16 HIS B C 1
ATOM 2843 O O . HIS B 1 16 ? 6.770 15.885 52.731 1.00 14.08 16 HIS B O 1
ATOM 2850 N N . LEU B 1 17 ? 4.704 15.120 53.152 1.00 12.96 17 LEU B N 1
ATOM 2851 C CA . LEU B 1 17 ? 4.077 16.430 53.129 1.00 14.17 17 LEU B CA 1
ATOM 2852 C C . LEU B 1 17 ? 3.146 16.668 54.295 1.00 13.25 17 LEU B C 1
ATOM 2853 O O . LEU B 1 17 ? 2.394 15.790 54.661 1.00 15.26 17 LEU B O 1
ATOM 2858 N N . HIS B 1 18 ? 3.171 17.886 54.839 1.00 13.78 18 HIS B N 1
ATOM 2859 C CA . HIS B 1 18 ? 2.164 18.327 55.796 1.00 13.78 18 HIS B CA 1
ATOM 2860 C C . HIS B 1 18 ? 1.263 19.374 55.148 1.00 14.21 18 HIS B C 1
ATOM 2861 O O . HIS B 1 18 ? 1.720 20.437 54.728 1.00 15.70 18 HIS B O 1
ATOM 2868 N N . LEU B 1 19 ? -0.027 19.063 55.071 1.00 15.52 19 LEU B N 1
ATOM 2869 C CA . LEU B 1 19 ? -1.006 19.973 54.506 1.00 16.03 19 LEU B CA 1
ATOM 2870 C C . LEU B 1 19 ? -1.866 20.694 55.536 1.00 16.19 19 LEU B C 1
ATOM 2871 O O . LEU B 1 19 ? -2.637 21.575 55.169 1.00 18.29 19 LEU B O 1
ATOM 2876 N N . ARG B 1 20 ? -1.740 20.328 56.812 1.00 16.10 20 ARG B N 1
ATOM 2877 C CA . ARG B 1 20 ? -2.536 20.943 57.875 1.00 16.73 20 ARG B CA 1
ATOM 2878 C C . ARG B 1 20 ? -4.030 20.768 57.594 1.00 18.12 20 ARG B C 1
ATOM 2879 O O . ARG B 1 20 ? -4.441 19.794 56.961 1.00 20.10 20 ARG B O 1
ATOM 2887 N N . ASP B 1 21 ? -4.845 21.700 58.046 1.00 18.53 21 ASP B N 1
ATOM 2888 C CA . ASP B 1 21 ? -6.301 21.570 57.900 1.00 20.28 21 ASP B CA 1
ATOM 2889 C C . ASP B 1 21 ? -6.927 22.956 57.810 1.00 20.86 21 ASP B C 1
ATOM 2890 O O . ASP B 1 21 ? -6.232 23.964 57.939 1.00 20.83 21 ASP B O 1
ATOM 2895 N N . GLY B 1 22 ? -8.243 23.011 57.602 1.00 22.98 22 GLY B N 1
ATOM 2896 C CA . GLY B 1 22 ? -8.962 24.284 57.642 1.00 23.75 22 GLY B CA 1
ATOM 2897 C C . GLY B 1 22 ? -8.430 25.299 56.650 1.00 19.54 22 GLY B C 1
ATOM 2898 O O . GLY B 1 22 ? -8.121 24.942 55.513 1.00 22.08 22 GLY B O 1
ATOM 2899 N N . ASP B 1 23 ? -8.313 26.555 57.078 1.00 22.65 23 ASP B N 1
ATOM 2900 C CA . ASP B 1 23 ? -7.898 27.633 56.193 1.00 22.44 23 ASP B CA 1
ATOM 2901 C C . ASP B 1 23 ? -6.449 27.491 55.749 1.00 20.65 23 ASP B C 1
ATOM 2902 O O . ASP B 1 23 ? -6.130 27.818 54.626 1.00 21.27 23 ASP B O 1
ATOM 2907 N N . MET B 1 24 ? -5.579 26.985 56.617 1.00 18.81 24 MET B N 1
ATOM 2908 C CA A MET B 1 24 ? -4.180 26.788 56.245 0.50 15.52 24 MET B CA 1
ATOM 2909 C CA B MET B 1 24 ? -4.185 26.805 56.217 0.50 20.27 24 MET B CA 1
ATOM 2910 C C . MET B 1 24 ? -4.076 25.779 55.088 1.00 17.61 24 MET B C 1
ATOM 2911 O O . MET B 1 24 ? -3.341 25.993 54.124 1.00 17.58 24 MET B O 1
ATOM 2920 N N . LEU B 1 25 ? -4.807 24.677 55.199 1.00 18.17 25 LEU B N 1
ATOM 2921 C CA . LEU B 1 25 ? -4.904 23.681 54.124 1.00 17.97 25 LEU B CA 1
ATOM 2922 C C . LEU B 1 25 ? -5.312 24.330 52.807 1.00 17.71 25 LEU B C 1
ATOM 2923 O O . LEU B 1 25 ? -4.704 24.098 51.775 1.00 18.14 25 LEU B O 1
ATOM 2928 N N . LYS B 1 26 ? -6.342 25.174 52.846 1.00 19.21 26 LYS B N 1
ATOM 2929 C CA . LYS B 1 26 ? -6.781 25.845 51.611 1.00 19.88 26 LYS B CA 1
ATOM 2930 C C . LYS B 1 26 ? -5.673 26.701 50.983 1.00 19.46 26 LYS B C 1
ATOM 2931 O O . LYS B 1 26 ? -5.522 26.744 49.763 1.00 19.91 26 LYS B O 1
ATOM 2937 N N . THR B 1 27 ? -4.875 27.358 51.820 1.00 18.85 27 THR B N 1
ATOM 2938 C CA . THR B 1 27 ? -3.816 28.208 51.327 1.00 18.33 27 THR B CA 1
ATOM 2939 C C . THR B 1 27 ? -2.663 27.380 50.734 1.00 16.86 27 THR B C 1
ATOM 2940 O O . THR B 1 27 ? -2.104 27.753 49.700 1.00 18.23 27 THR B O 1
ATOM 2944 N N . VAL B 1 28 ? -2.280 26.291 51.402 1.00 16.11 28 VAL B N 1
ATOM 2945 C CA . VAL B 1 28 ? -1.029 25.599 51.047 1.00 16.38 28 VAL B CA 1
ATOM 2946 C C . VAL B 1 28 ? -1.178 24.502 49.996 1.00 16.11 28 VAL B C 1
ATOM 2947 O O . VAL B 1 28 ? -0.228 24.216 49.264 1.00 16.63 28 VAL B O 1
ATOM 2951 N N . VAL B 1 29 ? -2.357 23.883 49.887 1.00 18.39 29 VAL B N 1
ATOM 2952 C CA . VAL B 1 29 ? -2.533 22.778 48.931 1.00 18.46 29 VAL B CA 1
ATOM 2953 C C . VAL B 1 29 ? -2.115 23.137 47.506 1.00 17.30 29 VAL B C 1
ATOM 2954 O O . VAL B 1 29 ? -1.431 22.342 46.863 1.00 18.30 29 VAL B O 1
ATOM 2958 N N . PRO B 1 30 ? -2.530 24.304 46.988 1.00 17.25 30 PRO B N 1
ATOM 2959 C CA . PRO B 1 30 ? -2.196 24.625 45.593 1.00 19.15 30 PRO B CA 1
ATOM 2960 C C . PRO B 1 30 ? -0.711 24.677 45.262 1.00 17.99 30 PRO B C 1
ATOM 2961 O O . PRO B 1 30 ? -0.335 24.413 44.123 1.00 19.62 30 PRO B O 1
ATOM 2965 N N . TYR B 1 31 ? 0.133 24.992 46.239 1.00 18.47 31 TYR B N 1
ATOM 2966 C CA . TYR B 1 31 ? 1.581 25.020 45.997 1.00 17.37 31 TYR B CA 1
ATOM 2967 C C . TYR B 1 31 ? 2.109 23.613 45.696 1.00 17.02 31 TYR B C 1
ATOM 2968 O O . TYR B 1 31 ? 3.105 23.448 45.001 1.00 21.30 31 TYR B O 1
ATOM 2977 N N . THR B 1 32 ? 1.450 22.607 46.254 1.00 16.61 32 THR B N 1
ATOM 2978 C CA . THR B 1 32 ? 1.759 21.217 45.960 1.00 15.45 32 THR B CA 1
ATOM 2979 C C . THR B 1 32 ? 1.015 20.700 44.709 1.00 17.63 32 THR B C 1
ATOM 2980 O O . THR B 1 32 ? 1.611 20.097 43.820 1.00 17.43 32 THR B O 1
ATOM 2984 N N . SER B 1 33 ? -0.290 20.932 44.637 1.00 18.47 33 SER B N 1
ATOM 2985 C CA . SER B 1 33 ? -1.100 20.311 43.583 1.00 18.57 33 SER B CA 1
ATOM 2986 C C . SER B 1 33 ? -0.766 20.828 42.193 1.00 21.08 33 SER B C 1
ATOM 2987 O O . SER B 1 33 ? -1.022 20.125 41.221 1.00 22.91 33 SER B O 1
ATOM 2990 N N . GLU B 1 34 ? -0.186 22.013 42.088 1.00 19.36 34 GLU B N 1
ATOM 2991 C CA . GLU B 1 34 ? 0.161 22.533 40.773 1.00 21.64 34 GLU B CA 1
ATOM 2992 C C . GLU B 1 34 ? 1.339 21.815 40.121 1.00 21.89 34 GLU B C 1
ATOM 2993 O O . GLU B 1 34 ? 1.530 21.893 38.918 1.00 26.33 34 GLU B O 1
ATOM 2999 N N . ILE B 1 35 ? 2.127 21.126 40.928 1.00 19.62 35 ILE B N 1
ATOM 3000 C CA . ILE B 1 35 ? 3.396 20.530 40.495 1.00 20.79 35 ILE B CA 1
ATOM 3001 C C . ILE B 1 35 ? 3.406 19.010 40.605 1.00 18.06 35 ILE B C 1
ATOM 3002 O O . ILE B 1 35 ? 3.809 18.309 39.681 1.00 19.86 35 ILE B O 1
ATOM 3007 N N . TYR B 1 36 ? 3.035 18.499 41.768 1.00 17.61 36 TYR B N 1
ATOM 3008 C CA . TYR B 1 36 ? 3.203 17.087 42.093 1.00 16.33 36 TYR B CA 1
ATOM 3009 C C . TYR B 1 36 ? 1.972 16.246 41.743 1.00 17.58 36 TYR B C 1
ATOM 3010 O O . TYR B 1 36 ? 0.855 16.663 41.954 1.00 20.29 36 TYR B O 1
ATOM 3019 N N . GLY B 1 37 ? 2.185 15.050 41.206 1.00 16.97 37 GLY B N 1
ATOM 3020 C CA . GLY B 1 37 ? 1.061 14.181 40.872 1.00 16.80 37 GLY B CA 1
ATOM 3021 C C . GLY B 1 37 ? 0.398 13.619 42.110 1.00 16.86 37 GLY B C 1
ATOM 3022 O O . GLY B 1 37 ? -0.823 13.494 42.173 1.00 19.01 37 GLY B O 1
ATOM 3023 N N . ARG B 1 38 ? 1.215 13.229 43.078 1.00 17.17 38 ARG B N 1
ATOM 3024 C CA . ARG B 1 38 ? 0.743 12.639 44.315 1.00 15.85 38 ARG B CA 1
ATOM 3025 C C . ARG B 1 38 ? 1.604 13.181 45.443 1.00 15.87 38 ARG B C 1
ATOM 3026 O O . ARG B 1 38 ? 2.720 13.662 45.225 1.00 15.75 38 ARG B O 1
ATOM 3034 N N . ALA B 1 39 ? 1.095 13.061 46.660 1.00 15.26 39 ALA B N 1
ATOM 3035 C CA . ALA B 1 39 ? 1.899 13.313 47.850 1.00 15.09 39 ALA B CA 1
ATOM 3036 C C . ALA B 1 39 ? 1.461 12.432 48.993 1.00 14.93 39 ALA B C 1
ATOM 3037 O O . ALA B 1 39 ? 0.269 12.165 49.152 1.00 17.00 39 ALA B O 1
ATOM 3039 N N . ILE B 1 40 ? 2.434 12.021 49.802 1.00 15.36 40 ILE B N 1
ATOM 3040 C CA . ILE B 1 40 ? 2.160 11.350 51.071 1.00 15.01 40 ILE B CA 1
ATOM 3041 C C . ILE B 1 40 ? 1.794 12.414 52.092 1.00 15.14 40 ILE B C 1
ATOM 3042 O O . ILE B 1 40 ? 2.613 13.261 52.431 1.00 16.24 40 ILE B O 1
ATOM 3047 N N . VAL B 1 41 ? 0.549 12.375 52.552 1.00 14.68 41 VAL B N 1
ATOM 3048 C CA . VAL B 1 41 ? 0.005 13.386 53.416 1.00 15.21 41 VAL B CA 1
ATOM 3049 C C . VAL B 1 41 ? 0.102 12.875 54.834 1.00 17.05 41 VAL B C 1
ATOM 3050 O O . VAL B 1 41 ? -0.556 11.897 55.205 1.00 17.32 41 VAL B O 1
ATOM 3054 N N . MET B 1 42 ? 0.929 13.545 55.630 1.00 15.15 42 MET B N 1
ATOM 3055 C CA . MET B 1 42 ? 1.192 13.080 56.987 1.00 16.36 42 MET B CA 1
ATOM 3056 C C . MET B 1 42 ? -0.022 13.280 57.892 1.00 15.57 42 MET B C 1
ATOM 3057 O O . MET B 1 42 ? -0.887 14.091 57.600 1.00 16.57 42 MET B O 1
ATOM 3062 N N . PRO B 1 43 ? -0.099 12.502 58.977 1.00 16.96 43 PRO B N 1
ATOM 3063 C CA . PRO B 1 43 ? -1.353 12.405 59.728 1.00 17.17 43 PRO B CA 1
ATOM 3064 C C . PRO B 1 43 ? -1.382 13.143 61.061 1.00 18.03 43 PRO B C 1
ATOM 3065 O O . PRO B 1 43 ? -2.309 12.949 61.856 1.00 18.07 43 PRO B O 1
ATOM 3069 N N . ASN B 1 44 ? -0.392 14.002 61.288 1.00 17.52 44 ASN B N 1
ATOM 3070 C CA . ASN B 1 44 ? -0.248 14.704 62.567 1.00 17.49 44 ASN B CA 1
ATOM 3071 C C . ASN B 1 44 ? -1.094 15.980 62.700 1.00 17.78 44 ASN B C 1
ATOM 3072 O O . ASN B 1 44 ? -0.601 17.050 63.080 1.00 18.66 44 ASN B O 1
ATOM 3077 N N . LEU B 1 45 ? -2.381 15.832 62.419 1.00 19.39 45 LEU B N 1
ATOM 3078 C CA . LEU B 1 45 ? -3.373 16.849 62.715 1.00 18.08 45 LEU B CA 1
ATOM 3079 C C . LEU B 1 45 ? -3.629 16.862 64.216 1.00 19.81 45 LEU B C 1
ATOM 3080 O O . LEU B 1 45 ? -3.140 16.001 64.934 1.00 22.74 45 LEU B O 1
ATOM 3085 N N . ALA B 1 46 ? -4.395 17.842 64.667 1.00 21.53 46 ALA B N 1
ATOM 3086 C CA . ALA B 1 46 ? -4.838 17.916 66.066 1.00 24.22 46 ALA B CA 1
ATOM 3087 C C . ALA B 1 46 ? -6.366 17.833 66.110 1.00 25.00 46 ALA B C 1
ATOM 3088 O O . ALA B 1 46 ? -7.038 18.824 65.831 1.00 26.93 46 ALA B O 1
ATOM 3090 N N . PRO B 1 47 ? -6.931 16.655 66.453 1.00 27.08 47 PRO B N 1
ATOM 3091 C CA . PRO B 1 47 ? -6.298 15.397 66.832 1.00 24.62 47 PRO B CA 1
ATOM 3092 C C . PRO B 1 47 ? -5.802 14.635 65.615 1.00 23.23 47 PRO B C 1
ATOM 3093 O O . PRO B 1 47 ? -6.251 14.916 64.505 1.00 24.95 47 PRO B O 1
ATOM 3097 N N . PRO B 1 48 ? -4.854 13.708 65.819 1.00 22.95 48 PRO B N 1
ATOM 3098 C CA . PRO B 1 48 ? -4.274 13.001 64.662 1.00 22.39 48 PRO B CA 1
ATOM 3099 C C . PRO B 1 48 ? -5.250 12.094 63.928 1.00 22.02 48 PRO B C 1
ATOM 3100 O O . PRO B 1 48 ? -6.316 11.718 64.458 1.00 24.30 48 PRO B O 1
ATOM 3104 N N . VAL B 1 49 ? -4.886 11.760 62.698 1.00 21.27 49 VAL B N 1
ATOM 3105 C CA . VAL B 1 49 ? -5.670 10.849 61.864 1.00 21.28 49 VAL B CA 1
ATOM 3106 C C . VAL B 1 49 ? -5.308 9.416 62.234 1.00 21.79 49 VAL B C 1
ATOM 3107 O O . VAL B 1 49 ? -4.246 8.900 61.860 1.00 22.41 49 VAL B O 1
ATOM 3111 N N . THR B 1 50 ? -6.203 8.766 62.977 1.00 22.79 50 THR B N 1
ATOM 3112 C CA . THR B 1 50 ? -5.949 7.424 63.505 1.00 22.78 50 THR B CA 1
ATOM 3113 C C . THR B 1 50 ? -7.049 6.423 63.131 1.00 26.03 50 THR B C 1
ATOM 3114 O O . THR B 1 50 ? -7.019 5.263 63.569 1.00 28.69 50 THR B O 1
ATOM 3118 N N . THR B 1 51 ? -8.021 6.875 62.340 1.00 24.56 51 THR B N 1
ATOM 3119 C CA . THR B 1 51 ? -9.114 6.026 61.889 1.00 24.06 51 THR B CA 1
ATOM 3120 C C . THR B 1 51 ? -9.346 6.175 60.386 1.00 24.95 51 THR B C 1
ATOM 3121 O O . THR B 1 51 ? -9.026 7.212 59.780 1.00 25.24 51 THR B O 1
ATOM 3125 N N . VAL B 1 52 ? -9.937 5.142 59.791 1.00 25.59 52 VAL B N 1
ATOM 3126 C CA . VAL B 1 52 ? -10.287 5.186 58.375 1.00 24.51 52 VAL B CA 1
ATOM 3127 C C . VAL B 1 52 ? -11.245 6.344 58.087 1.00 27.14 52 VAL B C 1
ATOM 3128 O O . VAL B 1 52 ? -11.065 7.074 57.120 1.00 25.51 52 VAL B O 1
ATOM 3132 N N . GLU B 1 53 ? -12.234 6.520 58.942 1.00 26.25 53 GLU B N 1
ATOM 3133 C CA . GLU B 1 53 ? -13.230 7.550 58.756 1.00 28.73 53 GLU B CA 1
ATOM 3134 C C . GLU B 1 53 ? -12.612 8.954 58.690 1.00 25.85 53 GLU B C 1
ATOM 3135 O O . GLU B 1 53 ? -12.947 9.755 57.844 1.00 25.95 53 GLU B O 1
ATOM 3141 N N . ALA B 1 54 ? -11.708 9.225 59.616 1.00 25.96 54 ALA B N 1
ATOM 3142 C CA . ALA B 1 54 ? -11.036 10.528 59.697 1.00 24.71 54 ALA B CA 1
ATOM 3143 C C . ALA B 1 54 ? -10.178 10.776 58.450 1.00 23.21 54 ALA B C 1
ATOM 3144 O O . ALA B 1 54 ? -10.139 11.892 57.917 1.00 23.84 54 ALA B O 1
ATOM 3146 N N . ALA B 1 55 ? -9.505 9.731 57.987 1.00 22.54 55 ALA B N 1
ATOM 3147 C CA . ALA B 1 55 ? -8.672 9.835 56.785 1.00 21.87 55 ALA B CA 1
ATOM 3148 C C . ALA B 1 55 ? -9.516 10.082 55.521 1.00 23.21 55 ALA B C 1
ATOM 3149 O O . ALA B 1 55 ? -9.132 10.867 54.654 1.00 22.34 55 ALA B O 1
ATOM 3151 N N . VAL B 1 56 ? -10.659 9.404 55.406 1.00 24.50 56 VAL B N 1
ATOM 3152 C CA . VAL B 1 56 ? -11.566 9.668 54.291 1.00 22.55 56 VAL B CA 1
ATOM 3153 C C . VAL B 1 56 ? -12.067 11.116 54.281 1.00 26.12 56 VAL B C 1
ATOM 3154 O O . VAL B 1 56 ? -12.072 11.766 53.244 1.00 24.39 56 VAL B O 1
ATOM 3158 N N . ALA B 1 57 ? -12.457 11.633 55.441 1.00 23.80 57 ALA B N 1
ATOM 3159 C CA . ALA B 1 57 ? -12.951 13.012 55.519 1.00 25.07 57 ALA B CA 1
ATOM 3160 C C . ALA B 1 57 ? -11.834 14.016 55.199 1.00 24.69 57 ALA B C 1
ATOM 3161 O O . ALA B 1 57 ? -12.050 14.991 54.485 1.00 23.56 57 ALA B O 1
ATOM 3163 N N . TYR B 1 58 ? -10.640 13.776 55.739 1.00 22.27 58 TYR B N 1
ATOM 3164 C CA . TYR B 1 58 ? -9.489 14.648 55.499 1.00 19.90 58 TYR B CA 1
ATOM 3165 C C . TYR B 1 58 ? -9.121 14.638 54.020 1.00 21.28 58 TYR B C 1
ATOM 3166 O O . TYR B 1 58 ? -8.900 15.685 53.425 1.00 22.31 58 TYR B O 1
ATOM 3175 N N . ARG B 1 59 ? -9.111 13.459 53.406 1.00 22.02 59 ARG B N 1
ATOM 3176 C CA . ARG B 1 59 ? -8.812 13.372 51.986 1.00 22.36 59 ARG B CA 1
ATOM 3177 C C . ARG B 1 59 ? -9.781 14.228 51.169 1.00 23.85 59 ARG B C 1
ATOM 3178 O O . ARG B 1 59 ? -9.383 14.930 50.248 1.00 23.63 59 ARG B O 1
ATOM 3186 N N . GLN B 1 60 ? -11.064 14.177 51.517 1.00 24.96 60 GLN B N 1
ATOM 3187 C CA . GLN B 1 60 ? -12.052 14.994 50.811 1.00 26.80 60 GLN B CA 1
ATOM 3188 C C . GLN B 1 60 ? -11.832 16.491 51.025 1.00 25.91 60 GLN B C 1
ATOM 3189 O O . GLN B 1 60 ? -11.976 17.278 50.086 1.00 25.11 60 GLN B O 1
ATOM 3195 N N . ARG B 1 61 ? -11.462 16.896 52.240 1.00 23.34 61 ARG B N 1
ATOM 3196 C CA . ARG B 1 61 ? -11.141 18.313 52.473 1.00 22.84 61 ARG B CA 1
ATOM 3197 C C . ARG B 1 61 ? -9.956 18.750 51.614 1.00 22.01 61 ARG B C 1
ATOM 3198 O O . ARG B 1 61 ? -9.939 19.858 51.099 1.00 22.98 61 ARG B O 1
ATOM 3206 N N . ILE B 1 62 ? -8.976 17.867 51.453 1.00 22.18 62 ILE B N 1
ATOM 3207 C CA . ILE B 1 62 ? -7.830 18.158 50.603 1.00 20.66 62 ILE B CA 1
ATOM 3208 C C . ILE B 1 62 ? -8.283 18.310 49.153 1.00 22.04 62 ILE B C 1
ATOM 3209 O O . ILE B 1 62 ? -7.980 19.310 48.503 1.00 23.10 62 ILE B O 1
ATOM 3214 N N . LEU B 1 63 ? -9.029 17.329 48.656 1.00 23.62 63 LEU B N 1
ATOM 3215 C CA . LEU B 1 63 ? -9.531 17.391 47.270 1.00 25.21 63 LEU B CA 1
ATOM 3216 C C . LEU B 1 63 ? -10.396 18.628 47.021 1.00 25.93 63 LEU B C 1
ATOM 3217 O O . LEU B 1 63 ? -10.330 19.230 45.951 1.00 25.12 63 LEU B O 1
ATOM 3222 N N . ASP B 1 64 ? -11.169 19.035 48.023 1.00 24.56 64 ASP B N 1
ATOM 3223 C CA . ASP B 1 64 ? -11.987 20.258 47.912 1.00 26.05 64 ASP B CA 1
ATOM 3224 C C . ASP B 1 64 ? -11.137 21.499 47.640 1.00 26.19 64 ASP B C 1
ATOM 3225 O O . ASP B 1 64 ? -11.597 22.445 46.986 1.00 27.53 64 ASP B O 1
ATOM 3230 N N . ALA B 1 65 ? -9.904 21.489 48.158 1.00 25.40 65 ALA B N 1
ATOM 3231 C CA . ALA B 1 65 ? -8.995 22.628 48.068 1.00 24.50 65 ALA B CA 1
ATOM 3232 C C . ALA B 1 65 ? -8.094 22.612 46.841 1.00 23.86 65 ALA B C 1
ATOM 3233 O O . ALA B 1 65 ? -7.330 23.555 46.633 1.00 25.63 65 ALA B O 1
ATOM 3235 N N . VAL B 1 66 ? -8.185 21.566 46.017 1.00 24.22 66 VAL B N 1
ATOM 3236 C CA . VAL B 1 66 ? -7.338 21.452 44.835 1.00 24.81 66 VAL B CA 1
ATOM 3237 C C . VAL B 1 66 ? -7.969 22.216 43.685 1.00 26.43 66 VAL B C 1
ATOM 3238 O O . VAL B 1 66 ? -9.114 21.918 43.313 1.00 32.43 66 VAL B O 1
ATOM 3242 N N . PRO B 1 67 ? -7.259 23.206 43.119 1.00 25.48 67 PRO B N 1
ATOM 3243 C CA . PRO B 1 67 ? -7.817 23.901 41.964 1.00 29.36 67 PRO B CA 1
ATOM 3244 C C . PRO B 1 67 ? -8.176 22.961 40.815 1.00 30.44 67 PRO B C 1
ATOM 3245 O O . PRO B 1 67 ? -7.512 21.950 40.578 1.00 29.59 67 PRO B O 1
ATOM 3249 N N . ALA B 1 68 ? -9.251 23.301 40.106 1.00 33.52 68 ALA B N 1
ATOM 3250 C CA . ALA B 1 68 ? -9.648 22.547 38.920 1.00 35.11 68 ALA B CA 1
ATOM 3251 C C . ALA B 1 68 ? -8.509 22.553 37.903 1.00 30.73 68 ALA B C 1
ATOM 3252 O O . ALA B 1 68 ? -7.856 23.577 37.693 1.00 35.89 68 ALA B O 1
ATOM 3254 N N . GLY B 1 69 ? -8.254 21.396 37.301 1.00 32.31 69 GLY B N 1
ATOM 3255 C CA . GLY B 1 69 ? -7.171 21.255 36.337 1.00 35.32 69 GLY B CA 1
ATOM 3256 C C . GLY B 1 69 ? -5.888 20.684 36.911 1.00 32.17 69 GLY B C 1
ATOM 3257 O O . GLY B 1 69 ? -5.008 20.274 36.146 1.00 35.11 69 GLY B O 1
ATOM 3258 N N . HIS B 1 70 ? -5.756 20.674 38.244 1.00 30.07 70 HIS B N 1
ATOM 3259 C CA . HIS B 1 70 ? -4.636 20.014 38.890 1.00 27.50 70 HIS B CA 1
ATOM 3260 C C . HIS B 1 70 ? -4.992 18.546 39.121 1.00 25.76 70 HIS B C 1
ATOM 3261 O O . HIS B 1 70 ? -5.941 18.236 39.852 1.00 31.89 70 HIS B O 1
ATOM 3268 N N . ASP B 1 71 ? -4.227 17.649 38.513 1.00 28.52 71 ASP B N 1
ATOM 3269 C CA . ASP B 1 71 ? -4.441 16.220 38.672 1.00 26.77 71 ASP B CA 1
ATOM 3270 C C . ASP B 1 71 ? -3.553 15.796 39.830 1.00 26.87 71 ASP B C 1
ATOM 3271 O O . ASP B 1 71 ? -2.418 15.336 39.632 1.00 28.10 71 ASP B O 1
ATOM 3276 N N . PHE B 1 72 ? -4.078 16.005 41.035 1.00 23.39 72 PHE B N 1
ATOM 3277 C CA . PHE B 1 72 ? -3.343 15.727 42.274 1.00 21.62 72 PHE B CA 1
ATOM 3278 C C . PHE B 1 72 ? -4.114 14.723 43.119 1.00 20.50 72 PHE B C 1
ATOM 3279 O O . PHE B 1 72 ? -5.302 14.918 43.373 1.00 24.96 72 PHE B O 1
ATOM 3287 N N . THR B 1 73 ? -3.424 13.685 43.601 1.00 18.96 73 THR B N 1
ATOM 3288 C CA . THR B 1 73 ? -4.018 12.675 44.457 1.00 20.21 73 THR B CA 1
ATOM 3289 C C . THR B 1 73 ? -3.257 12.635 45.776 1.00 19.44 73 THR B C 1
ATOM 3290 O O . THR B 1 73 ? -2.062 12.339 45.799 1.00 18.79 73 THR B O 1
ATOM 3294 N N . PRO B 1 74 ? -3.936 12.945 46.879 1.00 19.30 74 PRO B N 1
ATOM 3295 C CA . PRO B 1 74 ? -3.302 12.769 48.177 1.00 19.43 74 PRO B CA 1
ATOM 3296 C C . PRO B 1 74 ? -3.321 11.306 48.600 1.00 19.06 74 PRO B C 1
ATOM 3297 O O . PRO B 1 74 ? -4.373 10.634 48.500 1.00 21.96 74 PRO B O 1
ATOM 3301 N N . LEU B 1 75 ? -2.169 10.821 49.046 1.00 17.17 75 LEU B N 1
ATOM 3302 C CA . LEU B 1 75 ? -2.009 9.464 49.555 1.00 17.83 75 LEU B CA 1
ATOM 3303 C C . LEU B 1 75 ? -1.989 9.579 51.061 1.00 17.11 75 LEU B C 1
ATOM 3304 O O . LEU B 1 75 ? -1.103 10.218 51.643 1.00 18.28 75 LEU B O 1
ATOM 3309 N N . MET B 1 76 ? -2.981 8.989 51.706 1.00 17.90 76 MET B N 1
ATOM 3310 C CA . MET B 1 76 ? -3.187 9.222 53.127 1.00 17.59 76 MET B CA 1
ATOM 3311 C C . MET B 1 76 ? -2.388 8.257 53.995 1.00 19.12 76 MET B C 1
ATOM 3312 O O . MET B 1 76 ? -1.999 7.170 53.575 1.00 18.27 76 MET B O 1
ATOM 3317 N N . THR B 1 77 ? -2.145 8.679 55.226 1.00 18.41 77 THR B N 1
ATOM 3318 C CA . THR B 1 77 ? -1.414 7.883 56.185 1.00 17.78 77 THR B CA 1
ATOM 3319 C C . THR B 1 77 ? -2.176 7.800 57.501 1.00 17.33 77 THR B C 1
ATOM 3320 O O . THR B 1 77 ? -2.996 8.658 57.816 1.00 18.65 77 THR B O 1
ATOM 3324 N N . CYS B 1 78 ? -1.861 6.767 58.274 1.00 18.49 78 CYS B N 1
ATOM 3325 C CA . CYS B 1 78 ? -2.407 6.607 59.615 1.00 18.29 78 CYS B CA 1
ATOM 3326 C C . CYS B 1 78 ? -1.323 6.966 60.629 1.00 18.45 78 CYS B C 1
ATOM 3327 O O . CYS B 1 78 ? -0.177 6.540 60.496 1.00 19.66 78 CYS B O 1
ATOM 3330 N N . TYR B 1 79 ? -1.708 7.721 61.660 1.00 19.28 79 TYR B N 1
ATOM 3331 C CA . TYR B 1 79 ? -0.830 8.062 62.785 1.00 19.64 79 TYR B CA 1
ATOM 3332 C C . TYR B 1 79 ? -0.824 6.866 63.734 1.00 19.65 79 TYR B C 1
ATOM 3333 O O . TYR B 1 79 ? -1.856 6.546 64.323 1.00 22.69 79 TYR B O 1
ATOM 3342 N N . LEU B 1 80 ? 0.312 6.192 63.867 1.00 19.16 80 LEU B N 1
ATOM 3343 C CA . LEU B 1 80 ? 0.397 5.062 64.788 1.00 20.17 80 LEU B CA 1
ATOM 3344 C C . LEU B 1 80 ? 0.292 5.523 66.239 1.00 21.79 80 LEU B C 1
ATOM 3345 O O . LEU B 1 80 ? 0.867 6.532 66.634 1.00 22.45 80 LEU B O 1
ATOM 3350 N N A THR B 1 81 ? -0.289 4.665 67.045 0.50 21.88 81 THR B N 1
ATOM 3351 N N B THR B 1 81 ? -0.611 4.877 66.989 0.50 21.95 81 THR B N 1
ATOM 3352 C CA A THR B 1 81 ? -0.352 4.878 68.463 0.50 20.38 81 THR B CA 1
ATOM 3353 C CA B THR B 1 81 ? -0.950 5.224 68.394 0.50 23.67 81 THR B CA 1
ATOM 3354 C C A THR B 1 81 ? -0.088 3.549 69.140 0.50 19.06 81 THR B C 1
ATOM 3355 C C B THR B 1 81 ? -1.310 3.980 69.218 0.50 22.35 81 THR B C 1
ATOM 3356 O O A THR B 1 81 ? -0.170 2.492 68.508 0.50 18.95 81 THR B O 1
ATOM 3357 O O B THR B 1 81 ? -1.634 2.934 68.669 0.50 23.63 81 THR B O 1
ATOM 3364 N N A ASP B 1 82 ? 0.222 3.604 70.428 0.50 20.98 82 ASP B N 1
ATOM 3365 N N B ASP B 1 82 ? -1.292 4.119 70.542 0.50 21.64 82 ASP B N 1
ATOM 3366 C CA A ASP B 1 82 ? 0.487 2.391 71.184 0.50 20.55 82 ASP B CA 1
ATOM 3367 C CA B ASP B 1 82 ? -1.550 2.986 71.451 0.50 22.10 82 ASP B CA 1
ATOM 3368 C C A ASP B 1 82 ? -0.711 1.452 71.135 0.50 21.52 82 ASP B C 1
ATOM 3369 C C B ASP B 1 82 ? -2.854 2.237 71.194 0.50 21.47 82 ASP B C 1
ATOM 3370 O O A ASP B 1 82 ? -0.539 0.251 71.154 0.50 21.33 82 ASP B O 1
ATOM 3371 O O B ASP B 1 82 ? -2.881 1.002 71.207 0.50 28.03 82 ASP B O 1
ATOM 3380 N N A SER B 1 83 ? -1.916 2.006 71.062 0.50 22.84 83 SER B N 1
ATOM 3381 N N B SER B 1 83 ? -3.940 2.977 71.004 0.50 22.57 83 SER B N 1
ATOM 3382 C CA A SER B 1 83 ? -3.137 1.207 71.206 0.50 25.65 83 SER B CA 1
ATOM 3383 C CA B SER B 1 83 ? -5.259 2.355 70.920 0.50 26.66 83 SER B CA 1
ATOM 3384 C C A SER B 1 83 ? -3.961 0.996 69.922 0.50 23.05 83 SER B C 1
ATOM 3385 C C B SER B 1 83 ? -5.489 1.771 69.537 0.50 27.60 83 SER B C 1
ATOM 3386 O O A SER B 1 83 ? -5.070 0.470 69.990 0.50 24.06 83 SER B O 1
ATOM 3387 O O B SER B 1 83 ? -6.519 1.134 69.283 0.50 29.64 83 SER B O 1
ATOM 3392 N N A LEU B 1 84 ? -3.451 1.397 68.756 0.50 21.25 84 LEU B N 1
ATOM 3393 N N B LEU B 1 84 ? -4.514 1.987 68.655 0.50 27.88 84 LEU B N 1
ATOM 3394 C CA A LEU B 1 84 ? -4.255 1.283 67.516 0.50 24.50 84 LEU B CA 1
ATOM 3395 C CA B LEU B 1 84 ? -4.591 1.490 67.293 0.50 29.92 84 LEU B CA 1
ATOM 3396 C C A LEU B 1 84 ? -4.662 -0.173 67.219 0.50 23.78 84 LEU B C 1
ATOM 3397 C C B LEU B 1 84 ? -4.738 -0.026 67.239 0.50 31.07 84 LEU B C 1
ATOM 3398 O O A LEU B 1 84 ? -3.851 -1.075 67.439 0.50 25.46 84 LEU B O 1
ATOM 3399 O O B LEU B 1 84 ? -3.872 -0.795 67.657 0.50 33.35 84 LEU B O 1
ATOM 3408 N N . ASP B 1 85 ? -5.867 -0.395 66.668 1.00 28.04 85 ASP B N 1
ATOM 3409 C CA . ASP B 1 85 ? -6.288 -1.768 66.349 1.00 29.66 85 ASP B CA 1
ATOM 3410 C C . ASP B 1 85 ? -5.696 -2.162 64.997 1.00 30.00 85 ASP B C 1
ATOM 3411 O O . ASP B 1 85 ? -5.949 -1.477 64.002 1.00 30.39 85 ASP B O 1
ATOM 3416 N N . PRO B 1 86 ? -4.905 -3.257 64.948 1.00 27.37 86 PRO B N 1
ATOM 3417 C CA . PRO B 1 86 ? -4.392 -3.720 63.654 1.00 27.04 86 PRO B CA 1
ATOM 3418 C C . PRO B 1 86 ? -5.467 -3.916 62.581 1.00 27.71 86 PRO B C 1
ATOM 3419 O O . PRO B 1 86 ? -5.199 -3.672 61.412 1.00 27.42 86 PRO B O 1
ATOM 3423 N N . ASN B 1 87 ? -6.670 -4.336 62.962 1.00 28.96 87 ASN B N 1
ATOM 3424 C CA . ASN B 1 87 ? -7.767 -4.479 61.994 1.00 30.39 87 ASN B CA 1
ATOM 3425 C C . ASN B 1 87 ? -8.223 -3.150 61.386 1.00 32.21 87 ASN B C 1
ATOM 3426 O O . ASN B 1 87 ? -8.658 -3.107 60.235 1.00 30.61 87 ASN B O 1
ATOM 3431 N N . GLU B 1 88 ? -8.131 -2.071 62.162 1.00 29.27 88 GLU B N 1
ATOM 3432 C CA . GLU B 1 88 ? -8.507 -0.741 61.678 1.00 29.36 88 GLU B CA 1
ATOM 3433 C C . GLU B 1 88 ? -7.517 -0.297 60.604 1.00 28.05 88 GLU B C 1
ATOM 3434 O O . GLU B 1 88 ? -7.908 0.199 59.549 1.00 26.32 88 GLU B O 1
ATOM 3440 N N . LEU B 1 89 ? -6.237 -0.502 60.883 1.00 24.60 89 LEU B N 1
ATOM 3441 C CA . LEU B 1 89 ? -5.182 -0.151 59.943 1.00 22.34 89 LEU B CA 1
ATOM 3442 C C . LEU B 1 89 ? -5.287 -0.989 58.667 1.00 25.17 89 LEU B C 1
ATOM 3443 O O . LEU B 1 89 ? -5.195 -0.446 57.569 1.00 24.34 89 LEU B O 1
ATOM 3448 N N . GLU B 1 90 ? -5.462 -2.304 58.800 1.00 24.09 90 GLU B N 1
ATOM 3449 C CA . GLU B 1 90 ? -5.579 -3.154 57.605 1.00 24.95 90 GLU B CA 1
ATOM 3450 C C . GLU B 1 90 ? -6.799 -2.789 56.760 1.00 24.81 90 GLU B C 1
ATOM 3451 O O . GLU B 1 90 ? -6.713 -2.746 55.531 1.00 25.92 90 GLU B O 1
ATOM 3457 N N . ARG B 1 91 ? -7.939 -2.545 57.398 1.00 28.08 91 ARG B N 1
ATOM 3458 C CA . ARG B 1 91 ? -9.133 -2.142 56.648 1.00 29.76 91 ARG B CA 1
ATOM 3459 C C . ARG B 1 91 ? -8.866 -0.900 55.798 1.00 27.68 91 ARG B C 1
ATOM 3460 O O . ARG B 1 91 ? -9.180 -0.864 54.616 1.00 27.14 91 ARG B O 1
ATOM 3468 N N . GLY B 1 92 ? -8.249 0.117 56.395 1.00 26.45 92 GLY B N 1
ATOM 3469 C CA . GLY B 1 92 ? -7.902 1.314 55.653 1.00 26.06 92 GLY B CA 1
ATOM 3470 C C . GLY B 1 92 ? -6.950 1.062 54.503 1.00 24.94 92 GLY B C 1
ATOM 3471 O O . GLY B 1 92 ? -7.077 1.679 53.458 1.00 25.46 92 GLY B O 1
ATOM 3472 N N . PHE B 1 93 ? -5.998 0.149 54.693 1.00 22.82 93 PHE B N 1
ATOM 3473 C CA . PHE B 1 93 ? -5.080 -0.236 53.623 1.00 24.32 93 PHE B CA 1
ATOM 3474 C C . PHE B 1 93 ? -5.857 -0.906 52.495 1.00 26.53 93 PHE B C 1
ATOM 3475 O O . PHE B 1 93 ? -5.705 -0.557 51.329 1.00 27.17 93 PHE B O 1
ATOM 3483 N N . ASN B 1 94 ? -6.705 -1.866 52.859 1.00 26.76 94 ASN B N 1
ATOM 3484 C CA . ASN B 1 94 ? -7.447 -2.653 51.859 1.00 28.21 94 ASN B CA 1
ATOM 3485 C C . ASN B 1 94 ? -8.427 -1.800 51.063 1.00 30.69 94 ASN B C 1
ATOM 3486 O O . ASN B 1 94 ? -8.714 -2.098 49.900 1.00 35.57 94 ASN B O 1
ATOM 3491 N N . GLU B 1 95 ? -8.943 -0.746 51.688 1.00 29.48 95 GLU B N 1
ATOM 3492 C CA . GLU B 1 95 ? -9.849 0.194 51.034 1.00 30.53 95 GLU B CA 1
ATOM 3493 C C . GLU B 1 95 ? -9.166 1.265 50.193 1.00 30.77 95 GLU B C 1
ATOM 3494 O O . GLU B 1 95 ? -9.847 2.087 49.582 1.00 31.77 95 GLU B O 1
ATOM 3500 N N . GLY B 1 96 ? -7.832 1.279 50.164 1.00 28.96 96 GLY B N 1
ATOM 3501 C CA . GLY B 1 96 ? -7.097 2.304 49.434 1.00 29.20 96 GLY B CA 1
ATOM 3502 C C . GLY B 1 96 ? -7.105 3.653 50.134 1.00 29.49 96 GLY B C 1
ATOM 3503 O O . GLY B 1 96 ? -6.757 4.663 49.538 1.00 31.83 96 GLY B O 1
ATOM 3504 N N . VAL B 1 97 ? -7.505 3.668 51.404 1.00 26.22 97 VAL B N 1
ATOM 3505 C CA . VAL B 1 97 ? -7.527 4.894 52.183 1.00 25.23 97 VAL B CA 1
ATOM 3506 C C . VAL B 1 97 ? -6.122 5.197 52.709 1.00 22.23 97 VAL B C 1
ATOM 3507 O O . VAL B 1 97 ? -5.595 6.276 52.467 1.00 23.55 97 VAL B O 1
ATOM 3511 N N . PHE B 1 98 ? -5.532 4.244 53.428 1.00 21.67 98 PHE B N 1
ATOM 3512 C CA . PHE B 1 98 ? -4.165 4.381 53.950 1.00 20.87 98 PHE B CA 1
ATOM 3513 C C . PHE B 1 98 ? -3.150 3.776 52.988 1.00 22.81 98 PHE B C 1
ATOM 3514 O O . PHE B 1 98 ? -3.159 2.581 52.724 1.00 23.93 98 PHE B O 1
ATOM 3522 N N . THR B 1 99 ? -2.227 4.603 52.514 1.00 19.73 99 THR B N 1
ATOM 3523 C CA . THR B 1 99 ? -1.093 4.129 51.738 1.00 19.60 99 THR B CA 1
ATOM 3524 C C . THR B 1 99 ? 0.049 3.656 52.642 1.00 18.84 99 THR B C 1
ATOM 3525 O O . THR B 1 99 ? 0.805 2.755 52.275 1.00 20.70 99 THR B O 1
ATOM 3529 N N . ALA B 1 100 ? 0.158 4.242 53.833 1.00 19.13 100 ALA B N 1
ATOM 3530 C CA . ALA B 1 100 ? 1.245 3.905 54.748 1.00 17.71 100 ALA B CA 1
ATOM 3531 C C . ALA B 1 100 ? 0.841 4.289 56.159 1.00 16.96 100 ALA B C 1
ATOM 3532 O O . ALA B 1 100 ? -0.172 4.959 56.352 1.00 18.67 100 ALA B O 1
ATOM 3534 N N . ALA B 1 101 ? 1.664 3.914 57.130 1.00 17.64 101 ALA B N 1
ATOM 3535 C CA . ALA B 1 101 ? 1.468 4.368 58.514 1.00 16.80 101 ALA B CA 1
ATOM 3536 C C . ALA B 1 101 ? 2.734 5.060 58.993 1.00 18.88 101 ALA B C 1
ATOM 3537 O O . ALA B 1 101 ? 3.839 4.660 58.623 1.00 18.63 101 ALA B O 1
ATOM 3551 N N . LEU B 1 103 ? 5.175 6.470 62.088 1.00 17.64 103 LEU B N 1
ATOM 3552 C CA . LEU B 1 103 ? 5.633 6.302 63.472 1.00 17.97 103 LEU B CA 1
ATOM 3553 C C . LEU B 1 103 ? 6.372 7.561 63.939 1.00 17.85 103 LEU B C 1
ATOM 3554 O O . LEU B 1 103 ? 7.471 7.851 63.462 1.00 17.26 103 LEU B O 1
ATOM 3559 N N . TYR B 1 104 ? 5.754 8.297 64.862 1.00 17.14 104 TYR B N 1
ATOM 3560 C CA . TYR B 1 104 ? 6.399 9.427 65.517 1.00 16.87 104 TYR B CA 1
ATOM 3561 C C . TYR B 1 104 ? 6.990 8.947 66.820 1.00 20.77 104 TYR B C 1
ATOM 3562 O O . TYR B 1 104 ? 6.448 8.069 67.448 1.00 27.37 104 TYR B O 1
ATOM 3571 N N . PRO B 1 105 ? 8.046 9.612 67.285 1.00 24.81 105 PRO B N 1
ATOM 3572 C CA . PRO B 1 105 ? 8.531 9.313 68.603 1.00 26.95 105 PRO B CA 1
ATOM 3573 C C . PRO B 1 105 ? 7.523 9.924 69.555 1.00 27.96 105 PRO B C 1
ATOM 3574 O O . PRO B 1 105 ? 7.066 11.037 69.296 1.00 40.96 105 PRO B O 1
ATOM 3578 N N . ALA B 1 106 ? 7.186 9.251 70.653 1.00 32.42 106 ALA B N 1
ATOM 3579 C CA . ALA B 1 106 ? 6.391 9.890 71.716 1.00 34.94 106 ALA B CA 1
ATOM 3580 C C . ALA B 1 106 ? 7.169 11.057 72.320 1.00 37.97 106 ALA B C 1
ATOM 3581 O O . ALA B 1 106 ? 8.393 10.987 72.466 1.00 34.78 106 ALA B O 1
ATOM 3583 N N A GLY B 1 115 ? -0.691 8.838 70.586 0.50 29.86 115 GLY B N 1
ATOM 3584 N N B GLY B 1 115 ? 2.265 9.874 70.477 0.50 25.32 115 GLY B N 1
ATOM 3585 C CA A GLY B 1 115 ? 0.715 8.519 70.378 0.50 22.47 115 GLY B CA 1
ATOM 3586 C CA B GLY B 1 115 ? 3.197 9.070 69.684 0.50 26.79 115 GLY B CA 1
ATOM 3587 C C A GLY B 1 115 ? 1.090 7.110 70.809 0.50 24.33 115 GLY B C 1
ATOM 3588 C C B GLY B 1 115 ? 3.517 7.735 70.332 0.50 24.23 115 GLY B C 1
ATOM 3589 O O A GLY B 1 115 ? 0.312 6.403 71.445 0.50 22.63 115 GLY B O 1
ATOM 3590 O O B GLY B 1 115 ? 3.087 7.443 71.448 0.50 26.45 115 GLY B O 1
ATOM 3591 N N A VAL B 1 116 ? 2.300 6.692 70.464 0.50 21.75 116 VAL B N 1
ATOM 3592 N N B VAL B 1 116 ? 4.296 6.922 69.630 0.50 22.51 116 VAL B N 1
ATOM 3593 C CA A VAL B 1 116 ? 2.777 5.378 70.859 0.50 23.42 116 VAL B CA 1
ATOM 3594 C CA B VAL B 1 116 ? 4.544 5.554 70.048 0.50 21.90 116 VAL B CA 1
ATOM 3595 C C A VAL B 1 116 ? 3.656 5.515 72.095 0.50 24.64 116 VAL B C 1
ATOM 3596 C C B VAL B 1 116 ? 5.589 5.557 71.141 0.50 24.93 116 VAL B C 1
ATOM 3597 O O A VAL B 1 116 ? 4.599 6.299 72.104 0.50 24.41 116 VAL B O 1
ATOM 3598 O O B VAL B 1 116 ? 6.666 6.120 70.971 0.50 25.97 116 VAL B O 1
ATOM 3605 N N A THR B 1 117 ? 3.341 4.756 73.139 0.50 26.32 117 THR B N 1
ATOM 3606 N N B THR B 1 117 ? 5.240 4.918 72.254 0.50 27.06 117 THR B N 1
ATOM 3607 C CA A THR B 1 117 ? 4.153 4.761 74.354 0.50 27.49 117 THR B CA 1
ATOM 3608 C CA B THR B 1 117 ? 6.085 4.878 73.438 0.50 30.30 117 THR B CA 1
ATOM 3609 C C A THR B 1 117 ? 5.486 4.076 74.089 0.50 23.48 117 THR B C 1
ATOM 3610 C C B THR B 1 117 ? 7.221 3.906 73.199 0.50 29.01 117 THR B C 1
ATOM 3611 O O A THR B 1 117 ? 6.519 4.491 74.609 0.50 23.11 117 THR B O 1
ATOM 3612 O O B THR B 1 117 ? 8.360 4.147 73.599 0.50 30.20 117 THR B O 1
ATOM 3619 N N A SER B 1 118 ? 5.444 3.019 73.279 0.50 21.48 118 SER B N 1
ATOM 3620 N N B SER B 1 118 ? 6.905 2.799 72.541 0.50 28.49 118 SER B N 1
ATOM 3621 C CA A SER B 1 118 ? 6.656 2.340 72.818 0.50 22.18 118 SER B CA 1
ATOM 3622 C CA B SER B 1 118 ? 7.915 1.815 72.232 0.50 26.18 118 SER B CA 1
ATOM 3623 C C A SER B 1 118 ? 6.359 1.509 71.573 0.50 20.37 118 SER B C 1
ATOM 3624 C C B SER B 1 118 ? 7.521 0.919 71.058 0.50 27.00 118 SER B C 1
ATOM 3625 O O A SER B 1 118 ? 5.205 1.214 71.282 0.50 21.65 118 SER B O 1
ATOM 3626 O O B SER B 1 118 ? 6.339 0.706 70.789 0.50 27.72 118 SER B O 1
ATOM 3631 N N A VAL B 1 119 ? 7.412 1.133 70.851 0.50 20.18 119 VAL B N 1
ATOM 3632 N N B VAL B 1 119 ? 8.525 0.406 70.362 0.50 24.43 119 VAL B N 1
ATOM 3633 C CA A VAL B 1 119 ? 7.275 0.273 69.690 0.50 22.23 119 VAL B CA 1
ATOM 3634 C CA B VAL B 1 119 ? 8.293 -0.557 69.288 0.50 26.07 119 VAL B CA 1
ATOM 3635 C C A VAL B 1 119 ? 6.878 -1.148 70.095 0.50 22.97 119 VAL B C 1
ATOM 3636 C C B VAL B 1 119 ? 7.584 -1.797 69.850 0.50 26.80 119 VAL B C 1
ATOM 3637 O O A VAL B 1 119 ? 6.012 -1.751 69.471 0.50 22.60 119 VAL B O 1
ATOM 3638 O O B VAL B 1 119 ? 6.797 -2.427 69.160 0.50 22.69 119 VAL B O 1
ATOM 3645 N N A ASP B 1 120 ? 7.512 -1.697 71.127 0.50 27.54 120 ASP B N 1
ATOM 3646 N N B ASP B 1 120 ? 7.808 -2.116 71.121 0.50 28.73 120 ASP B N 1
ATOM 3647 C CA A ASP B 1 120 ? 7.156 -3.048 71.583 0.50 29.02 120 ASP B CA 1
ATOM 3648 C CA B ASP B 1 120 ? 7.158 -3.291 71.714 0.50 27.03 120 ASP B CA 1
ATOM 3649 C C A ASP B 1 120 ? 5.669 -3.120 71.877 0.50 27.29 120 ASP B C 1
ATOM 3650 C C B ASP B 1 120 ? 5.631 -3.160 71.905 0.50 26.77 120 ASP B C 1
ATOM 3651 O O A ASP B 1 120 ? 5.035 -4.154 71.678 0.50 26.36 120 ASP B O 1
ATOM 3652 O O B ASP B 1 120 ? 4.913 -4.121 71.636 0.50 26.70 120 ASP B O 1
ATOM 3661 N N . ALA B 1 121 ? 5.129 -2.002 72.349 1.00 24.87 121 ALA B N 1
ATOM 3662 C CA . ALA B 1 121 ? 3.689 -1.838 72.596 1.00 25.48 121 ALA B CA 1
ATOM 3663 C C . ALA B 1 121 ? 2.819 -1.967 71.342 1.00 24.09 121 ALA B C 1
ATOM 3664 O O . ALA B 1 121 ? 1.654 -2.325 71.458 1.00 29.56 121 ALA B O 1
ATOM 3666 N N . ILE B 1 122 ? 3.391 -1.681 70.172 1.00 28.27 122 ILE B N 1
ATOM 3667 C CA . ILE B 1 122 ? 2.680 -1.748 68.878 1.00 26.71 122 ILE B CA 1
ATOM 3668 C C . ILE B 1 122 ? 3.085 -2.909 67.989 1.00 23.93 122 ILE B C 1
ATOM 3669 O O . ILE B 1 122 ? 2.800 -2.913 66.783 1.00 29.18 122 ILE B O 1
ATOM 3674 N N . MET B 1 123 ? 3.726 -3.915 68.560 1.00 28.59 123 MET B N 1
ATOM 3675 C CA . MET B 1 123 ? 4.241 -5.007 67.751 1.00 26.74 123 MET B CA 1
ATOM 3676 C C . MET B 1 123 ? 3.154 -5.719 66.918 1.00 27.80 123 MET B C 1
ATOM 3677 O O . MET B 1 123 ? 3.408 -6.060 65.761 1.00 27.58 123 MET B O 1
ATOM 3682 N N . PRO B 1 124 ? 1.953 -5.945 67.491 1.00 26.16 124 PRO B N 1
ATOM 3683 C CA . PRO B 1 124 ? 0.862 -6.528 66.691 1.00 27.40 124 PRO B CA 1
ATOM 3684 C C . PRO B 1 124 ? 0.483 -5.686 65.461 1.00 26.22 124 PRO B C 1
ATOM 3685 O O . PRO B 1 124 ? 0.215 -6.238 64.399 1.00 27.71 124 PRO B O 1
ATOM 3689 N N . VAL B 1 125 ? 0.482 -4.361 65.588 1.00 26.60 125 VAL B N 1
ATOM 3690 C CA . VAL B 1 125 ? 0.222 -3.498 64.427 1.00 24.11 125 VAL B CA 1
ATOM 3691 C C . VAL B 1 125 ? 1.338 -3.634 63.386 1.00 23.48 125 VAL B C 1
ATOM 3692 O O . VAL B 1 125 ? 1.079 -3.787 62.186 1.00 24.73 125 VAL B O 1
ATOM 3696 N N . LEU B 1 126 ? 2.586 -3.588 63.835 1.00 22.97 126 LEU B N 1
ATOM 3697 C CA . LEU B 1 126 ? 3.732 -3.705 62.935 1.00 24.41 126 LEU B CA 1
ATOM 3698 C C . LEU B 1 126 ? 3.796 -5.070 62.245 1.00 24.17 126 LEU B C 1
ATOM 3699 O O . LEU B 1 126 ? 4.133 -5.162 61.071 1.00 24.21 126 LEU B O 1
ATOM 3704 N N . GLU B 1 127 ? 3.474 -6.132 62.981 1.00 23.81 127 GLU B N 1
ATOM 3705 C CA . GLU B 1 127 ? 3.366 -7.470 62.394 1.00 24.69 127 GLU B CA 1
ATOM 3706 C C . GLU B 1 127 ? 2.294 -7.554 61.297 1.00 22.32 127 GLU B C 1
ATOM 3707 O O . GLU B 1 127 ? 2.510 -8.186 60.242 1.00 27.50 127 GLU B O 1
ATOM 3713 N N . ARG B 1 128 ? 1.156 -6.911 61.529 1.00 23.40 128 ARG B N 1
ATOM 3714 C CA . ARG B 1 128 ? 0.105 -6.825 60.518 1.00 23.88 128 ARG B CA 1
ATOM 3715 C C . ARG B 1 128 ? 0.593 -6.066 59.291 1.00 21.39 128 ARG B C 1
ATOM 3716 O O . ARG B 1 128 ? 0.388 -6.507 58.171 1.00 24.74 128 ARG B O 1
ATOM 3724 N N . MET B 1 129 ? 1.257 -4.931 59.495 1.00 23.51 129 MET B N 1
ATOM 3725 C CA . MET B 1 129 ? 1.816 -4.176 58.367 1.00 20.82 129 MET B CA 1
ATOM 3726 C C . MET B 1 129 ? 2.791 -5.010 57.538 1.00 21.17 129 MET B C 1
ATOM 3727 O O . MET B 1 129 ? 2.761 -4.977 56.302 1.00 21.88 129 MET B O 1
ATOM 3732 N N . GLU B 1 130 ? 3.656 -5.758 58.213 1.00 22.55 130 GLU B N 1
ATOM 3733 C CA . GLU B 1 130 ? 4.620 -6.627 57.551 1.00 24.57 130 GLU B CA 1
ATOM 3734 C C . GLU B 1 130 ? 3.908 -7.669 56.683 1.00 23.79 130 GLU B C 1
ATOM 3735 O O . GLU B 1 130 ? 4.287 -7.888 55.544 1.00 26.38 130 GLU B O 1
ATOM 3741 N N . LYS B 1 131 ? 2.884 -8.302 57.251 1.00 22.82 131 LYS B N 1
ATOM 3742 C CA . LYS B 1 131 ? 2.127 -9.343 56.552 1.00 25.11 131 LYS B CA 1
ATOM 3743 C C . LYS B 1 131 ? 1.417 -8.826 55.307 1.00 27.85 131 LYS B C 1
ATOM 3744 O O . LYS B 1 131 ? 1.380 -9.522 54.273 1.00 30.42 131 LYS B O 1
ATOM 3750 N N . ILE B 1 132 ? 0.851 -7.620 55.392 1.00 25.15 132 ILE B N 1
ATOM 3751 C CA . ILE B 1 132 ? 0.060 -7.070 54.296 1.00 22.69 132 ILE B CA 1
ATOM 3752 C C . ILE B 1 132 ? 0.846 -6.241 53.284 1.00 23.96 132 ILE B C 1
ATOM 3753 O O . ILE B 1 132 ? 0.307 -5.861 52.235 1.00 26.35 132 ILE B O 1
ATOM 3758 N N . GLY B 1 133 ? 2.108 -5.950 53.592 1.00 22.82 133 GLY B N 1
ATOM 3759 C CA . GLY B 1 133 ? 2.964 -5.198 52.688 1.00 23.47 133 GLY B CA 1
ATOM 3760 C C . GLY B 1 133 ? 2.757 -3.693 52.763 1.00 22.91 133 GLY B C 1
ATOM 3761 O O . GLY B 1 133 ? 3.011 -2.976 51.796 1.00 24.75 133 GLY B O 1
ATOM 3762 N N . MET B 1 134 ? 2.312 -3.210 53.916 1.00 20.98 134 MET B N 1
ATOM 3763 C CA . MET B 1 134 ? 2.104 -1.780 54.118 1.00 20.59 134 MET B CA 1
ATOM 3764 C C . MET B 1 134 ? 3.403 -1.143 54.626 1.00 18.82 134 MET B C 1
ATOM 3765 O O . MET B 1 134 ? 3.949 -1.594 55.625 1.00 20.62 134 MET B O 1
ATOM 3770 N N . PRO B 1 135 ? 3.919 -0.117 53.929 1.00 20.01 135 PRO B N 1
ATOM 3771 C CA . PRO B 1 135 ? 5.159 0.505 54.401 1.00 19.04 135 PRO B CA 1
ATOM 3772 C C . PRO B 1 135 ? 5.012 1.283 55.707 1.00 17.99 135 PRO B C 1
ATOM 3773 O O . PRO B 1 135 ? 3.980 1.912 55.939 1.00 18.61 135 PRO B O 1
ATOM 3777 N N . LEU B 1 136 ? 6.065 1.218 56.519 1.00 18.65 136 LEU B N 1
ATOM 3778 C CA . LEU B 1 136 ? 6.196 1.996 57.744 1.00 17.99 136 LEU B CA 1
ATOM 3779 C C . LEU B 1 136 ? 7.093 3.214 57.499 1.00 16.59 136 LEU B C 1
ATOM 3780 O O . LEU B 1 136 ? 8.236 3.061 57.057 1.00 18.13 136 LEU B O 1
ATOM 3785 N N . LEU B 1 137 ? 6.559 4.402 57.785 1.00 16.96 137 LEU B N 1
ATOM 3786 C CA . LEU B 1 137 ? 7.308 5.651 57.631 1.00 16.33 137 LEU B CA 1
ATOM 3787 C C . LEU B 1 137 ? 7.734 6.067 59.030 1.00 15.66 137 LEU B C 1
ATOM 3788 O O . LEU B 1 137 ? 6.905 6.109 59.936 1.00 17.65 137 LEU B O 1
ATOM 3793 N N . VAL B 1 138 ? 9.024 6.312 59.206 1.00 16.30 138 VAL B N 1
ATOM 3794 C CA . VAL B 1 138 ? 9.593 6.513 60.541 1.00 16.08 138 VAL B CA 1
ATOM 3795 C C . VAL B 1 138 ? 10.217 7.904 60.685 1.00 16.30 138 VAL B C 1
ATOM 3796 O O . VAL B 1 138 ? 11.110 8.269 59.918 1.00 15.70 138 VAL B O 1
ATOM 3800 N N . HIS B 1 139 ? 9.766 8.651 61.693 1.00 16.20 139 HIS B N 1
ATOM 3801 C CA . HIS B 1 139 ? 10.501 9.821 62.193 1.00 16.24 139 HIS B CA 1
ATOM 3802 C C . HIS B 1 139 ? 11.481 9.295 63.243 1.00 15.75 139 HIS B C 1
ATOM 3803 O O . HIS B 1 139 ? 11.106 9.021 64.384 1.00 18.07 139 HIS B O 1
ATOM 3810 N N . GLY B 1 140 ? 12.707 9.063 62.808 1.00 17.18 140 GLY B N 1
ATOM 3811 C CA . GLY B 1 140 ? 13.683 8.312 63.599 1.00 17.53 140 GLY B CA 1
ATOM 3812 C C . GLY B 1 140 ? 14.522 9.169 64.518 1.00 15.69 140 GLY B C 1
ATOM 3813 O O . GLY B 1 140 ? 15.672 9.467 64.207 1.00 17.59 140 GLY B O 1
ATOM 3814 N N . GLU B 1 141 ? 13.943 9.541 65.656 1.00 17.10 141 GLU B N 1
ATOM 3815 C CA . GLU B 1 141 ? 14.684 10.229 66.730 1.00 17.16 141 GLU B CA 1
ATOM 3816 C C . GLU B 1 141 ? 14.302 9.627 68.064 1.00 19.57 141 GLU B C 1
ATOM 3817 O O . GLU B 1 141 ? 13.137 9.326 68.272 1.00 20.60 141 GLU B O 1
ATOM 3823 N N . VAL B 1 142 ? 15.291 9.480 68.950 1.00 20.73 142 VAL B N 1
ATOM 3824 C CA . VAL B 1 142 ? 15.039 9.191 70.374 1.00 22.39 142 VAL B CA 1
ATOM 3825 C C . VAL B 1 142 ? 14.746 10.512 71.084 1.00 21.05 142 VAL B C 1
ATOM 3826 O O . VAL B 1 142 ? 15.066 11.583 70.574 1.00 24.47 142 VAL B O 1
ATOM 3830 N N . THR B 1 143 ? 14.089 10.423 72.225 1.00 25.83 143 THR B N 1
ATOM 3831 C CA . THR B 1 143 ? 13.461 11.567 72.874 1.00 27.75 143 THR B CA 1
ATOM 3832 C C . THR B 1 143 ? 13.930 11.827 74.310 1.00 24.47 143 THR B C 1
ATOM 3833 O O . THR B 1 143 ? 13.540 12.833 74.904 1.00 27.78 143 THR B O 1
ATOM 3837 N N . HIS B 1 144 ? 14.754 10.953 74.855 1.00 25.74 144 HIS B N 1
ATOM 3838 C CA . HIS B 1 144 ? 15.111 11.090 76.258 1.00 24.16 144 HIS B CA 1
ATOM 3839 C C . HIS B 1 144 ? 15.739 12.451 76.521 1.00 25.06 144 HIS B C 1
ATOM 3840 O O . HIS B 1 144 ? 16.614 12.877 75.800 1.00 23.45 144 HIS B O 1
ATOM 3847 N N . ALA B 1 145 ? 15.277 13.107 77.581 1.00 23.99 145 ALA B N 1
ATOM 3848 C CA . ALA B 1 145 ? 15.653 14.494 77.838 1.00 24.33 145 ALA B CA 1
ATOM 3849 C C . ALA B 1 145 ? 17.163 14.722 77.882 1.00 25.35 145 ALA B C 1
ATOM 3850 O O . ALA B 1 145 ? 17.635 15.808 77.511 1.00 30.30 145 ALA B O 1
ATOM 3852 N N . ASP B 1 146 ? 17.922 13.741 78.340 1.00 26.26 146 ASP B N 1
ATOM 3853 C CA . ASP B 1 146 ? 19.347 13.951 78.515 1.00 33.38 146 ASP B CA 1
ATOM 3854 C C . ASP B 1 146 ? 20.180 13.746 77.260 1.00 31.07 146 ASP B C 1
ATOM 3855 O O . ASP B 1 146 ? 21.368 14.031 77.234 1.00 32.61 146 ASP B O 1
ATOM 3860 N N . ILE B 1 147 ? 19.535 13.288 76.200 1.00 23.74 147 ILE B N 1
ATOM 3861 C CA . ILE B 1 147 ? 20.236 13.085 74.949 1.00 21.76 147 ILE B CA 1
ATOM 3862 C C . ILE B 1 147 ? 20.270 14.382 74.169 1.00 19.14 147 ILE B C 1
ATOM 3863 O O . ILE B 1 147 ? 19.241 14.996 73.920 1.00 19.92 147 ILE B O 1
ATOM 3868 N N . ASP B 1 148 ? 21.470 14.789 73.806 1.00 17.45 148 ASP B N 1
ATOM 3869 C CA . ASP B 1 148 ? 21.659 16.023 73.055 1.00 16.44 148 ASP B CA 1
ATOM 3870 C C . ASP B 1 148 ? 20.863 15.967 71.757 1.00 17.64 148 ASP B C 1
ATOM 3871 O O . ASP B 1 148 ? 20.880 14.953 71.053 1.00 17.92 148 ASP B O 1
ATOM 3876 N N . ILE B 1 149 ? 20.210 17.078 71.417 1.00 16.43 149 ILE B N 1
ATOM 3877 C CA . ILE B 1 149 ? 19.306 17.106 70.277 1.00 15.45 149 ILE B CA 1
ATOM 3878 C C . ILE B 1 149 ? 20.003 16.683 68.977 1.00 15.05 149 ILE B C 1
ATOM 3879 O O . ILE B 1 149 ? 19.391 16.056 68.115 1.00 17.01 149 ILE B O 1
ATOM 3884 N N . PHE B 1 150 ? 21.276 17.033 68.829 1.00 15.12 150 PHE B N 1
ATOM 3885 C CA . PHE B 1 150 ? 22.006 16.721 67.599 1.00 14.88 150 PHE B CA 1
ATOM 3886 C C . PHE B 1 150 ? 22.364 15.236 67.486 1.00 14.93 150 PHE B C 1
ATOM 3887 O O . PHE B 1 150 ? 22.701 14.771 66.393 1.00 16.55 150 PHE B O 1
ATOM 3895 N N . ASP B 1 151 ? 22.237 14.489 68.587 1.00 16.79 151 ASP B N 1
ATOM 3896 C CA . ASP B 1 151 ? 22.545 13.059 68.628 1.00 17.48 151 ASP B CA 1
ATOM 3897 C C . ASP B 1 151 ? 21.310 12.168 68.462 1.00 17.47 151 ASP B C 1
ATOM 3898 O O . ASP B 1 151 ? 21.436 10.934 68.398 1.00 18.55 151 ASP B O 1
ATOM 3903 N N . ARG B 1 152 ? 20.111 12.744 68.419 1.00 16.77 152 ARG B N 1
ATOM 3904 C CA . ARG B 1 152 ? 18.906 11.942 68.581 1.00 17.21 152 ARG B CA 1
ATOM 3905 C C . ARG B 1 152 ? 18.606 11.020 67.396 1.00 18.39 152 ARG B C 1
ATOM 3906 O O . ARG B 1 152 ? 18.066 9.927 67.589 1.00 19.10 152 ARG B O 1
ATOM 3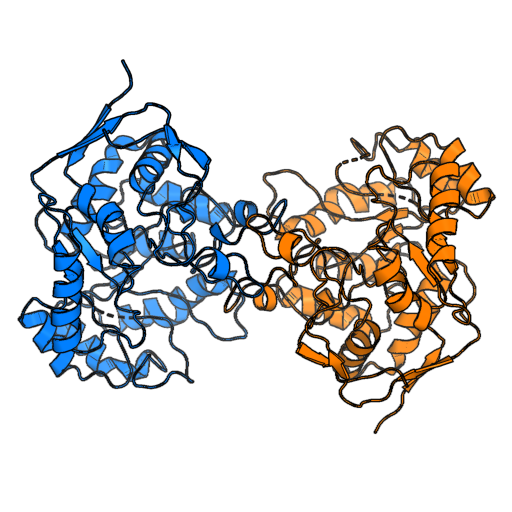914 N N . GLU B 1 153 ? 18.986 11.428 66.191 1.00 16.39 153 GLU B N 1
ATOM 3915 C CA . GLU B 1 153 ? 18.796 10.580 64.998 1.00 16.97 153 GLU B CA 1
ATOM 3916 C C . GLU B 1 153 ? 19.763 9.407 65.023 1.00 18.50 153 GLU B C 1
ATOM 3917 O O . GLU B 1 153 ? 19.362 8.258 64.860 1.00 19.72 153 GLU B O 1
ATOM 3923 N N . ALA B 1 154 ? 21.042 9.670 65.268 1.00 19.10 154 ALA B N 1
ATOM 3924 C CA . ALA B 1 154 ? 22.028 8.581 65.290 1.00 21.09 154 ALA B CA 1
ATOM 3925 C C . ALA B 1 154 ? 21.695 7.552 66.365 1.00 21.71 154 ALA B C 1
ATOM 3926 O O . ALA B 1 154 ? 21.813 6.337 66.142 1.00 25.80 154 ALA B O 1
ATOM 3928 N N . ARG B 1 155 ? 21.289 8.024 67.537 1.00 21.74 155 ARG B N 1
ATOM 3929 C CA . ARG B 1 155 ? 20.974 7.116 68.625 1.00 23.59 155 ARG B CA 1
ATOM 3930 C C . ARG B 1 155 ? 19.771 6.248 68.281 1.00 24.08 155 ARG B C 1
ATOM 3931 O O . ARG B 1 155 ? 19.700 5.107 68.697 1.00 23.96 155 ARG B O 1
ATOM 3939 N N . PHE B 1 156 ? 18.831 6.780 67.521 1.00 22.75 156 PHE B N 1
ATOM 3940 C CA . PHE B 1 156 ? 17.651 6.007 67.120 1.00 20.95 156 PHE B CA 1
ATOM 3941 C C . PHE B 1 156 ? 18.015 4.802 66.245 1.00 20.86 156 PHE B C 1
ATOM 3942 O O . PHE B 1 156 ? 17.381 3.742 66.329 1.00 23.30 156 PHE B O 1
ATOM 3950 N N . ILE B 1 157 ? 19.033 4.965 65.408 1.00 21.79 157 ILE B N 1
ATOM 3951 C CA . ILE B 1 157 ? 19.421 3.909 64.486 1.00 23.16 157 ILE B CA 1
ATOM 3952 C C . ILE B 1 157 ? 19.805 2.673 65.280 1.00 26.09 157 ILE B C 1
ATOM 3953 O O . ILE B 1 157 ? 19.317 1.584 65.005 1.00 27.01 157 ILE B O 1
ATOM 3958 N N . GLU B 1 158 ? 20.656 2.847 66.288 1.00 30.37 158 GLU B N 1
ATOM 3959 C CA . GLU B 1 158 ? 21.150 1.741 67.101 1.00 30.61 158 GLU B CA 1
ATOM 3960 C C . GLU B 1 158 ? 20.125 1.147 68.056 1.00 31.24 158 GLU B C 1
ATOM 3961 O O . GLU B 1 158 ? 20.059 -0.056 68.210 1.00 32.82 158 GLU B O 1
ATOM 3967 N N . SER B 1 159 ? 19.334 1.982 68.710 1.00 25.41 159 SER B N 1
ATOM 3968 C CA . SER B 1 159 ? 18.466 1.524 69.792 1.00 29.76 159 SER B CA 1
ATOM 3969 C C . SER B 1 159 ? 17.044 1.146 69.370 1.00 28.00 159 SER B C 1
ATOM 3970 O O . SER B 1 159 ? 16.370 0.409 70.080 1.00 27.94 159 SER B O 1
ATOM 3973 N N . VAL B 1 160 ? 16.584 1.661 68.227 1.00 24.77 160 VAL B N 1
ATOM 3974 C CA . VAL B 1 160 ? 15.226 1.392 67.745 1.00 26.19 160 VAL B CA 1
ATOM 3975 C C . VAL B 1 160 ? 15.200 0.853 66.319 1.00 26.92 160 VAL B C 1
ATOM 3976 O O . VAL B 1 160 ? 14.616 -0.210 66.098 1.00 25.31 160 VAL B O 1
ATOM 3980 N N . MET B 1 161 ? 15.822 1.524 65.355 1.00 23.69 161 MET B N 1
ATOM 3981 C CA . MET B 1 161 ? 15.688 1.114 63.951 1.00 23.97 161 MET B CA 1
ATOM 3982 C C . MET B 1 161 ? 16.307 -0.232 63.727 1.00 29.55 161 MET B C 1
ATOM 3983 O O . MET B 1 161 ? 15.637 -1.111 63.141 1.00 26.87 161 MET B O 1
ATOM 3988 N N . GLU B 1 162 ? 17.558 -0.461 64.117 1.00 27.11 162 GLU B N 1
ATOM 3989 C CA . GLU B 1 162 ? 18.191 -1.741 63.764 1.00 29.94 162 GLU B CA 1
ATOM 3990 C C . GLU B 1 162 ? 17.497 -2.922 64.466 1.00 28.11 162 GLU B C 1
ATOM 3991 O O . GLU B 1 162 ? 17.203 -3.920 63.801 1.00 27.40 162 GLU B O 1
ATOM 3997 N N . PRO B 1 163 ? 17.188 -2.827 65.776 1.00 28.50 163 PRO B N 1
ATOM 3998 C CA . PRO B 1 163 ? 16.374 -3.905 66.392 1.00 30.76 163 PRO B CA 1
ATOM 3999 C C . PRO B 1 163 ? 15.015 -4.194 65.715 1.00 30.96 163 PRO B C 1
ATOM 4000 O O . PRO B 1 163 ? 14.651 -5.364 65.552 1.00 31.41 163 PRO B O 1
ATOM 4004 N N . LEU B 1 164 ? 14.280 -3.158 65.309 1.00 28.47 164 LEU B N 1
ATOM 4005 C CA . LEU B 1 164 ? 12.966 -3.340 64.683 1.00 27.67 164 LEU B CA 1
ATOM 4006 C C . LEU B 1 164 ? 13.090 -4.094 63.365 1.00 26.03 164 LEU B C 1
ATOM 4007 O O . LEU B 1 164 ? 12.310 -5.020 63.093 1.00 29.18 164 LEU B O 1
ATOM 4012 N N . ARG B 1 165 ? 14.071 -3.703 62.553 1.00 26.43 165 ARG B N 1
ATOM 4013 C CA . ARG B 1 165 ? 14.268 -4.309 61.231 1.00 26.74 165 ARG B CA 1
ATOM 4014 C C . ARG B 1 165 ? 14.778 -5.740 61.357 1.00 26.18 165 ARG B C 1
ATOM 4015 O O . ARG B 1 165 ? 14.503 -6.575 60.498 1.00 30.84 165 ARG B O 1
ATOM 4023 N N . GLN B 1 166 ? 15.506 -6.025 62.435 1.00 27.64 166 GLN B N 1
ATOM 4024 C CA . GLN B 1 166 ? 15.947 -7.408 62.699 1.00 29.14 166 GLN B CA 1
ATOM 4025 C C . GLN B 1 166 ? 14.790 -8.312 63.122 1.00 28.67 166 GLN B C 1
ATOM 4026 O O . GLN B 1 166 ? 14.804 -9.515 62.849 1.00 31.91 166 GLN B O 1
ATOM 4032 N N . ARG B 1 167 ? 13.795 -7.734 63.766 1.00 28.01 167 ARG B N 1
ATOM 4033 C CA . ARG B 1 167 ? 12.639 -8.463 64.236 1.00 30.41 167 ARG B CA 1
ATOM 4034 C C . ARG B 1 167 ? 11.632 -8.712 63.116 1.00 28.77 167 ARG B C 1
ATOM 4035 O O . ARG B 1 167 ? 11.070 -9.790 63.010 1.00 33.98 167 ARG B O 1
ATOM 4043 N N . LEU B 1 168 ? 11.418 -7.707 62.281 1.00 29.94 168 LEU B N 1
ATOM 4044 C CA . LEU B 1 168 ? 10.432 -7.765 61.199 1.00 27.16 168 LEU B CA 1
ATOM 4045 C C . LEU B 1 168 ? 11.142 -7.606 59.866 1.00 26.96 168 LEU B C 1
ATOM 4046 O O . LEU B 1 168 ? 11.149 -6.531 59.276 1.00 28.30 168 LEU B O 1
ATOM 4051 N N . THR B 1 169 ? 11.730 -8.697 59.383 1.00 27.09 169 THR B N 1
ATOM 4052 C CA . THR B 1 169 ? 12.681 -8.622 58.285 1.00 27.83 169 THR B CA 1
ATOM 4053 C C . THR B 1 169 ? 12.025 -8.375 56.928 1.00 26.80 169 THR B C 1
ATOM 4054 O O . THR B 1 169 ? 12.719 -8.039 55.969 1.00 30.57 169 THR B O 1
ATOM 4058 N N . ALA B 1 170 ? 10.706 -8.548 56.854 1.00 25.87 170 ALA B N 1
ATOM 4059 C CA . ALA B 1 170 ? 9.950 -8.290 55.628 1.00 25.54 170 ALA B CA 1
ATOM 4060 C C . ALA B 1 170 ? 9.234 -6.939 55.630 1.00 26.83 170 ALA B C 1
ATOM 4061 O O . ALA B 1 170 ? 8.609 -6.563 54.637 1.00 28.41 170 ALA B O 1
ATOM 4063 N N . LEU B 1 171 ? 9.326 -6.204 56.739 1.00 23.93 171 LEU B N 1
ATOM 4064 C CA . LEU B 1 171 ? 8.694 -4.899 56.824 1.00 24.97 171 LEU B CA 1
ATOM 4065 C C . LEU B 1 171 ? 9.430 -3.891 55.939 1.00 22.98 171 LEU B C 1
ATOM 4066 O O . LEU B 1 171 ? 10.651 -3.778 55.978 1.00 23.64 171 LEU B O 1
ATOM 4071 N N . LYS B 1 172 ? 8.666 -3.175 55.130 1.00 22.68 172 LYS B N 1
ATOM 4072 C CA . LYS B 1 172 ? 9.222 -2.083 54.326 1.00 20.47 172 LYS B CA 1
ATOM 4073 C C . LYS B 1 172 ? 9.240 -0.792 55.149 1.00 19.21 172 LYS B C 1
ATOM 4074 O O . LYS B 1 172 ? 8.230 -0.441 55.724 1.00 20.78 172 LYS B O 1
ATOM 4080 N N . VAL B 1 173 ? 10.386 -0.109 55.181 1.00 18.77 173 VAL B N 1
ATOM 4081 C CA . VAL B 1 173 ? 10.576 1.059 56.045 1.00 18.20 173 VAL B CA 1
ATOM 4082 C C . VAL B 1 173 ? 11.146 2.206 55.242 1.00 16.91 173 VAL B C 1
ATOM 4083 O O . VAL B 1 173 ? 12.134 2.039 54.518 1.00 17.75 173 VAL B O 1
ATOM 4087 N N . VAL B 1 174 ? 10.528 3.378 55.380 1.00 15.94 174 VAL B N 1
ATOM 4088 C CA . VAL B 1 174 ? 11.141 4.611 54.892 1.00 16.10 174 VAL B CA 1
ATOM 4089 C C . VAL B 1 174 ? 11.655 5.388 56.117 1.00 15.17 174 VAL B C 1
ATOM 4090 O O . VAL B 1 174 ? 10.878 5.716 57.029 1.00 16.00 174 VAL B O 1
ATOM 4094 N N . PHE B 1 175 ? 12.962 5.627 56.138 1.00 16.15 175 PHE B N 1
ATOM 4095 C CA . PHE B 1 175 ? 13.605 6.478 57.156 1.00 14.92 175 PHE B CA 1
ATOM 4096 C C . PHE B 1 175 ? 13.372 7.906 56.657 1.00 15.37 175 PHE B C 1
ATOM 4097 O O . PHE B 1 175 ? 14.007 8.353 55.707 1.00 15.07 175 PHE B O 1
ATOM 4105 N N . GLU B 1 176 ? 12.391 8.576 57.236 1.00 15.04 176 GLU B N 1
ATOM 4106 C CA . GLU B 1 176 ? 12.006 9.890 56.732 1.00 14.42 176 GLU B CA 1
ATOM 4107 C C . GLU B 1 176 ? 13.052 10.940 57.033 1.00 14.41 176 GLU B C 1
ATOM 4108 O O . GLU B 1 176 ? 13.778 10.849 58.032 1.00 14.38 176 GLU B O 1
ATOM 4114 N N . HIS B 1 177 ? 13.082 11.955 56.171 1.00 12.85 177 HIS B N 1
ATOM 4115 C CA . HIS B 1 177 ? 13.889 13.161 56.358 1.00 13.20 177 HIS B CA 1
ATOM 4116 C C . HIS B 1 177 ? 15.177 12.886 57.114 1.00 13.06 177 HIS B C 1
ATOM 4117 O O . HIS B 1 177 ? 15.409 13.395 58.206 1.00 14.09 177 HIS B O 1
ATOM 4124 N N . ILE B 1 178 ? 16.056 12.098 56.497 1.00 13.85 178 ILE B N 1
ATOM 4125 C CA . ILE B 1 178 ? 17.331 11.824 57.146 1.00 14.10 178 ILE B CA 1
ATOM 4126 C C . ILE B 1 178 ? 18.232 13.059 57.125 1.00 13.96 178 ILE B C 1
ATOM 4127 O O . ILE B 1 178 ? 18.157 13.881 56.199 1.00 13.76 178 ILE B O 1
ATOM 4132 N N . THR B 1 179 ? 19.076 13.197 58.150 1.00 13.85 179 THR B N 1
ATOM 4133 C CA . THR B 1 179 ? 19.816 14.447 58.371 1.00 13.41 179 THR B CA 1
ATOM 4134 C C . THR B 1 179 ? 21.294 14.234 58.717 1.00 14.16 179 THR B C 1
ATOM 4135 O O . THR B 1 179 ? 22.024 15.201 58.873 1.00 15.48 179 THR B O 1
ATOM 4139 N N . THR B 1 180 ? 21.723 12.964 58.812 1.00 15.18 180 THR B N 1
ATOM 4140 C CA . THR B 1 180 ? 23.047 12.613 59.314 1.00 15.18 180 THR B CA 1
ATOM 4141 C C . THR B 1 180 ? 23.769 11.671 58.366 1.00 16.31 180 THR B C 1
ATOM 4142 O O . THR B 1 180 ? 23.155 10.905 57.617 1.00 17.46 180 THR B O 1
ATOM 4146 N N . LYS B 1 181 ? 25.090 11.734 58.419 1.00 18.21 181 LYS B N 1
ATOM 4147 C CA . LYS B 1 181 ? 25.949 10.723 57.797 1.00 18.02 181 LYS B CA 1
ATOM 4148 C C . LYS B 1 181 ? 25.639 9.327 58.340 1.00 18.37 181 LYS B C 1
ATOM 4149 O O . LYS B 1 181 ? 25.661 8.339 57.608 1.00 20.01 181 LYS B O 1
ATOM 4155 N N . ASP B 1 182 ? 25.320 9.253 59.627 1.00 18.87 182 ASP B N 1
ATOM 4156 C CA . ASP B 1 182 ? 24.946 7.988 60.254 1.00 19.53 182 ASP B CA 1
ATOM 4157 C C . ASP B 1 182 ? 23.772 7.337 59.526 1.00 18.58 182 ASP B C 1
ATOM 4158 O O . ASP B 1 182 ? 23.820 6.159 59.161 1.00 21.41 182 ASP B O 1
ATOM 4163 N N . ALA B 1 183 ? 22.738 8.126 59.278 1.00 18.11 183 ALA B N 1
ATOM 4164 C CA . ALA B 1 183 ? 21.556 7.640 58.563 1.00 18.58 183 ALA B CA 1
ATOM 4165 C C . ALA B 1 183 ? 21.838 7.380 57.087 1.00 19.00 183 ALA B C 1
ATOM 4166 O O . ALA B 1 183 ? 21.359 6.379 56.526 1.00 18.86 183 ALA B O 1
ATOM 4168 N N . ALA B 1 184 ? 22.590 8.278 56.452 1.00 17.86 184 ALA B N 1
ATOM 4169 C CA . ALA B 1 184 ? 22.938 8.120 55.039 1.00 19.33 184 ALA B CA 1
ATOM 4170 C C . ALA B 1 184 ? 23.661 6.805 54.824 1.00 20.40 184 ALA B C 1
ATOM 4171 O O . ALA B 1 184 ? 23.350 6.054 53.887 1.00 22.25 184 ALA B O 1
ATOM 4173 N N . ASP B 1 185 ? 24.642 6.528 55.683 1.00 19.65 185 ASP B N 1
ATOM 4174 C CA . ASP B 1 185 ? 25.424 5.282 55.568 1.00 22.34 185 ASP B CA 1
ATOM 4175 C C . ASP B 1 185 ? 24.555 4.059 55.852 1.00 23.35 185 ASP B C 1
ATOM 4176 O O . ASP B 1 185 ? 24.658 3.038 55.153 1.00 23.71 185 ASP B O 1
ATOM 4181 N N . TYR B 1 186 ? 23.698 4.145 56.859 1.00 21.20 186 TYR B N 1
ATOM 4182 C CA . TYR B 1 186 ? 22.804 3.052 57.233 1.00 21.14 186 TYR B CA 1
ATOM 4183 C C . TYR B 1 186 ? 21.862 2.690 56.091 1.00 20.13 186 TYR B C 1
ATOM 4184 O O . TYR B 1 186 ? 21.667 1.529 55.782 1.00 22.34 186 TYR B O 1
ATOM 4193 N N . VAL B 1 187 ? 21.299 3.694 55.445 1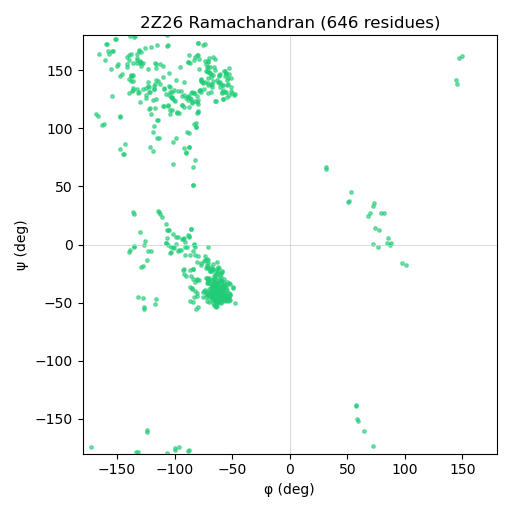.00 19.84 187 VAL B N 1
ATOM 4194 C CA . VAL B 1 187 ? 20.406 3.489 54.329 1.00 18.50 187 VAL B CA 1
ATOM 4195 C C . VAL B 1 187 ? 21.170 2.976 53.099 1.00 20.61 187 VAL B C 1
ATOM 4196 O O . VAL B 1 187 ? 20.734 2.027 52.439 1.00 21.84 187 VAL B O 1
ATOM 4200 N N . ARG B 1 188 ? 22.312 3.585 52.803 1.00 21.64 188 ARG B N 1
ATOM 4201 C CA . ARG B 1 188 ? 23.147 3.170 51.665 1.00 22.34 188 ARG B CA 1
ATOM 4202 C C . ARG B 1 188 ? 23.497 1.691 51.762 1.00 22.73 188 ARG B C 1
ATOM 4203 O O . ARG B 1 188 ? 23.506 0.959 50.753 1.00 24.76 188 ARG B O 1
ATOM 4211 N N . ASP B 1 189 ? 23.763 1.236 52.986 1.00 22.89 189 ASP B N 1
ATOM 4212 C CA . ASP B 1 189 ? 24.217 -0.141 53.222 1.00 24.38 189 ASP B CA 1
ATOM 4213 C C . ASP B 1 189 ? 23.079 -1.135 53.496 1.00 24.91 189 ASP B C 1
ATOM 4214 O O . ASP B 1 189 ? 23.327 -2.316 53.752 1.00 28.65 189 ASP B O 1
ATOM 4219 N N . GLY B 1 190 ? 21.837 -0.670 53.383 1.00 23.35 190 GLY B N 1
ATOM 4220 C CA . GLY B 1 190 ? 20.654 -1.442 53.738 1.00 23.13 190 GLY B CA 1
ATOM 4221 C C . GLY B 1 190 ? 20.153 -2.274 52.576 1.00 23.80 190 GLY B C 1
ATOM 4222 O O . GLY B 1 190 ? 20.751 -2.266 51.508 1.00 28.20 190 GLY B O 1
ATOM 4223 N N . ASN B 1 191 ? 19.047 -2.975 52.792 1.00 23.39 191 ASN B N 1
ATOM 4224 C CA . ASN B 1 191 ? 18.498 -3.869 51.770 1.00 23.74 191 ASN B CA 1
ATOM 4225 C C . ASN B 1 191 ? 17.341 -3.199 51.034 1.00 22.63 191 ASN B C 1
ATOM 4226 O O . ASN B 1 191 ? 17.005 -2.044 51.301 1.00 22.76 191 ASN B O 1
ATOM 4231 N N . GLU B 1 192 ? 16.707 -3.927 50.128 1.00 23.73 192 GLU B N 1
ATOM 4232 C CA . GLU B 1 192 ? 15.702 -3.331 49.274 1.00 22.59 192 GLU B CA 1
ATOM 4233 C C . GLU B 1 192 ? 14.409 -2.985 50.022 1.00 20.57 192 GLU B C 1
ATOM 4234 O O . GLU B 1 192 ? 13.509 -2.419 49.449 1.00 22.65 192 GLU B O 1
ATOM 4240 N N . ARG B 1 193 ? 14.361 -3.312 51.304 1.00 21.42 193 ARG B N 1
ATOM 4241 C CA . ARG B 1 193 ? 13.222 -2.984 52.130 1.00 20.72 193 ARG B CA 1
ATOM 4242 C C . ARG B 1 193 ? 13.416 -1.721 52.981 1.00 20.32 193 ARG B C 1
ATOM 4243 O O . ARG B 1 193 ? 12.581 -1.399 53.794 1.00 21.36 193 ARG B O 1
ATOM 4251 N N . LEU B 1 194 ? 14.521 -1.032 52.748 1.00 19.70 194 LEU B N 1
ATOM 4252 C CA . LEU B 1 194 ? 14.815 0.224 53.455 1.00 18.79 194 LEU B CA 1
ATOM 4253 C C . LEU B 1 194 ? 15.068 1.342 52.458 1.00 18.99 194 LEU B C 1
ATOM 4254 O O . LEU B 1 194 ? 15.910 1.222 51.567 1.00 18.33 194 LEU B O 1
ATOM 4259 N N . ALA B 1 195 ? 14.359 2.451 52.655 1.00 17.05 195 ALA B N 1
ATOM 4260 C CA . ALA B 1 195 ? 14.517 3.644 51.833 1.00 16.38 195 ALA B CA 1
ATOM 4261 C C . ALA B 1 195 ? 14.568 4.876 52.724 1.00 15.66 195 ALA B C 1
ATOM 4262 O O . ALA B 1 195 ? 14.456 4.764 53.940 1.00 16.48 195 ALA B O 1
ATOM 4264 N N . ALA B 1 196 ? 14.746 6.037 52.106 1.00 15.47 196 ALA B N 1
ATOM 4265 C CA . ALA B 1 196 ? 14.754 7.315 52.835 1.00 14.67 196 ALA B CA 1
ATOM 4266 C C . ALA B 1 196 ? 14.252 8.454 51.989 1.00 14.62 196 ALA B C 1
ATOM 4267 O O . ALA B 1 196 ? 14.336 8.410 50.757 1.00 15.23 196 ALA B O 1
ATOM 4269 N N . THR B 1 197 ? 13.723 9.473 52.660 1.00 14.14 197 THR B N 1
ATOM 4270 C CA . THR B 1 197 ? 13.466 10.761 52.022 1.00 13.92 197 THR B CA 1
ATOM 4271 C C . THR B 1 197 ? 14.440 11.798 52.563 1.00 13.81 197 THR B C 1
ATOM 4272 O O . THR B 1 197 ? 14.966 11.661 53.675 1.00 13.79 197 THR B O 1
ATOM 4276 N N . ILE B 1 198 ? 14.701 12.811 51.736 1.00 13.61 198 ILE B N 1
ATOM 4277 C CA . ILE B 1 198 ? 15.556 13.930 52.136 1.00 14.03 198 ILE B CA 1
ATOM 4278 C C . ILE B 1 198 ? 14.909 15.224 51.686 1.00 14.32 198 ILE B C 1
ATOM 4279 O O . ILE B 1 198 ? 14.438 15.309 50.535 1.00 14.11 198 ILE B O 1
ATOM 4284 N N . THR B 1 199 ? 14.861 16.196 52.600 1.00 12.49 199 THR B N 1
ATOM 4285 C CA . THR B 1 199 ? 14.252 17.499 52.365 1.00 12.05 199 THR B CA 1
ATOM 4286 C C . THR B 1 199 ? 15.201 18.404 51.591 1.00 12.56 199 THR B C 1
ATOM 4287 O O . THR B 1 199 ? 16.401 18.169 51.553 1.00 13.56 199 THR B O 1
ATOM 4291 N N . PRO B 1 200 ? 14.687 19.505 50.998 1.00 13.30 200 PRO B N 1
ATOM 4292 C CA . PRO B 1 200 ? 15.639 20.441 50.383 1.00 13.41 200 PRO B CA 1
ATOM 4293 C C . PRO B 1 200 ? 16.541 21.135 51.418 1.00 13.32 200 PRO B C 1
ATOM 4294 O O . PRO B 1 200 ? 17.729 21.348 51.164 1.00 13.90 200 PRO B O 1
ATOM 4298 N N . GLN B 1 201 ? 15.992 21.503 52.571 1.00 12.96 201 GLN B N 1
ATOM 4299 C CA . GLN B 1 201 ? 16.802 22.238 53.548 1.00 13.58 201 GLN B CA 1
ATOM 4300 C C . GLN B 1 201 ? 17.993 21.457 54.069 1.00 13.63 201 GLN B C 1
ATOM 4301 O O . GLN B 1 201 ? 19.052 22.048 54.307 1.00 13.39 201 GLN B O 1
ATOM 4307 N N . HIS B 1 202 ? 17.845 20.142 54.234 1.00 12.85 202 HIS B N 1
ATOM 4308 C CA . HIS B 1 202 ? 18.965 19.346 54.759 1.00 13.62 202 HIS B CA 1
ATOM 4309 C C . HIS B 1 202 ? 20.032 19.080 53.701 1.00 13.62 202 HIS B C 1
ATOM 4310 O O . HIS B 1 202 ? 21.148 18.743 54.043 1.00 14.87 202 HIS B O 1
ATOM 4317 N N . LEU B 1 203 ? 19.706 19.290 52.423 1.00 13.27 203 LEU B N 1
ATOM 4318 C CA . LEU B 1 203 ? 20.708 19.280 51.368 1.00 14.31 203 LEU B CA 1
ATOM 4319 C C . LEU B 1 203 ? 21.379 20.640 51.169 1.00 14.22 203 LEU B C 1
ATOM 4320 O O . LEU B 1 203 ? 22.580 20.707 50.870 1.00 15.77 203 LEU B O 1
ATOM 4325 N N . MET B 1 204 ? 20.612 21.715 51.318 1.00 14.44 204 MET B N 1
ATOM 4326 C CA . MET B 1 204 ? 21.078 23.070 51.019 1.00 14.99 204 MET B CA 1
ATOM 4327 C C . MET B 1 204 ? 21.873 23.724 52.134 1.00 14.51 204 MET B C 1
ATOM 4328 O O . MET B 1 204 ? 22.719 24.582 51.867 1.00 16.08 204 MET B O 1
ATOM 4333 N N . PHE B 1 205 ? 21.530 23.390 53.372 1.00 13.44 205 PHE B N 1
ATOM 4334 C CA . PHE B 1 205 ? 22.043 24.094 54.537 1.00 13.50 205 PHE B CA 1
ATOM 4335 C C . PHE B 1 205 ? 22.583 23.146 55.593 1.00 13.49 205 PHE B C 1
ATOM 4336 O O . PHE B 1 205 ? 22.341 21.944 55.564 1.00 14.13 205 PHE B O 1
ATOM 4344 N N . ASN B 1 206 ? 23.292 23.730 56.551 1.00 13.79 206 ASN B N 1
ATOM 4345 C CA . ASN B 1 206 ? 23.677 23.062 57.780 1.00 13.28 206 ASN B CA 1
ATOM 4346 C C . ASN B 1 206 ? 23.334 23.988 58.939 1.00 12.84 206 ASN B C 1
ATOM 4347 O O . ASN B 1 206 ? 22.809 25.091 58.732 1.00 13.74 206 ASN B O 1
ATOM 4352 N N . ARG B 1 207 ? 23.635 23.577 60.161 1.00 13.47 207 ARG B N 1
ATOM 4353 C CA . ARG B 1 207 ? 23.214 24.357 61.315 1.00 13.78 207 ARG B CA 1
ATOM 4354 C C . ARG B 1 207 ? 23.806 25.756 61.361 1.00 12.98 207 ARG B C 1
ATOM 4355 O O . ARG B 1 207 ? 23.205 26.638 61.973 1.00 13.79 207 ARG B O 1
ATOM 4363 N N . ASN B 1 208 ? 24.951 25.980 60.733 1.00 13.37 208 ASN B N 1
ATOM 4364 C CA . ASN B 1 208 ? 25.485 27.350 60.674 1.00 13.56 208 ASN B CA 1
ATOM 4365 C C . ASN B 1 208 ? 24.526 28.316 60.020 1.00 13.53 208 ASN B C 1
ATOM 4366 O O . ASN B 1 208 ? 24.446 29.485 60.413 1.00 14.17 208 ASN B O 1
ATOM 4371 N N . HIS B 1 209 ? 23.817 27.876 58.985 1.00 13.97 209 HIS B N 1
ATOM 4372 C CA . HIS B 1 209 ? 22.899 28.775 58.310 1.00 13.90 209 HIS B CA 1
ATOM 4373 C C . HIS B 1 209 ? 21.738 29.214 59.207 1.00 13.49 209 HIS B C 1
ATOM 4374 O O . HIS B 1 209 ? 21.163 30.278 59.006 1.00 15.20 209 HIS B O 1
ATOM 4381 N N . MET B 1 210 ? 21.399 28.381 60.180 1.00 12.68 210 MET B N 1
ATOM 4382 C CA . MET B 1 210 ? 20.330 28.656 61.133 1.00 13.00 210 MET B CA 1
ATOM 4383 C C . MET B 1 210 ? 20.778 29.520 62.307 1.00 12.01 210 MET B C 1
ATOM 4384 O O . MET B 1 210 ? 19.931 30.139 62.957 1.00 14.22 210 MET B O 1
ATOM 4389 N N . LEU B 1 211 ? 22.084 29.564 62.583 1.00 12.88 211 LEU B N 1
ATOM 4390 C CA . LEU B 1 211 ? 22.596 30.131 63.845 1.00 13.37 211 LEU B CA 1
ATOM 4391 C C . LEU B 1 211 ? 23.679 31.203 63.737 1.00 13.73 211 LEU B C 1
ATOM 4392 O O . LEU B 1 211 ? 23.922 31.909 64.711 1.00 16.42 211 LEU B O 1
ATOM 4397 N N . VAL B 1 212 ? 24.352 31.302 62.605 1.00 13.71 212 VAL B N 1
ATOM 4398 C CA . VAL B 1 212 ? 25.406 32.293 62.461 1.00 14.50 212 VAL B CA 1
ATOM 4399 C C . VAL B 1 212 ? 24.804 33.620 61.958 1.00 15.56 212 VAL B C 1
ATOM 4400 O O . VAL B 1 212 ? 24.137 33.657 60.935 1.00 18.33 212 VAL B O 1
ATOM 4404 N N . GLY B 1 213 ? 25.084 34.713 62.661 1.00 16.41 213 GLY B N 1
ATOM 4405 C CA . GLY B 1 213 ? 24.592 36.043 62.281 1.00 16.08 213 GLY B CA 1
ATOM 4406 C C . GLY B 1 213 ? 23.194 36.382 62.772 1.00 15.61 213 GLY B C 1
ATOM 4407 O O . GLY B 1 213 ? 22.685 37.445 62.504 1.00 19.73 213 GLY B O 1
ATOM 4408 N N . GLY B 1 214 ? 22.596 35.470 63.505 1.00 15.16 214 GLY B N 1
ATOM 4409 C CA . GLY B 1 214 ? 21.252 35.594 64.039 1.00 14.24 214 GLY B CA 1
ATOM 4410 C C . GLY B 1 214 ? 20.633 34.223 64.067 1.00 13.40 214 GLY B C 1
ATOM 4411 O O . GLY B 1 214 ? 21.092 33.339 63.371 1.00 17.22 214 GLY B O 1
ATOM 4412 N N . VAL B 1 215 ? 19.590 34.062 64.867 1.00 12.19 215 VAL B N 1
ATOM 4413 C CA . VAL B 1 215 ? 18.848 32.813 64.903 1.00 11.74 215 VAL B CA 1
ATOM 4414 C C . VAL B 1 215 ? 17.698 32.904 63.921 1.00 11.82 215 VAL B C 1
ATOM 4415 O O . VAL B 1 215 ? 16.940 33.881 63.907 1.00 12.80 215 VAL B O 1
ATOM 4419 N N . ARG B 1 216 ? 17.596 31.893 63.052 1.00 11.92 216 ARG B N 1
ATOM 4420 C CA . ARG B 1 216 ? 16.682 31.949 61.916 1.00 12.74 216 ARG B CA 1
ATOM 4421 C C . ARG B 1 216 ? 15.614 30.873 62.081 1.00 12.27 216 ARG B C 1
ATOM 4422 O O . ARG B 1 216 ? 15.799 29.729 61.648 1.00 12.63 216 ARG B O 1
ATOM 4430 N N . PRO B 1 217 ? 14.480 31.218 62.716 1.00 12.17 217 PRO B N 1
ATOM 4431 C CA . PRO B 1 217 ? 13.474 30.189 62.974 1.00 12.42 217 PRO B CA 1
ATOM 4432 C C . PRO B 1 217 ? 12.851 29.558 61.731 1.00 12.41 217 PRO B C 1
ATOM 4433 O O . PRO B 1 217 ? 12.371 28.422 61.807 1.00 12.27 217 PRO B O 1
ATOM 4437 N N . HIS B 1 218 ? 12.919 30.224 60.589 1.00 12.43 218 HIS B N 1
ATOM 4438 C CA . HIS B 1 218 ? 12.385 29.624 59.376 1.00 13.82 218 HIS B CA 1
ATOM 4439 C C . HIS B 1 218 ? 13.253 28.494 58.831 1.00 13.11 218 HIS B C 1
ATOM 4440 O O . HIS B 1 218 ? 12.818 27.766 57.953 1.00 15.21 218 HIS B O 1
ATOM 4447 N N . LEU B 1 219 ? 14.452 28.331 59.386 1.00 12.78 219 LEU B N 1
ATOM 4448 C CA A LEU B 1 219 ? 15.304 27.170 59.121 0.50 12.14 219 LEU B CA 1
ATOM 4449 C CA B LEU B 1 219 ? 15.306 27.169 59.123 0.50 13.08 219 LEU B CA 1
ATOM 4450 C C . LEU B 1 219 ? 15.222 26.125 60.226 1.00 13.49 219 LEU B C 1
ATOM 4451 O O . LEU B 1 219 ? 15.807 25.054 60.100 1.00 16.15 219 LEU B O 1
ATOM 4460 N N . TYR B 1 220 ? 14.501 26.417 61.302 1.00 12.31 220 TYR B N 1
ATOM 4461 C CA . TYR B 1 220 ? 14.350 25.503 62.415 1.00 13.02 220 TYR B CA 1
ATOM 4462 C C . TYR B 1 220 ? 13.254 24.480 62.102 1.00 12.75 220 TYR B C 1
ATOM 4463 O O . TYR B 1 220 ? 12.101 24.840 61.827 1.00 13.09 220 TYR B O 1
ATOM 4472 N N . CYS B 1 221 ? 13.631 23.206 62.162 1.00 12.82 221 CYS B N 1
ATOM 4473 C CA . CYS B 1 221 ? 12.777 22.073 61.835 1.00 12.86 221 CYS B CA 1
ATOM 4474 C C . CYS B 1 221 ? 13.362 20.855 62.538 1.00 13.37 221 CYS B C 1
ATOM 4475 O O . CYS B 1 221 ? 14.493 20.890 63.006 1.00 15.74 221 CYS B O 1
ATOM 4478 N N . LEU B 1 222 ? 12.577 19.785 62.592 1.00 14.71 222 LEU B N 1
ATOM 4479 C CA . LEU B 1 222 ? 13.028 18.524 63.125 1.00 15.80 222 LEU B CA 1
ATOM 4480 C C . LEU B 1 222 ? 13.049 17.532 61.976 1.00 18.26 222 LEU B C 1
ATOM 4481 O O . LEU B 1 222 ? 12.171 17.572 61.113 1.00 23.85 222 LEU B O 1
ATOM 4486 N N . PRO B 1 223 ? 14.062 16.670 61.922 1.00 14.31 223 PRO B N 1
ATOM 4487 C CA . PRO B 1 223 ? 15.220 16.652 62.794 1.00 14.82 223 PRO B CA 1
ATOM 4488 C C . PRO B 1 223 ? 16.090 17.889 62.519 1.00 15.42 223 PRO B C 1
ATOM 4489 O O . PRO B 1 223 ? 16.158 18.379 61.390 1.00 15.60 223 PRO B O 1
ATOM 4493 N N . ILE B 1 224 ? 16.733 18.386 63.562 1.00 13.80 224 ILE B N 1
ATOM 4494 C CA . ILE B 1 224 ? 17.452 19.627 63.456 1.00 14.43 224 ILE B CA 1
ATOM 4495 C C . ILE B 1 224 ? 18.565 19.555 62.416 1.00 14.03 224 ILE B C 1
ATOM 4496 O O . ILE B 1 224 ? 19.221 18.522 62.254 1.00 14.65 224 ILE B O 1
ATOM 4501 N N . LEU B 1 225 ? 18.809 20.684 61.754 1.00 13.40 225 LEU B N 1
ATOM 4502 C CA . LEU B 1 225 ? 19.969 20.803 60.880 1.00 12.63 225 LEU B CA 1
ATOM 4503 C C . LEU B 1 225 ? 21.246 20.444 61.638 1.00 13.77 225 LEU B C 1
ATOM 4504 O O . LEU B 1 225 ? 21.444 20.875 62.777 1.00 13.60 225 LEU B O 1
ATOM 4509 N N . LYS B 1 226 ? 22.125 19.677 60.990 1.00 13.70 226 LYS B N 1
ATOM 4510 C CA . LYS B 1 226 ? 23.314 19.142 61.618 1.00 13.90 226 LYS B CA 1
ATOM 4511 C C . LYS B 1 226 ? 24.559 19.865 61.126 1.00 15.50 226 LYS B C 1
ATOM 4512 O O . LYS B 1 226 ? 24.498 20.809 60.338 1.00 15.25 226 LYS B O 1
ATOM 4518 N N . ARG B 1 227 ? 25.697 19.443 61.650 1.00 16.37 227 ARG B N 1
ATOM 4519 C CA . ARG B 1 227 ? 27.001 19.872 61.187 1.00 17.59 227 ARG B CA 1
ATOM 4520 C C . ARG B 1 227 ? 27.194 19.696 59.678 1.00 17.45 227 ARG B C 1
ATOM 4521 O O . ARG B 1 227 ? 26.613 18.814 59.081 1.00 17.47 227 ARG B O 1
ATOM 4529 N N . ASN B 1 228 ? 28.040 20.527 59.083 1.00 17.47 228 ASN B N 1
ATOM 4530 C CA . ASN B 1 228 ? 28.352 20.417 57.646 1.00 17.80 228 ASN B CA 1
ATOM 4531 C C . ASN B 1 228 ? 28.732 19.010 57.176 1.00 18.87 228 ASN B C 1
ATOM 4532 O O . ASN B 1 228 ? 28.356 18.623 56.081 1.00 18.92 228 ASN B O 1
ATOM 4537 N N . ILE B 1 229 ? 29.443 18.239 57.989 1.00 19.19 229 ILE B N 1
ATOM 4538 C CA . ILE B 1 229 ? 29.832 16.895 57.542 1.00 20.64 229 ILE B CA 1
ATOM 4539 C C . ILE B 1 229 ? 28.630 16.027 57.219 1.00 18.74 229 ILE B C 1
ATOM 4540 O O . ILE B 1 229 ? 28.664 15.205 56.286 1.00 19.49 229 ILE B O 1
ATOM 4545 N N . HIS B 1 230 ? 27.544 16.244 57.941 1.00 18.01 230 HIS B N 1
ATOM 4546 C CA . HIS B 1 230 ? 26.311 15.517 57.684 1.00 17.20 230 HIS B CA 1
ATOM 4547 C C . HIS B 1 230 ? 25.635 15.988 56.407 1.00 16.33 230 HIS B C 1
ATOM 4548 O O . HIS B 1 230 ? 25.222 15.172 55.590 1.00 17.37 230 HIS B O 1
ATOM 4555 N N . GLN B 1 231 ? 25.558 17.302 56.214 1.00 15.67 231 GLN B N 1
ATOM 4556 C CA . GLN B 1 231 ? 25.031 17.882 54.987 1.00 15.60 231 GLN B CA 1
ATOM 4557 C C . GLN B 1 231 ? 25.753 17.308 53.772 1.00 15.99 231 GLN B C 1
ATOM 4558 O O . GLN B 1 231 ? 25.141 16.900 52.792 1.00 17.01 231 GLN B O 1
ATOM 4564 N N . GLN B 1 232 ? 27.075 17.246 53.861 1.00 17.18 232 GLN B N 1
ATOM 4565 C CA . GLN B 1 232 ? 27.859 16.750 52.739 1.00 17.68 232 GLN B CA 1
ATOM 4566 C C . GLN B 1 232 ? 27.573 15.280 52.444 1.00 16.70 232 GLN B C 1
ATOM 4567 O O . GLN B 1 232 ? 27.501 14.891 51.285 1.00 20.07 232 GLN B O 1
ATOM 4573 N N . ALA B 1 233 ? 27.400 14.473 53.482 1.00 17.36 233 ALA B N 1
ATOM 4574 C CA . ALA B 1 233 ? 27.037 13.060 53.318 1.00 18.95 233 ALA B CA 1
ATOM 4575 C C . ALA B 1 233 ? 25.694 12.883 52.618 1.00 17.13 233 ALA B C 1
ATOM 4576 O O . ALA B 1 233 ? 25.526 11.998 51.772 1.00 18.67 233 ALA B O 1
ATOM 4578 N N . LEU B 1 234 ? 24.735 13.744 52.930 1.00 16.93 234 LEU B N 1
ATOM 4579 C CA . LEU B 1 234 ? 23.411 13.681 52.291 1.00 16.23 234 LEU B CA 1
ATOM 4580 C C . LEU B 1 234 ? 23.502 14.050 50.813 1.00 16.13 234 LEU B C 1
ATOM 4581 O O . LEU B 1 234 ? 22.891 13.413 49.946 1.00 17.14 234 LEU B O 1
ATOM 4586 N N . ARG B 1 235 ? 24.283 15.081 50.518 1.00 17.24 235 ARG B N 1
ATOM 4587 C CA . ARG B 1 235 ? 24.507 15.517 49.148 1.00 17.49 235 ARG B CA 1
ATOM 4588 C C . ARG B 1 235 ? 25.165 14.425 48.321 1.00 18.04 235 ARG B C 1
ATOM 4589 O O . ARG B 1 235 ? 24.743 14.144 47.192 1.00 19.29 235 ARG B O 1
ATOM 4597 N N . GLU B 1 236 ? 26.167 13.772 48.893 1.00 18.94 236 GLU B N 1
ATOM 4598 C CA . GLU B 1 236 ? 26.853 12.671 48.214 1.00 19.33 236 GLU B CA 1
ATOM 4599 C C . GLU B 1 236 ? 25.917 11.499 47.974 1.00 20.29 236 GLU B C 1
ATOM 4600 O O . GLU B 1 236 ? 25.938 10.901 46.892 1.00 22.05 236 GLU B O 1
ATOM 4606 N N . LEU B 1 237 ? 25.058 11.200 48.946 1.00 18.88 237 LEU B N 1
ATOM 4607 C CA . LEU B 1 237 ? 24.100 10.113 48.797 1.00 19.67 237 LEU B CA 1
ATOM 4608 C C . LEU B 1 237 ? 23.160 10.330 47.611 1.00 19.45 237 LEU B C 1
ATOM 4609 O O . LEU B 1 237 ? 23.003 9.439 46.754 1.00 20.96 237 LEU B O 1
ATOM 4614 N N . VAL B 1 238 ? 22.540 11.504 47.522 1.00 17.99 238 VAL B N 1
ATOM 4615 C CA . VAL B 1 238 ? 21.619 11.727 46.404 1.00 19.91 238 VAL B CA 1
ATOM 4616 C C . VAL B 1 238 ? 22.362 11.780 45.054 1.00 20.93 238 VAL B C 1
ATOM 4617 O O . VAL B 1 238 ? 21.877 11.262 44.038 1.00 23.69 238 VAL B O 1
ATOM 4621 N N . ALA B 1 239 ? 23.538 12.384 45.053 1.00 20.30 239 ALA B N 1
ATOM 4622 C CA . ALA B 1 239 ? 24.339 12.548 43.838 1.00 24.36 239 ALA B CA 1
ATOM 4623 C C . ALA B 1 239 ? 24.893 11.227 43.309 1.00 22.28 239 ALA B C 1
ATOM 4624 O O . ALA B 1 239 ? 25.249 11.143 42.131 1.00 27.43 239 ALA B O 1
ATOM 4626 N N . SER B 1 240 ? 24.975 10.203 44.160 1.00 22.64 240 SER B N 1
ATOM 4627 C CA . SER B 1 240 ? 25.525 8.897 43.760 1.00 23.58 240 SER B CA 1
ATOM 4628 C C . SER B 1 240 ? 24.598 8.128 42.830 1.00 24.96 240 SER B C 1
ATOM 4629 O O . SER B 1 240 ? 25.021 7.168 42.187 1.00 28.44 240 SER B O 1
ATOM 4632 N N . GLY B 1 241 ? 23.327 8.514 42.782 1.00 23.75 241 GLY B N 1
ATOM 4633 C CA . GLY B 1 241 ? 22.329 7.776 42.016 1.00 25.18 241 GLY B CA 1
ATOM 4634 C C . GLY B 1 241 ? 21.710 6.620 42.778 1.00 24.37 241 GLY B C 1
ATOM 4635 O O . GLY B 1 241 ? 20.895 5.883 42.220 1.00 23.32 241 GLY B O 1
ATOM 4636 N N . PHE B 1 242 ? 22.054 6.480 44.058 1.00 22.98 242 PHE B N 1
ATOM 4637 C CA . PHE B 1 242 ? 21.455 5.471 44.930 1.00 21.39 242 PHE B CA 1
ATOM 4638 C C . PHE B 1 242 ? 19.942 5.552 44.774 1.00 19.48 242 PHE B C 1
ATOM 4639 O O . PHE B 1 242 ? 19.365 6.640 44.884 1.00 20.95 242 PHE B O 1
ATOM 4647 N N . ASN B 1 243 ? 19.297 4.416 44.521 1.00 19.35 243 ASN B N 1
ATOM 4648 C CA . ASN B 1 243 ? 17.910 4.442 44.056 1.00 18.89 243 ASN B CA 1
ATOM 4649 C C . ASN B 1 243 ? 16.835 4.250 45.109 1.00 19.05 243 ASN B C 1
ATOM 4650 O O . ASN B 1 243 ? 15.648 4.179 44.764 1.00 19.14 243 ASN B O 1
ATOM 4655 N N . ARG B 1 244 ? 17.230 4.208 46.385 1.00 18.16 244 ARG B N 1
ATOM 4656 C CA . ARG B 1 244 ? 16.264 4.120 47.480 1.00 18.08 244 ARG B CA 1
ATOM 4657 C C . ARG B 1 244 ? 16.278 5.364 48.360 1.00 16.37 244 ARG B C 1
ATOM 4658 O O . ARG B 1 244 ? 15.914 5.330 49.529 1.00 18.87 244 ARG B O 1
ATOM 4666 N N . VAL B 1 245 ? 16.632 6.476 47.735 1.00 15.82 245 VAL B N 1
ATOM 4667 C CA A VAL B 1 245 ? 16.368 7.799 48.301 0.50 16.12 245 VAL B CA 1
ATOM 4668 C CA B VAL B 1 245 ? 16.360 7.788 48.309 0.50 15.51 245 VAL B CA 1
ATOM 4669 C C . VAL B 1 245 ? 15.495 8.561 47.314 1.00 14.54 245 VAL B C 1
ATOM 4670 O O . VAL B 1 245 ? 15.656 8.433 46.089 1.00 16.41 245 VAL B O 1
ATOM 4677 N N . PHE B 1 246 ? 14.554 9.339 47.831 1.00 13.96 246 PHE B N 1
ATOM 4678 C CA . PHE B 1 246 ? 13.601 10.043 46.990 1.00 14.15 246 PHE B CA 1
ATOM 4679 C C . PHE B 1 246 ? 13.072 11.312 47.658 1.00 13.53 246 PHE B C 1
ATOM 4680 O O . PHE B 1 246 ? 13.243 11.528 48.852 1.00 13.90 246 PHE B O 1
ATOM 4688 N N . LEU B 1 247 ? 12.424 12.129 46.844 1.00 13.17 247 LEU B N 1
ATOM 4689 C CA . LEU B 1 247 ? 11.946 13.445 47.213 1.00 12.77 247 LEU B CA 1
ATOM 4690 C C . LEU B 1 247 ? 10.880 13.336 48.283 1.00 13.51 247 LEU B C 1
ATOM 4691 O O . LEU B 1 247 ? 9.858 12.698 48.099 1.00 14.13 247 LEU B O 1
ATOM 4696 N N . GLY B 1 248 ? 11.110 14.008 49.408 1.00 12.78 248 GLY B N 1
ATOM 4697 C CA . GLY B 1 248 ? 10.097 14.201 50.441 1.00 12.91 248 GLY B CA 1
ATOM 4698 C C . GLY B 1 248 ? 10.402 15.549 51.057 1.00 13.18 248 GLY B C 1
ATOM 4699 O O . GLY B 1 248 ? 11.435 15.715 51.681 1.00 13.56 248 GLY B O 1
ATOM 4700 N N . THR B 1 249 ? 9.554 16.531 50.802 1.00 12.93 249 THR B N 1
ATOM 4701 C CA . THR B 1 249 ? 9.865 17.900 51.194 1.00 13.75 249 THR B CA 1
ATOM 4702 C C . THR B 1 249 ? 9.871 18.122 52.699 1.00 12.91 249 THR B C 1
ATOM 4703 O O . THR B 1 249 ? 10.607 18.985 53.218 1.00 13.07 249 THR B O 1
ATOM 4707 N N . ASP B 1 250 ? 9.008 17.392 53.395 1.00 12.68 250 ASP B N 1
ATOM 4708 C CA . ASP B 1 250 ? 8.601 17.744 54.760 1.00 12.52 250 ASP B CA 1
ATOM 4709 C C . ASP B 1 250 ? 8.158 19.204 54.856 1.00 12.78 250 ASP B C 1
ATOM 4710 O O . ASP B 1 250 ? 8.362 19.856 55.869 1.00 13.74 250 ASP B O 1
ATOM 4715 N N . SER B 1 251 ? 7.483 19.702 53.813 1.00 12.67 251 SER B N 1
ATOM 4716 C CA . SER B 1 251 ? 6.911 21.033 53.878 1.00 13.02 251 SER B CA 1
ATOM 4717 C C . SER B 1 251 ? 5.966 21.048 55.066 1.00 13.05 251 SER B C 1
ATOM 4718 O O . SER B 1 251 ? 5.072 20.222 55.144 1.00 13.55 251 SER B O 1
ATOM 4721 N N . ALA B 1 252 ? 6.178 22.005 55.978 1.00 13.52 252 ALA B N 1
ATOM 4722 C CA . ALA B 1 252 ? 5.582 21.948 57.322 1.00 13.27 252 ALA B CA 1
ATOM 4723 C C . ALA B 1 252 ? 5.243 23.368 57.751 1.00 14.40 252 ALA B C 1
ATOM 4724 O O . ALA B 1 252 ? 5.977 23.997 58.515 1.00 15.79 252 ALA B O 1
ATOM 4726 N N . PRO B 1 253 ? 4.141 23.894 57.216 1.00 14.18 253 PRO B N 1
ATOM 4727 C CA . PRO B 1 253 ? 3.861 25.320 57.409 1.00 14.46 253 PRO B CA 1
ATOM 4728 C C . PRO B 1 253 ? 3.317 25.694 58.777 1.00 14.90 253 PRO B C 1
ATOM 4729 O O . PRO B 1 253 ? 2.518 24.965 59.347 1.00 15.57 253 PRO B O 1
ATOM 4733 N N . HIS B 1 254 ? 3.757 26.848 59.266 1.00 15.04 254 HIS B N 1
ATOM 4734 C CA . HIS B 1 254 ? 3.233 27.488 60.464 1.00 14.30 254 HIS B CA 1
ATOM 4735 C C . HIS B 1 254 ? 3.111 28.974 60.191 1.00 14.61 254 HIS B C 1
ATOM 4736 O O . HIS B 1 254 ? 3.939 29.535 59.498 1.00 15.64 254 HIS B O 1
ATOM 4743 N N . ALA B 1 255 ? 2.088 29.607 60.760 1.00 14.87 255 ALA B N 1
ATOM 4744 C CA . ALA B 1 255 ? 1.952 31.050 60.650 1.00 15.20 255 ALA B CA 1
ATOM 4745 C C . ALA B 1 255 ? 3.202 31.768 61.177 1.00 13.68 255 ALA B C 1
ATOM 4746 O O . ALA B 1 255 ? 3.880 31.303 62.105 1.00 14.10 255 ALA B O 1
ATOM 4748 N N . ARG B 1 256 ? 3.492 32.928 60.597 1.00 13.79 256 ARG B N 1
ATOM 4749 C CA . ARG B 1 256 ? 4.680 33.702 60.887 1.00 13.59 256 ARG B CA 1
ATOM 4750 C C . ARG B 1 256 ? 4.944 33.867 62.371 1.00 14.02 256 ARG B C 1
ATOM 4751 O O . ARG B 1 256 ? 6.058 33.645 62.831 1.00 13.66 256 ARG B O 1
ATOM 4759 N N . HIS B 1 257 ? 3.944 34.294 63.127 1.00 13.88 257 HIS B N 1
ATOM 4760 C CA . HIS B 1 257 ? 4.162 34.568 64.544 1.00 14.35 257 HIS B CA 1
ATOM 4761 C C . HIS B 1 257 ? 4.090 33.358 65.443 1.00 13.98 257 HIS B C 1
ATOM 4762 O O . HIS B 1 257 ? 4.310 33.461 66.645 1.00 17.20 257 HIS B O 1
ATOM 4769 N N . ARG B 1 258 ? 3.853 32.183 64.861 1.00 13.99 258 ARG B N 1
ATOM 4770 C CA . ARG B 1 258 ? 4.136 30.916 65.552 1.00 14.45 258 ARG B CA 1
ATOM 4771 C C . ARG B 1 258 ? 5.587 30.486 65.366 1.00 14.58 258 ARG B C 1
ATOM 4772 O O . ARG B 1 258 ? 6.128 29.766 66.184 1.00 16.71 258 ARG B O 1
ATOM 4780 N N . LYS B 1 259 ? 6.190 30.903 64.263 1.00 13.36 259 LYS B N 1
ATOM 4781 C CA . LYS B 1 259 ? 7.612 30.684 63.995 1.00 12.92 259 LYS B CA 1
ATOM 4782 C C . LYS B 1 259 ? 8.485 31.698 64.719 1.00 13.88 259 LYS B C 1
ATOM 4783 O O . LYS B 1 259 ? 9.538 31.338 65.271 1.00 14.90 259 LYS B O 1
ATOM 4789 N N . GLU B 1 260 ? 8.081 32.972 64.675 1.00 13.94 260 GLU B N 1
ATOM 4790 C CA . GLU B 1 260 ? 8.826 34.110 65.211 1.00 14.92 260 GLU B CA 1
ATOM 4791 C C . GLU B 1 260 ? 8.177 34.460 66.540 1.00 16.80 260 GLU B C 1
ATOM 4792 O O . GLU B 1 260 ? 7.181 35.163 66.599 1.00 21.10 260 GLU B O 1
ATOM 4798 N N . SER B 1 261 ? 8.653 33.821 67.582 1.00 18.92 261 SER B N 1
ATOM 4799 C CA A SER B 1 261 ? 8.018 33.786 68.887 0.50 15.27 261 SER B CA 1
ATOM 4800 C CA B SER B 1 261 ? 8.048 33.884 68.902 0.50 17.14 261 SER B CA 1
ATOM 4801 C C . SER B 1 261 ? 9.070 33.432 69.919 1.00 14.71 261 SER B C 1
ATOM 4802 O O . SER B 1 261 ? 10.178 33.056 69.565 1.00 16.13 261 SER B O 1
ATOM 4807 N N . SER B 1 262 ? 8.705 33.505 71.189 1.00 13.98 262 SER B N 1
ATOM 4808 C CA . SER B 1 262 ? 9.601 33.077 72.236 1.00 13.40 262 SER B CA 1
ATOM 4809 C C . SER B 1 262 ? 9.874 31.571 72.207 1.00 13.36 262 SER B C 1
ATOM 4810 O O . SER B 1 262 ? 10.841 31.107 72.784 1.00 13.80 262 SER B O 1
ATOM 4813 N N . CYS B 1 263 ? 8.997 30.795 71.571 1.00 14.21 263 CYS B N 1
ATOM 4814 C CA . CYS B 1 263 ? 9.194 29.354 71.437 1.00 14.08 263 CYS B CA 1
ATOM 4815 C C . CYS B 1 263 ? 8.677 28.990 70.060 1.00 15.31 263 CYS B C 1
ATOM 4816 O O . CYS B 1 263 ? 7.505 28.661 69.877 1.00 19.71 263 CYS B O 1
ATOM 4819 N N . GLY B 1 264 ? 9.544 29.121 69.070 1.00 14.41 264 GLY B N 1
ATOM 4820 C CA . GLY B 1 264 ? 9.152 28.982 67.670 1.00 13.92 264 GLY B CA 1
ATOM 4821 C C . GLY B 1 264 ? 8.926 27.526 67.297 1.00 13.51 264 GLY B C 1
ATOM 4822 O O . GLY B 1 264 ? 9.687 26.639 67.674 1.00 15.58 264 GLY B O 1
ATOM 4823 N N . CYS B 1 265 ? 7.884 27.295 66.515 1.00 13.03 265 CYS B N 1
ATOM 4824 C CA . CYS B 1 265 ? 7.542 25.968 66.034 1.00 13.92 265 CYS B CA 1
ATOM 4825 C C . CYS B 1 265 ? 8.527 25.465 64.994 1.00 13.17 265 CYS B C 1
ATOM 4826 O O . CYS B 1 265 ? 9.063 26.251 64.226 1.00 14.93 265 CYS B O 1
ATOM 4829 N N . ALA B 1 266 ? 8.727 24.154 64.975 1.00 13.47 266 ALA B N 1
ATOM 4830 C CA . ALA B 1 266 ? 9.581 23.482 64.017 1.00 12.92 266 ALA B CA 1
ATOM 4831 C C . ALA B 1 266 ? 8.859 23.217 62.702 1.00 12.84 266 ALA B C 1
ATOM 4832 O O . ALA B 1 266 ? 7.745 22.687 62.699 1.00 14.45 266 ALA B O 1
ATOM 4834 N N . GLY B 1 267 ? 9.498 23.583 61.587 1.00 13.38 267 GLY B N 1
ATOM 4835 C CA . GLY B 1 267 ? 9.016 23.227 60.258 1.00 13.63 267 GLY B CA 1
ATOM 4836 C C . GLY B 1 267 ? 9.274 24.288 59.225 1.00 13.81 267 GLY B C 1
ATOM 4837 O O . GLY B 1 267 ? 9.063 25.474 59.483 1.00 14.59 267 GLY B O 1
ATOM 4838 N N . CYS B 1 268 ? 9.688 23.863 58.038 1.00 14.22 268 CYS B N 1
ATOM 4839 C CA . CYS B 1 268 ? 9.980 24.763 56.916 1.00 14.89 268 CYS B CA 1
ATOM 4840 C C . CYS B 1 268 ? 8.869 24.691 55.882 1.00 15.29 268 CYS B C 1
ATOM 4841 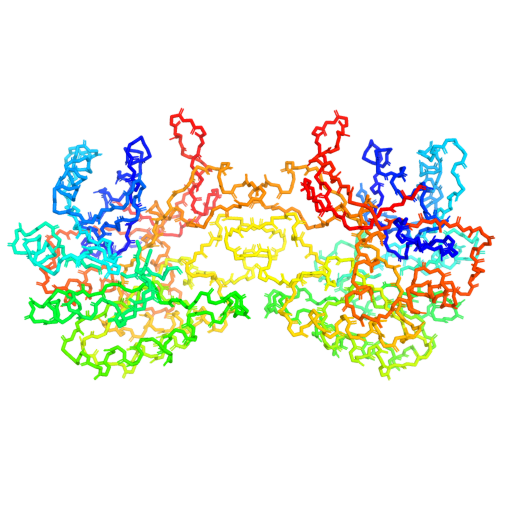O O . CYS B 1 268 ? 8.515 23.594 55.461 1.00 15.17 268 CYS B O 1
ATOM 4844 N N . PHE B 1 269 ? 8.319 25.845 55.476 1.00 15.75 269 PHE B N 1
ATOM 4845 C CA . PHE B 1 269 ? 7.305 25.866 54.406 1.00 15.47 269 PHE B CA 1
ATOM 4846 C C . PHE B 1 269 ? 7.997 25.957 53.036 1.00 15.61 269 PHE B C 1
ATOM 4847 O O . PHE B 1 269 ? 8.173 27.043 52.457 1.00 15.51 269 PHE B O 1
ATOM 4855 N N . ASN B 1 270 ? 8.407 24.799 52.539 1.00 14.46 270 ASN B N 1
ATOM 4856 C CA . ASN B 1 270 ? 9.273 24.734 51.363 1.00 14.82 270 ASN B CA 1
ATOM 4857 C C . ASN B 1 270 ? 8.550 24.251 50.119 1.00 14.35 270 ASN B C 1
ATOM 4858 O O . ASN B 1 270 ? 9.149 24.228 49.059 1.00 16.25 270 ASN B O 1
ATOM 4863 N N . ALA B 1 271 ? 7.253 23.964 50.205 1.00 14.83 271 ALA B N 1
ATOM 4864 C CA . ALA B 1 271 ? 6.549 23.517 48.994 1.00 15.86 271 ALA B CA 1
ATOM 4865 C C . ALA B 1 271 ? 6.719 24.455 47.781 1.00 16.95 271 ALA B C 1
ATOM 4866 O O . ALA B 1 271 ? 6.911 23.968 46.662 1.00 18.68 271 ALA B O 1
ATOM 4868 N N . PRO B 1 272 ? 6.666 25.791 47.987 1.00 17.31 272 PRO B N 1
ATOM 4869 C CA . PRO B 1 272 ? 6.826 26.677 46.820 1.00 19.29 272 PRO B CA 1
ATOM 4870 C C . PRO B 1 272 ? 8.181 26.630 46.115 1.00 20.19 272 PRO B C 1
ATOM 4871 O O . PRO B 1 272 ? 8.280 26.993 44.942 1.00 24.96 272 PRO B O 1
ATOM 4875 N N . THR B 1 273 ? 9.224 26.232 46.834 1.00 16.47 273 THR B N 1
ATOM 4876 C CA . THR B 1 273 ? 10.599 26.334 46.348 1.00 16.49 273 THR B CA 1
ATOM 4877 C C . THR B 1 273 ? 11.356 25.010 46.264 1.00 15.49 273 THR B C 1
ATOM 4878 O O . THR B 1 273 ? 12.475 24.991 45.761 1.00 16.65 273 THR B O 1
ATOM 4882 N N . ALA B 1 274 ? 10.760 23.907 46.732 1.00 15.26 274 ALA B N 1
ATOM 4883 C CA . ALA B 1 274 ? 11.517 22.678 46.909 1.00 15.16 274 ALA B CA 1
ATOM 4884 C C . ALA B 1 274 ? 12.085 22.131 45.612 1.00 15.35 274 ALA B C 1
ATOM 4885 O O . ALA B 1 274 ? 13.268 21.801 45.547 1.00 16.32 274 ALA B O 1
ATOM 4887 N N . LEU B 1 275 ? 11.261 22.041 44.571 1.00 15.74 275 LEU B N 1
ATOM 4888 C CA . LEU B 1 275 ? 11.698 21.345 43.361 1.00 16.37 275 LEU B CA 1
ATOM 4889 C C . LEU B 1 275 ? 12.900 22.050 42.731 1.00 16.01 275 LEU B C 1
ATOM 4890 O O . LEU B 1 275 ? 13.883 21.408 42.374 1.00 17.37 275 LEU B O 1
ATOM 4895 N N . GLY B 1 276 ? 12.822 23.376 42.597 1.00 16.90 276 GLY B N 1
ATOM 4896 C CA . GLY B 1 276 ? 13.951 24.146 42.062 1.00 17.49 276 GLY B CA 1
ATOM 4897 C C . GLY B 1 276 ? 15.182 24.094 42.941 1.00 16.47 276 GLY B C 1
ATOM 4898 O O . GLY B 1 276 ? 16.305 24.083 42.452 1.00 18.42 276 GLY B O 1
ATOM 4899 N N . SER B 1 277 ? 14.967 24.020 44.251 1.00 16.51 277 SER B N 1
ATOM 4900 C CA . SER B 1 277 ? 16.058 23.896 45.197 1.00 16.95 277 SER B CA 1
ATOM 4901 C C . SER B 1 277 ? 16.777 22.557 45.046 1.00 15.30 277 SER B C 1
ATOM 4902 O O . SER B 1 277 ? 17.998 22.500 45.054 1.00 16.37 277 SER B O 1
ATOM 4905 N N . TYR B 1 278 ? 16.022 21.478 44.914 1.00 16.03 278 TYR B N 1
ATOM 4906 C CA . TYR B 1 278 ? 16.624 20.187 44.635 1.00 15.96 278 TYR B CA 1
ATOM 4907 C C . TYR B 1 278 ? 17.416 20.217 43.324 1.00 16.80 278 TYR B C 1
ATOM 4908 O O . TYR B 1 278 ? 18.488 19.682 43.255 1.00 16.95 278 TYR B O 1
ATOM 4917 N N . ALA B 1 279 ? 16.858 20.837 42.290 1.00 16.23 279 ALA B N 1
ATOM 4918 C CA . ALA B 1 279 ? 17.559 20.904 41.005 1.00 16.57 279 ALA B CA 1
ATOM 4919 C C . ALA B 1 279 ? 18.928 21.560 41.152 1.00 17.71 279 ALA B C 1
ATOM 4920 O O . ALA B 1 279 ? 19.915 21.107 40.607 1.00 18.61 279 ALA B O 1
ATOM 4922 N N . THR B 1 280 ? 18.980 22.627 41.928 1.00 18.17 280 THR B N 1
ATOM 4923 C CA . THR B 1 280 ? 20.242 23.319 42.193 1.00 18.02 280 THR B CA 1
ATOM 4924 C C . THR B 1 280 ? 21.254 22.399 42.860 1.00 17.74 280 THR B C 1
ATOM 4925 O O . THR B 1 280 ? 22.429 22.408 42.499 1.00 19.39 280 THR B O 1
ATOM 4929 N N . VAL B 1 281 ? 20.812 21.630 43.852 1.00 17.31 281 VAL B N 1
ATOM 4930 C CA . VAL B 1 281 ? 21.720 20.726 44.542 1.00 17.92 281 VAL B CA 1
ATOM 4931 C C . VAL B 1 281 ? 22.275 19.698 43.575 1.00 17.66 281 VAL B C 1
ATOM 4932 O O . VAL B 1 281 ? 23.488 19.468 43.523 1.00 18.46 281 VAL B O 1
ATOM 4936 N N . PHE B 1 282 ? 21.389 19.065 42.809 1.00 17.70 282 PHE B N 1
ATOM 4937 C CA . PHE B 1 282 ? 21.850 18.060 41.857 1.00 17.84 282 PHE B CA 1
ATOM 4938 C C . PHE B 1 282 ? 22.808 18.651 40.818 1.00 18.68 282 PHE B C 1
ATOM 4939 O O . PHE B 1 282 ? 23.793 18.006 40.447 1.00 20.59 282 PHE B O 1
ATOM 4947 N N . GLU B 1 283 ? 22.520 19.857 40.353 1.00 18.29 283 GLU B N 1
ATOM 4948 C CA . GLU B 1 283 ? 23.418 20.547 39.425 1.00 19.85 283 GLU B CA 1
ATOM 4949 C C . GLU B 1 283 ? 24.804 20.805 40.034 1.00 19.95 283 GLU B C 1
ATOM 4950 O O . GLU B 1 283 ? 25.851 20.542 39.407 1.00 22.91 283 GLU B O 1
ATOM 4956 N N . GLU B 1 284 ? 24.819 21.319 41.258 1.00 20.13 284 GLU B N 1
ATOM 4957 C CA . GLU B 1 284 ? 26.078 21.592 41.959 1.00 21.01 284 GLU B CA 1
ATOM 4958 C C . GLU B 1 284 ? 26.909 20.334 42.181 1.00 21.10 284 GLU B C 1
ATOM 4959 O O . GLU B 1 284 ? 28.137 20.401 42.211 1.00 24.30 284 GLU B O 1
ATOM 4965 N N . MET B 1 285 ? 26.234 19.199 42.357 1.00 20.40 285 MET B N 1
ATOM 4966 C CA . MET B 1 285 ? 26.871 17.909 42.584 1.00 19.80 285 MET B CA 1
ATOM 4967 C C . MET B 1 285 ? 27.173 17.190 41.266 1.00 21.10 285 MET B C 1
ATOM 4968 O O . MET B 1 285 ? 27.593 16.044 41.297 1.00 22.77 285 MET B O 1
ATOM 4973 N N . ASN B 1 286 ? 26.993 17.871 40.135 1.00 22.02 286 ASN B N 1
ATOM 4974 C CA A ASN B 1 286 ? 27.259 17.276 38.818 0.50 23.10 286 ASN B CA 1
ATOM 4975 C CA B ASN B 1 286 ? 27.243 17.279 38.816 0.50 22.27 286 ASN B CA 1
ATOM 4976 C C . ASN B 1 286 ? 26.490 15.960 38.645 1.00 23.47 286 ASN B C 1
ATOM 4977 O O . ASN B 1 286 ? 27.027 14.956 38.140 1.00 26.53 286 ASN B O 1
ATOM 4986 N N . ALA B 1 287 ? 25.226 15.977 39.063 1.00 22.89 287 ALA B N 1
ATOM 4987 C CA . ALA B 1 287 ? 24.408 14.774 39.147 1.00 22.06 287 ALA B CA 1
ATOM 4988 C C . ALA B 1 287 ? 22.991 14.949 38.590 1.00 23.07 287 ALA B C 1
ATOM 4989 O O . ALA B 1 287 ? 22.074 14.221 38.981 1.00 23.69 287 ALA B O 1
ATOM 4991 N N . LEU B 1 288 ? 22.795 15.878 37.660 1.00 22.33 288 LEU B N 1
ATOM 4992 C CA . LEU B 1 288 ? 21.466 16.035 37.064 1.00 21.42 288 LEU B CA 1
ATOM 4993 C C . LEU B 1 288 ? 20.942 14.768 36.386 1.00 21.27 288 LEU B C 1
ATOM 4994 O O . LEU B 1 288 ? 19.723 14.608 36.276 1.00 23.06 288 LEU B O 1
ATOM 4999 N N . GLN B 1 289 ? 21.830 13.866 35.962 1.00 24.00 289 GLN B N 1
ATOM 5000 C CA . GLN B 1 289 ? 21.388 12.590 35.388 1.00 25.05 289 GLN B CA 1
ATOM 5001 C C . GLN B 1 289 ? 20.574 11.725 36.357 1.00 24.31 289 GLN B C 1
ATOM 5002 O O . GLN B 1 289 ? 19.843 10.847 35.923 1.00 28.21 289 GLN B O 1
ATOM 5008 N N . HIS B 1 290 ? 20.700 11.987 37.657 1.00 21.66 290 HIS B N 1
ATOM 5009 C CA . HIS B 1 290 ? 19.994 11.255 38.703 1.00 19.78 290 HIS B CA 1
ATOM 5010 C C . HIS B 1 290 ? 18.790 12.014 39.282 1.00 18.57 290 HIS B C 1
ATOM 5011 O O . HIS B 1 290 ? 18.086 11.498 40.155 1.00 18.66 290 HIS B O 1
ATOM 5018 N N . PHE B 1 291 ? 18.564 13.234 38.804 1.00 18.54 291 PHE B N 1
ATOM 5019 C CA . PHE B 1 291 ? 17.524 14.116 39.340 1.00 18.31 291 PHE B CA 1
ATOM 5020 C C . PHE B 1 291 ? 16.106 13.590 39.087 1.00 17.56 291 PHE B C 1
ATOM 5021 O O . PHE B 1 291 ? 15.308 13.502 40.009 1.00 16.23 291 PHE B O 1
ATOM 5029 N N . GLU B 1 292 ? 15.787 13.220 37.850 1.00 17.22 292 GLU B N 1
ATOM 5030 C CA . GLU B 1 292 ? 14.473 12.680 37.564 1.00 16.82 292 GLU B CA 1
ATOM 5031 C C . GLU B 1 292 ? 14.156 11.475 38.439 1.00 15.76 292 GLU B C 1
ATOM 5032 O O . GLU B 1 292 ? 13.044 11.358 38.941 1.00 15.62 292 GLU B O 1
ATOM 5038 N N . ALA B 1 293 ? 15.103 10.557 38.593 1.00 16.07 293 ALA B N 1
ATOM 5039 C CA . ALA B 1 293 ? 14.826 9.334 39.364 1.00 16.12 293 ALA B CA 1
ATOM 5040 C C . ALA B 1 293 ? 14.484 9.685 40.809 1.00 16.40 293 ALA B C 1
ATOM 5041 O O . ALA B 1 293 ? 13.549 9.130 41.397 1.00 15.73 293 ALA B O 1
ATOM 5043 N N . PHE B 1 294 ? 15.229 10.625 41.376 1.00 15.08 294 PHE B N 1
ATOM 5044 C CA . PHE B 1 294 ? 14.971 11.070 42.746 1.00 15.01 294 PHE B CA 1
ATOM 5045 C C . PHE B 1 294 ? 13.550 11.662 42.896 1.00 15.16 294 PHE B C 1
ATOM 5046 O O . PHE B 1 294 ? 12.828 11.373 43.864 1.00 14.26 294 PHE B O 1
ATOM 5054 N N . CYS B 1 295 ? 13.163 12.498 41.939 1.00 14.91 295 CYS B N 1
ATOM 5055 C CA . CYS B 1 295 ? 11.897 13.215 41.998 1.00 14.45 295 CYS B CA 1
ATOM 5056 C C . CYS B 1 295 ? 10.690 12.392 41.606 1.00 14.51 295 CYS B C 1
ATOM 5057 O O . CYS B 1 295 ? 9.595 12.649 42.097 1.00 14.58 295 CYS B O 1
ATOM 5060 N N . SER B 1 296 ? 10.878 11.422 40.705 1.00 14.33 296 SER B N 1
ATOM 5061 C CA . SER B 1 296 ? 9.769 10.893 39.919 1.00 14.40 296 SER B CA 1
ATOM 5062 C C . SER B 1 296 ? 9.723 9.385 39.697 1.00 14.90 296 SER B C 1
ATOM 5063 O O . SER B 1 296 ? 8.760 8.895 39.085 1.00 16.11 296 SER B O 1
ATOM 5066 N N . VAL B 1 297 ? 10.736 8.657 40.155 1.00 15.38 297 VAL B N 1
ATOM 5067 C CA . VAL B 1 297 ? 10.840 7.221 39.873 1.00 16.30 297 VAL B CA 1
ATOM 5068 C C . VAL B 1 297 ? 11.141 6.364 41.104 1.00 16.00 297 VAL B C 1
ATOM 5069 O O . VAL B 1 297 ? 10.507 5.327 41.304 1.00 16.31 297 VAL B O 1
ATOM 5073 N N . ASN B 1 298 ? 12.091 6.779 41.939 1.00 15.82 298 ASN B N 1
ATOM 5074 C CA . ASN B 1 298 ? 12.534 5.948 43.056 1.00 16.84 298 ASN B CA 1
ATOM 5075 C C . ASN B 1 298 ? 11.429 5.718 44.093 1.00 15.81 298 ASN B C 1
ATOM 5076 O O . ASN B 1 298 ? 11.293 4.619 44.652 1.00 16.49 298 ASN B O 1
ATOM 5081 N N . GLY B 1 299 ? 10.670 6.766 44.393 1.00 15.44 299 GLY B N 1
ATOM 5082 C CA . GLY B 1 299 ? 9.578 6.655 45.350 1.00 14.74 299 GLY B CA 1
ATOM 5083 C C . GLY B 1 299 ? 8.487 5.712 44.848 1.00 15.30 299 GLY B C 1
ATOM 5084 O O . GLY B 1 299 ? 8.089 4.783 45.560 1.00 16.53 299 GLY B O 1
ATOM 5085 N N . PRO B 1 300 ? 7.977 5.940 43.620 1.00 15.60 300 PRO B N 1
ATOM 5086 C CA . PRO B 1 300 ? 7.026 4.984 43.074 1.00 16.13 300 PRO B CA 1
ATOM 5087 C C . PRO B 1 300 ? 7.534 3.536 43.110 1.00 16.19 300 PRO B C 1
ATOM 5088 O O . PRO B 1 300 ? 6.785 2.617 43.463 1.00 18.38 300 PRO B O 1
ATOM 5092 N N . GLN B 1 301 ? 8.800 3.332 42.768 1.00 17.93 301 GLN B N 1
ATOM 5093 C CA . GLN B 1 301 ? 9.377 1.985 42.805 1.00 17.96 301 GLN B CA 1
ATOM 5094 C C . GLN B 1 301 ? 9.309 1.369 44.210 1.00 19.27 301 GLN B C 1
ATOM 5095 O O . GLN B 1 301 ? 8.961 0.205 44.381 1.00 21.41 301 GLN B O 1
ATOM 5101 N N . PHE B 1 302 ? 9.653 2.153 45.228 1.00 18.11 302 PHE B N 1
ATOM 5102 C CA . PHE B 1 302 ? 9.669 1.611 46.573 1.00 18.46 302 PHE B CA 1
ATOM 5103 C C . PHE B 1 302 ? 8.260 1.290 47.056 1.00 18.59 302 PHE B C 1
ATOM 5104 O O . PHE B 1 302 ? 8.029 0.270 47.734 1.00 20.80 302 PHE B O 1
ATOM 5112 N N . TYR B 1 303 ? 7.324 2.177 46.747 1.00 18.62 303 TYR B N 1
ATOM 5113 C CA . TYR B 1 303 ? 5.938 2.026 47.164 1.00 18.21 303 TYR B CA 1
ATOM 5114 C C . TYR B 1 303 ? 5.142 1.052 46.286 1.00 20.28 303 TYR B C 1
ATOM 5115 O O . TYR B 1 303 ? 4.012 0.738 46.620 1.00 21.29 303 TYR B O 1
ATOM 5124 N N . GLY B 1 304 ? 5.700 0.616 45.159 1.00 19.34 304 GLY B N 1
ATOM 5125 C CA . GLY B 1 304 ? 4.987 -0.311 44.267 1.00 19.80 304 GLY B CA 1
ATOM 5126 C C . GLY B 1 304 ? 3.844 0.366 43.513 1.00 19.58 304 GLY B C 1
ATOM 5127 O O . GLY B 1 304 ? 2.832 -0.277 43.237 1.00 23.43 304 GLY B O 1
ATOM 5128 N N . LEU B 1 305 ? 4.021 1.654 43.173 1.00 19.00 305 LEU B N 1
ATOM 5129 C CA . LEU B 1 305 ? 3.024 2.465 42.485 1.00 19.22 305 LEU B CA 1
ATOM 5130 C C . LEU B 1 305 ? 3.566 2.879 41.125 1.00 17.98 305 LEU B C 1
ATOM 5131 O O . LEU B 1 305 ? 4.781 2.991 40.945 1.00 18.89 305 LEU B O 1
ATOM 5136 N N . PRO B 1 306 ? 2.675 3.103 40.152 1.00 19.43 306 PRO B N 1
ATOM 5137 C CA . PRO B 1 306 ? 3.159 3.485 38.829 1.00 18.71 306 PRO B CA 1
ATOM 5138 C C . PRO B 1 306 ? 3.832 4.849 38.848 1.00 17.82 306 PRO B C 1
ATOM 5139 O O . PRO B 1 306 ? 3.508 5.679 39.681 1.00 20.24 306 PRO B O 1
ATOM 5143 N N . VAL B 1 307 ? 4.759 5.076 37.927 1.00 17.81 307 VAL B N 1
ATOM 5144 C CA . VAL B 1 307 ? 5.290 6.418 37.706 1.00 18.01 307 VAL B CA 1
ATOM 5145 C C . VAL B 1 307 ? 4.241 7.281 36.998 1.00 17.76 307 VAL B C 1
ATOM 5146 O O . VAL B 1 307 ? 3.350 6.777 36.316 1.00 19.70 307 VAL B O 1
ATOM 5150 N N . ASN B 1 308 ? 4.340 8.589 37.174 1.00 16.83 308 ASN B N 1
ATOM 5151 C CA . ASN B 1 308 ? 3.440 9.521 36.518 1.00 17.08 308 ASN B CA 1
ATOM 5152 C C . ASN B 1 308 ? 3.621 9.494 34.999 1.00 17.02 308 ASN B C 1
ATOM 5153 O O . ASN B 1 308 ? 4.713 9.252 34.511 1.00 18.84 308 ASN B O 1
ATOM 5158 N N . ASP B 1 309 ? 2.553 9.771 34.271 1.00 19.23 309 ASP B N 1
ATOM 5159 C CA . ASP B 1 309 ? 2.573 9.702 32.798 1.00 19.54 309 ASP B CA 1
ATOM 5160 C C . ASP B 1 309 ? 2.578 11.075 32.118 1.00 19.22 309 ASP B C 1
ATOM 5161 O O . ASP B 1 309 ? 2.344 11.182 30.912 1.00 21.71 309 ASP B O 1
ATOM 5166 N N . THR B 1 310 ? 2.824 12.121 32.895 1.00 18.93 310 THR B N 1
ATOM 5167 C CA . THR B 1 310 ? 2.992 13.461 32.370 1.00 19.19 310 THR B CA 1
ATOM 5168 C C . THR B 1 310 ? 4.382 13.996 32.737 1.00 18.55 310 THR B C 1
ATOM 5169 O O . THR B 1 310 ? 5.092 13.401 33.550 1.00 17.64 310 THR B O 1
ATOM 5173 N N . PHE B 1 311 ? 4.735 15.132 32.139 1.00 17.98 311 PHE B N 1
ATOM 5174 C CA . PHE B 1 311 ? 6.079 15.701 32.165 1.00 19.38 311 PHE B CA 1
ATOM 5175 C C . PHE B 1 311 ? 6.000 17.196 32.382 1.00 21.71 311 PHE B C 1
ATOM 5176 O O . PHE B 1 311 ? 5.067 17.845 31.923 1.00 25.66 311 PHE B O 1
ATOM 5184 N N . ILE B 1 312 ? 6.981 17.727 33.099 1.00 21.76 312 ILE B N 1
ATOM 5185 C CA . ILE B 1 312 ? 7.104 19.157 33.337 1.00 22.77 312 ILE B CA 1
ATOM 5186 C C . ILE B 1 312 ? 8.521 19.597 32.986 1.00 20.80 312 ILE B C 1
ATOM 5187 O O . ILE B 1 312 ? 9.414 18.763 32.792 1.00 23.61 312 ILE B O 1
ATOM 5192 N N . GLU B 1 313 ? 8.705 20.906 32.861 1.00 23.54 313 GLU B N 1
ATOM 5193 C CA . GLU B 1 313 ? 9.997 21.468 32.523 1.00 25.71 313 GLU B CA 1
ATOM 5194 C C . GLU B 1 313 ? 10.442 22.450 33.576 1.00 24.50 313 GLU B C 1
ATOM 5195 O O . GLU B 1 313 ? 9.633 23.210 34.107 1.00 26.39 313 GLU B O 1
ATOM 5201 N N . LEU B 1 314 ? 11.732 22.401 33.892 1.00 23.68 314 LEU B N 1
ATOM 5202 C CA . LEU B 1 314 ? 12.378 23.418 34.705 1.00 25.11 314 LEU B CA 1
ATOM 5203 C C . LEU B 1 314 ? 13.321 24.198 33.812 1.00 24.67 314 LEU B C 1
ATOM 5204 O O . LEU B 1 314 ? 13.952 23.624 32.928 1.00 29.49 314 LEU B O 1
ATOM 5209 N N . VAL B 1 315 ? 13.424 25.499 34.064 1.00 26.48 315 VAL B N 1
ATOM 5210 C CA A VAL B 1 315 ? 14.301 26.392 33.309 0.50 27.76 315 VAL B CA 1
ATOM 5211 C CA B VAL B 1 315 ? 14.327 26.353 33.308 0.50 25.15 315 VAL B CA 1
ATOM 5212 C C . VAL B 1 315 ? 15.249 27.072 34.286 1.00 27.26 315 VAL B C 1
ATOM 5213 O O . VAL B 1 315 ? 14.835 27.450 35.388 1.00 25.32 315 VAL B O 1
ATOM 5220 N N . ARG B 1 316 ? 16.507 27.234 33.887 1.00 26.40 316 ARG B N 1
ATOM 5221 C CA . ARG B 1 316 ? 17.508 27.849 34.751 1.00 26.98 316 ARG B CA 1
ATOM 5222 C C . ARG B 1 316 ? 17.437 29.376 34.641 1.00 26.05 316 ARG B C 1
ATOM 5223 O O . ARG B 1 316 ? 18.340 30.033 34.117 1.00 30.98 316 ARG B O 1
ATOM 5231 N N . GLU B 1 317 ? 16.326 29.913 35.126 1.00 27.31 317 GLU B N 1
ATOM 5232 C CA . GLU B 1 317 ? 16.079 31.344 35.229 1.00 28.82 317 GLU B CA 1
ATOM 5233 C C . GLU B 1 317 ? 15.680 31.627 36.668 1.00 31.25 317 GLU B C 1
ATOM 5234 O O . GLU B 1 317 ? 14.839 30.919 37.223 1.00 33.34 317 GLU B O 1
ATOM 5240 N N . GLU B 1 318 ? 16.271 32.664 37.251 1.00 31.87 318 GLU B N 1
ATOM 5241 C CA . GLU B 1 318 ? 16.131 32.939 38.676 1.00 36.43 318 GLU B CA 1
ATOM 5242 C C . GLU B 1 318 ? 14.671 33.142 39.027 1.00 41.20 318 GLU B C 1
ATOM 5243 O O . GLU B 1 318 ? 13.980 33.888 38.353 1.00 47.47 318 GLU B O 1
ATOM 5249 N N . GLN B 1 319 ? 14.201 32.464 40.071 1.00 40.20 319 GLN B N 1
ATOM 5250 C CA . GLN B 1 319 ? 12.875 32.715 40.607 1.00 37.94 319 GLN B CA 1
ATOM 5251 C C . GLN B 1 319 ? 12.958 33.521 41.902 1.00 35.32 319 GLN B C 1
ATOM 5252 O O . GLN B 1 319 ? 13.727 33.201 42.786 1.00 31.32 319 GLN B O 1
ATOM 5258 N N . GLN B 1 320 ? 12.161 34.578 41.988 1.00 36.27 320 GLN B N 1
ATOM 5259 C CA . GLN B 1 320 ? 12.164 35.458 43.148 1.00 31.80 320 GLN B CA 1
ATOM 5260 C C . GLN B 1 320 ? 11.132 35.015 44.175 1.00 28.72 320 GLN B C 1
ATOM 5261 O O . GLN B 1 320 ? 9.957 34.977 43.888 1.00 33.97 320 GLN B O 1
ATOM 5267 N N . VAL B 1 321 ? 11.583 34.658 45.369 1.00 24.08 321 VAL B N 1
ATOM 5268 C CA . VAL B 1 321 ? 10.677 34.068 46.334 1.00 21.11 321 VAL B CA 1
ATOM 5269 C C . VAL B 1 321 ? 9.946 35.157 47.099 1.00 20.98 321 VAL B C 1
ATOM 5270 O O . VAL B 1 321 ? 10.554 36.076 47.592 1.00 22.78 321 VAL B O 1
ATOM 5274 N N . ALA B 1 322 ? 8.633 35.022 47.189 1.00 21.70 322 ALA B N 1
ATOM 5275 C CA . ALA B 1 322 ? 7.799 35.972 47.932 1.00 21.35 322 ALA B CA 1
ATOM 5276 C C . ALA B 1 322 ? 8.255 36.126 49.369 1.00 19.23 322 ALA B C 1
ATOM 5277 O O . ALA B 1 322 ? 8.737 35.178 49.974 1.00 20.47 322 ALA B O 1
ATOM 5279 N N . GLU B 1 323 ? 8.096 37.333 49.901 1.00 19.65 323 GLU B N 1
ATOM 5280 C CA . GLU B 1 323 ? 8.411 37.622 51.289 1.00 20.03 323 GLU B CA 1
ATOM 5281 C C . GLU B 1 323 ? 7.391 36.993 52.223 1.00 19.35 323 GLU B C 1
ATOM 5282 O O . GLU B 1 323 ? 7.730 36.592 53.335 1.00 20.70 323 GLU B O 1
ATOM 5288 N N . SER B 1 324 ? 6.146 36.915 51.767 1.00 18.50 324 SER B N 1
ATOM 5289 C CA . SER B 1 324 ? 5.074 36.354 52.560 1.00 18.70 324 SER B CA 1
ATOM 5290 C C . SER B 1 324 ? 3.894 35.944 51.702 1.00 18.24 324 SER B C 1
ATOM 5291 O O . SER B 1 324 ? 3.749 36.370 50.548 1.00 20.37 324 SER B O 1
ATOM 5294 N N . ILE B 1 325 ? 3.097 35.050 52.285 1.00 16.99 325 ILE B N 1
ATOM 5295 C CA . ILE B 1 325 ? 1.879 34.540 51.702 1.00 17.77 325 ILE B CA 1
ATOM 5296 C C . ILE B 1 325 ? 0.736 34.834 52.661 1.00 17.58 325 ILE B C 1
ATOM 5297 O O . ILE B 1 325 ? 0.833 34.593 53.856 1.00 18.92 325 ILE B O 1
ATOM 5302 N N . ALA B 1 326 ? -0.356 35.391 52.147 1.00 18.66 326 ALA B N 1
ATOM 5303 C CA . ALA B 1 326 ? -1.437 35.809 53.007 1.00 18.05 326 ALA B CA 1
ATOM 5304 C C . ALA B 1 326 ? -2.161 34.607 53.579 1.00 18.18 326 ALA B C 1
ATOM 5305 O O . ALA B 1 326 ? -2.402 33.623 52.884 1.00 20.27 326 ALA B O 1
ATOM 5307 N N . LEU B 1 327 ? -2.512 34.700 54.861 1.00 19.24 327 LEU B N 1
ATOM 5308 C CA . LEU B 1 327 ? -3.452 33.797 55.505 1.00 17.55 327 LEU B CA 1
ATOM 5309 C C . LEU B 1 327 ? -4.678 34.604 55.933 1.00 18.49 327 LEU B C 1
ATOM 5310 O O . LEU B 1 327 ? -4.678 35.827 55.909 1.00 20.66 327 LEU B O 1
ATOM 5315 N N . THR B 1 328 ? -5.708 33.908 56.387 1.00 19.04 328 THR B N 1
ATOM 5316 C CA . THR B 1 328 ? -6.893 34.559 56.951 1.00 20.22 328 THR B CA 1
ATOM 5317 C C . THR B 1 328 ? -6.504 35.446 58.153 1.00 20.20 328 THR B C 1
ATOM 5318 O O . THR B 1 328 ? -7.047 36.535 58.345 1.00 21.84 328 THR B O 1
ATOM 5322 N N . ASP B 1 329 ? -5.546 34.981 58.950 1.00 19.31 329 ASP B N 1
ATOM 5323 C CA . ASP B 1 329 ? -5.000 35.731 60.088 1.00 18.91 329 ASP B CA 1
ATOM 5324 C C . ASP B 1 329 ? -3.498 35.474 60.060 1.00 18.41 329 ASP B C 1
ATOM 5325 O O . ASP B 1 329 ? -3.076 34.320 59.976 1.00 19.69 329 ASP B O 1
ATOM 5330 N N . ASP B 1 330 ? -2.710 36.537 60.137 1.00 18.35 330 ASP B N 1
ATOM 5331 C CA . ASP B 1 330 ? -1.247 36.458 60.052 1.00 17.31 330 ASP B CA 1
ATOM 5332 C C . ASP B 1 330 ? -0.847 36.153 58.604 1.00 17.70 330 ASP B C 1
ATOM 5333 O O . ASP B 1 330 ? -1.674 36.186 57.677 1.00 18.91 330 ASP B O 1
ATOM 5338 N N . THR B 1 331 ? 0.441 35.924 58.403 1.00 17.12 331 THR B N 1
ATOM 5339 C CA . THR B 1 331 ? 0.990 35.549 57.114 1.00 16.75 331 THR B CA 1
ATOM 5340 C C . THR B 1 331 ? 1.789 34.261 57.290 1.00 15.96 331 THR B C 1
ATOM 5341 O O . THR B 1 331 ? 2.068 33.815 58.401 1.00 16.50 331 THR B O 1
ATOM 5345 N N . LEU B 1 332 ? 2.147 33.683 56.157 1.00 15.88 332 LEU B N 1
ATOM 5346 C CA . LEU B 1 332 ? 2.982 32.493 56.066 1.00 15.10 332 LEU B CA 1
ATOM 5347 C C . LEU B 1 332 ? 4.264 32.905 55.353 1.00 16.16 332 LEU B C 1
ATOM 5348 O O . LEU B 1 332 ? 4.220 33.502 54.278 1.00 16.43 332 LEU B O 1
ATOM 5353 N N . VAL B 1 333 ? 5.398 32.639 55.985 1.00 15.88 333 VAL B N 1
ATOM 5354 C CA . VAL B 1 333 ? 6.694 32.985 55.423 1.00 15.43 333 VAL B CA 1
ATOM 5355 C C . VAL B 1 333 ? 7.273 31.781 54.720 1.00 15.88 333 VAL B C 1
ATOM 5356 O O . VAL B 1 333 ? 7.591 30.796 55.341 1.00 17.39 333 VAL B O 1
ATOM 5360 N N . PRO B 1 334 ? 7.392 31.849 53.409 1.00 15.87 334 PRO B N 1
ATOM 5361 C CA . PRO B 1 334 ? 7.996 30.722 52.719 1.00 16.52 334 PRO B CA 1
ATOM 5362 C C . PRO B 1 334 ? 9.469 30.564 53.070 1.00 17.79 334 PRO B C 1
ATOM 5363 O O . PRO B 1 334 ? 10.186 31.510 53.332 1.00 18.09 334 PRO B O 1
ATOM 5367 N N . PHE B 1 335 ? 9.894 29.318 53.110 1.00 18.18 335 PHE B N 1
ATOM 5368 C CA . PHE B 1 335 ? 11.297 29.009 53.133 1.00 18.05 335 PHE B CA 1
ATOM 5369 C C . PHE B 1 335 ? 11.962 29.772 51.965 1.00 19.11 335 PHE B C 1
ATOM 5370 O O . PHE B 1 335 ? 11.440 29.819 50.854 1.00 19.41 335 PHE B O 1
ATOM 5378 N N . LEU B 1 336 ? 13.107 30.379 52.250 1.00 17.36 336 LEU B N 1
ATOM 5379 C CA . LEU B 1 336 ? 13.863 31.202 51.288 1.00 17.94 336 LEU B CA 1
ATOM 5380 C C . LEU B 1 336 ? 13.163 32.499 50.895 1.00 17.41 336 LEU B C 1
ATOM 5381 O O . LEU B 1 336 ? 13.498 33.091 49.877 1.00 17.99 336 LEU B O 1
ATOM 5386 N N . ALA B 1 337 ? 12.283 32.990 51.759 1.00 17.91 337 ALA B N 1
ATOM 5387 C CA . ALA B 1 337 ? 11.566 34.248 51.517 1.00 18.30 337 ALA B CA 1
ATOM 5388 C C . ALA B 1 337 ? 12.513 35.365 51.126 1.00 18.70 337 ALA B C 1
ATOM 5389 O O . ALA B 1 337 ? 13.528 35.591 51.784 1.00 20.58 337 ALA B O 1
ATOM 5391 N N . GLY B 1 338 ? 12.175 36.062 50.046 1.00 20.71 338 GLY B N 1
ATOM 5392 C CA . GLY B 1 338 ? 12.991 37.180 49.557 1.00 22.75 338 GLY B CA 1
ATOM 5393 C C . GLY B 1 338 ? 14.313 36.821 48.896 1.00 22.13 338 GLY B C 1
ATOM 5394 O O . GLY B 1 338 ? 15.022 37.714 48.431 1.00 27.19 338 GLY B O 1
ATOM 5395 N N . GLU B 1 339 ? 14.617 35.531 48.810 1.00 21.12 339 GLU B N 1
ATOM 5396 C CA . GLU B 1 339 ? 15.826 35.070 48.148 1.00 23.38 339 GLU B CA 1
ATOM 5397 C C . GLU B 1 339 ? 15.541 34.675 46.713 1.00 22.57 339 GLU B C 1
ATOM 5398 O O . GLU B 1 339 ? 14.449 34.858 46.226 1.00 24.68 339 GLU B O 1
ATOM 5404 N N . THR B 1 340 ? 16.552 34.134 46.046 1.00 29.82 340 THR B N 1
ATOM 5405 C CA . THR B 1 340 ? 16.392 33.642 44.679 1.00 33.66 340 THR B CA 1
ATOM 5406 C C . THR B 1 340 ? 16.632 32.132 44.630 1.00 31.36 340 THR B C 1
ATOM 5407 O O . THR B 1 340 ? 17.509 31.621 45.328 1.00 31.70 340 THR B O 1
ATOM 5411 N N . VAL B 1 341 ? 15.831 31.437 43.818 1.00 26.26 341 VAL B N 1
ATOM 5412 C CA . VAL B 1 341 ? 16.044 30.035 43.471 1.00 23.06 341 VAL B CA 1
ATOM 5413 C C . VAL B 1 341 ? 16.472 30.007 41.992 1.00 23.75 341 VAL B C 1
ATOM 5414 O O . VAL B 1 341 ? 15.897 30.690 41.164 1.00 28.48 341 VAL B O 1
ATOM 5418 N N . ARG B 1 342 ? 17.498 29.226 41.688 1.00 21.84 342 ARG B N 1
ATOM 5419 C CA . ARG B 1 342 ? 18.178 29.250 40.387 1.00 21.98 342 ARG B CA 1
ATOM 5420 C C . ARG B 1 342 ? 17.357 28.623 39.258 1.00 21.49 342 ARG B C 1
ATOM 5421 O O . ARG B 1 342 ? 17.516 28.968 38.089 1.00 23.66 342 ARG B O 1
ATOM 5429 N N . TRP B 1 343 ? 16.505 27.667 39.610 1.00 21.42 343 TRP B N 1
ATOM 5430 C CA . TRP B 1 343 ? 15.685 26.931 38.656 1.00 20.78 343 TRP B CA 1
ATOM 5431 C C . TRP B 1 343 ? 14.225 27.191 38.918 1.00 24.72 343 TRP B C 1
ATOM 5432 O O . TRP B 1 343 ? 13.801 27.197 40.077 1.00 24.06 343 TRP B O 1
ATOM 5443 N N . SER B 1 344 ? 13.468 27.380 37.837 1.00 25.91 344 SER B N 1
ATOM 5444 C CA . SER B 1 344 ? 12.042 27.702 37.878 1.00 28.72 344 SER B CA 1
ATOM 5445 C C . SER B 1 344 ? 11.227 26.670 37.091 1.00 26.29 344 SER B C 1
ATOM 5446 O O . SER B 1 344 ? 11.707 26.127 36.117 1.00 28.11 344 SER B O 1
ATOM 5449 N N . VAL B 1 345 ? 9.980 26.442 37.482 1.00 29.63 345 VAL B N 1
ATOM 5450 C CA . VAL B 1 345 ? 9.099 25.556 36.706 1.00 29.65 345 VAL B CA 1
ATOM 5451 C C . VAL B 1 345 ? 8.521 26.326 35.512 1.00 30.44 345 VAL B C 1
ATOM 5452 O O . VAL B 1 345 ? 7.975 27.426 35.677 1.00 36.45 345 VAL B O 1
ATOM 5456 N N . LYS B 1 346 ? 8.663 25.758 34.316 1.00 29.70 346 LYS B N 1
ATOM 5457 C CA . LYS B 1 346 ? 8.219 26.402 33.072 1.00 33.59 346 LYS B CA 1
ATOM 5458 C C . LYS B 1 346 ? 6.712 26.283 32.901 1.00 35.99 346 LYS B C 1
ATOM 5459 O O . LYS B 1 346 ? 6.096 25.308 33.331 1.00 32.96 346 LYS B O 1
#

CATH classification: 3.20.20.140

Organism: Escherichia coli (strain K12) (NCBI:txid83333)

Nearest PDB structures (foldseek):
  2z26-assembly1_A  TM=1.003E+00  e=6.011E-79  Escherichia coli
  2z29-assembly1_A  TM=1.003E+00  e=5.698E-77  Escherichia coli
  2z2a-assembly1_A  TM=1.003E+00  e=1.054E-76  Escherichia coli
  2z28-assembly1_A  TM=1.003E+00  e=1.121E-76  Escherichia coli
  2z24-assembly1_A  TM=1.003E+00  e=4.338E-76  Escherichia coli

Solvent-accessible surface area: 26108 Å² total

Radius of gyration: 28.35 Å; Cα contacts (8 Å, |Δi|>4): 1548; chains: 2; bounding box: 67×71×79 Å

Sequence (677 aa):
PSQVLKIRRPDDWHLHLRDGDMMLKTVVPYTSEIYGRAIVMPNLAPPVTTVEAAVAYRQRILDAVPAGHDFTPLMTCYLTDSLDPNELERGFNEGVFTAALYPANATANSSHGVTSVDAIMPVLERMEKIGMPLLVVHGEVTHADIDIFDREARFIESVMEPLRQRLTALKVVFEHITTKDAADYVRDGNEERLAATITPQHLMMFNRNHMLVGGVRPHLYCLPILKRNIHQQALRELVASGFNRVVFLGTDSAPHARHRKESSCGCAGCFNAPTALGSYATVFEEMNALQHFEAFCSVNGPQFYGLPVNDTFIELVREEQQVAESIALTDDTTLLVPFLAGETVRWSVKSQVLKIRRPDDWHLHLRDGDMMLKTVVPYTSEIYGRAIVMPNLAPPVTTVEAAVAYRQRILDAVPAGHDFTPLMTCYLTTDDSSLLDPNELERGFNEGVFTAALYPAGGVVTTSSVVDDAIMPVLERMEKIGMPLLVHGEVTHADIDIFDREARFIESVMEPLRQRLTALKVVFEHITTKDAADYVRDGNERLAATITPQHLMFNRNHMLVGGVRPHLLYCLPILKRNIHQQALRELVASGFNRVVFLGTDSAPHARHRKESSSCGCAGCFNAPTALGSYATVFEEMNNALQHFEAFCSVNGPQFYGLPVNDTFIELVVREEQQVAESIALTDDTLVPFLAGETVRWSVK

GO terms:
  GO:0004151 dihydroorotase activity (F, EXP)
  GO:0005829 cytosol (C, IDA)
  GO:0008270 zinc ion binding (F, IDA)
  GO:0042803 protein homodimerization activity (F, IDA)
  GO:0004151 dihydroorotase activity (F, IDA)
  GO:0006207 'de novo' pyrimidine nucleobase biosynthetic process (P, IMP)

Secondary structure (DSSP, 8-state):
---EEEEEPP-EEEE---SHHHHHHHHHHHHTT-SEEEE----SS---SHHHHHHHHHHHHHTSPTT---EEEEE----TT--HHHHHHHHHTTSEEE--PPP-TT--TTT--S-GGGGHHHHHHHHHHTPPEEE------TTS-GGGHHHHHIIIIIHHHHHHSTT--EEE-S--SHHHHHHHHTS-TTEEEEE-HHHHH--HHHHHTTSB-GGG--SSPP--HHHHHHHHHHHHTT-TTEEE---B----HHHHSSSSBPP----TTTHHHHHHHHHHHTT-GGGHHHHHHTHHHHHHT-PPP--EEEEE---EEPPS-EE-SSSEE--TTTT-EES-EE-/--EEEEEPP-EEEE---SHHHHHHHHHHHHTT-SEEEE----SS---SHHHHHHHHHHHHHTSPTT---EEEEE----TT--HHHHHHHHHTTSEEE-------S-SGGGHHHHHHHHHHTPPEEE------TTS-GGGHHHHHIIIIIHHHHHH-TT--EEE-S--SHHHHHHHHTS-TTEEEEE-HHHHH--HHHHHTTSB-GGG--SSPP--HHHHHHHHHHHHTT-TTEEE---B----HHHHSSSSBPP----TTTHHHHHHHHHHHTT-GGGHHHHHHTHHHHHHT-PPPS-EEEEE-SPEEPPS-EE-SSSEE--TTTTSEES-EE-

InterPro domains:
  IPR002195 Dihydroorotase, conserved site [PS00482] (15-23)
  IPR002195 Dihydroorotase, conserved site [PS00483] (249-260)
  IPR004721 Dihydroorotase homodimeric type [MF_00219] (6-347)
  IPR004721 Dihydroorotase homodimeric type [PIRSF001237] (6-348)
  IPR004721 Dihydroorotase homodimeric type [PTHR43137] (6-347)
  IPR004721 Dihydroorotase homodimeric type [TIGR00856] (8-347)
  IPR004721 Dihydroorotase homodimeric type [cd01294] (8-344)
  IPR006680 Amidohydrolase-related [PF01979] (15-307)
  IPR032466 Metal-dependent hydrolase [SSF51556] (8-347)

B-factor: mean 22.05, std 8.55, range [10.23, 89.88]

Foldseek 3Di:
DFDKDKFFQFEAAAEEQEADQSNLQQLQLHQQGHQEYAYAFVYVQGAAALVSLVVRQVRNVVSHDPPRNYHYAYEHEDFLPRDLVRVVVCVVVSSHLAYAEAADCPDDRSRHHNDPVSCVVNQLSCLVNVHAYEYLQFHPDPPDDLQCGNLVSVVPPVVVVCVVRVRHAYEDEADQFLSVLVVQLPDDLSYAYEHALLSLPDAVCVCPPPHHNLLQFAPSGGHDPVGSVSVLCSLLVLPQRYAHHHQQDWDFPDQSPDPHHDHHANASNPGLLSLVVSNVVSVRSVNSNSRGFNSVCVSSVHDTHDDMWMKTQDKDFAAQWADTPPGIIGHDNHGHIGGIDTD/DDKDKFFQFEAAAEEQEADQSNLQQLALHLVGHQEYAYAQVYVVGAAALVSLVVRQVRNVVSYDPPRNYHYAYEHEDDLVRDLVRVVVCVVVSSHQAYCDDVSPPACVSCVVNQLSCLVVVHAYEDQQFDDPPPDDLQCGNLVSCPPPVVVVCVVRVSHAYEDEADQFLSVLVDQLPDDLSYAYEHALLSLPDAVCVCPPPHHNLLSFAPPGGHDPVGSVSVLCSQLVLRLRYAHHHQQDWDFPDCSVDPDHDHHANASNPGLLSLCVSNVVSVRNVNSNSRGWNSVCVSSVHDTHPDMWMKDQCKDAAAQWADTPPGTIGHDQHRHIRRIDTD